Protein 1ZUP (pdb70)

Secondary structure (DSSP, 8-state):
-----EEEEEE---SSBPPP---B--SS----TT---------SEEEEEEEEEEEEEEEEETT--EEEEEEEEEEEEEEETTTEEEES-BTTBPPEEEEEEE--TT----SEEEETTEEEEEE--SS---HHHH--HHHHHHHHT------EEEEBS--TTS--BTTTB-EEEE---SB--S-HHHHHHGGGPPTT-B---B---EEEEEEEE-SSSSSSTTEEEEEEEESSGGGHHHHHHHHHHHHHHGGGG-------HHHHHHHHHHHHTSPPS---HHHHHH-/-EEEEEE---TTB--PPPPB--SS----TT---------SEEEEEEEEEEEEEEEEETTS-EEEEEEEEEEEEEEESSS-EEES-BTTBPPEEEEEEEE-TT----SEEEETTEEEEEE--SS---HHHH--HHHHHHHHT----SEEEEEBS--TTS---SS---EEEES--SB-SS-HHHHHHHTT--TT-B---B--EEEEEE-SSSSSSTTEEEEEE--TTSHHHHHHHHHHHHHHGGGG-------SS-HHHHHHHHHHHTTSPPS---HHHHTT--

Structure (mmCIF, N/CA/C/O backbone):
data_1ZUP
#
_entry.id   1ZUP
#
_cell.length_a   82.433
_cell.length_b   82.433
_cell.length_c   234.492
_cell.angle_alpha   90.000
_cell.angle_beta   90.000
_cell.angle_gamma   90.000
#
_symmetry.space_group_name_H-M   'P 43 21 2'
#
loop_
_entity.id
_entity.type
_entity.pdbx_description
1 polymer 'hypothetical protein TM1739'
2 water water
#
loop_
_atom_site.group_PDB
_atom_site.id
_atom_site.type_symbol
_atom_site.label_atom_id
_atom_site.label_alt_id
_atom_site.label_comp_id
_atom_site.label_asym_id
_atom_site.label_entity_id
_atom_site.label_seq_id
_atom_site.pdbx_PDB_ins_code
_atom_site.Cartn_x
_atom_site.Cartn_y
_atom_site.Cartn_z
_atom_site.occupancy
_atom_site.B_iso_or_equiv
_atom_site.auth_seq_id
_atom_site.auth_comp_id
_atom_site.auth_asym_id
_atom_site.auth_atom_id
_atom_site.pdbx_PDB_model_num
ATOM 1 N N . HIS A 1 11 ? 40.540 46.657 -41.133 1.00 99.02 -1 HIS A N 1
ATOM 2 C CA . HIS A 1 11 ? 39.132 46.876 -40.675 1.00 98.63 -1 HIS A CA 1
ATOM 3 C C . HIS A 1 11 ? 39.010 46.541 -39.184 1.00 98.86 -1 HIS A C 1
ATOM 4 O O . HIS A 1 11 ? 40.000 46.142 -38.545 1.00 98.28 -1 HIS A O 1
ATOM 6 N N . HIS A 1 12 ? 37.807 46.709 -38.628 1.00 97.65 0 HIS A N 1
ATOM 7 C CA . HIS A 1 12 ? 37.572 46.359 -37.223 1.00 97.28 0 HIS A CA 1
ATOM 8 C C . HIS A 1 12 ? 37.617 44.850 -37.013 1.00 94.05 0 HIS A C 1
ATOM 9 O O . HIS A 1 12 ? 37.168 44.078 -37.860 1.00 93.92 0 HIS A O 1
ATOM 24 N N . GLN A 1 14 ? 36.791 41.210 -35.965 1.00 82.98 2 GLN A N 1
ATOM 25 C CA . GLN A 1 14 ? 35.557 40.442 -35.815 1.00 82.23 2 GLN A CA 1
ATOM 26 C C . GLN A 1 14 ? 35.725 39.186 -34.946 1.00 80.85 2 GLN A C 1
ATOM 27 O O . GLN A 1 14 ? 36.085 38.125 -35.460 1.00 82.20 2 GLN A O 1
ATOM 29 N N . VAL A 1 15 ? 35.443 39.288 -33.648 1.00 76.69 3 VAL A N 1
ATOM 30 C CA . VAL A 1 15 ? 35.460 38.105 -32.773 1.00 73.95 3 VAL A CA 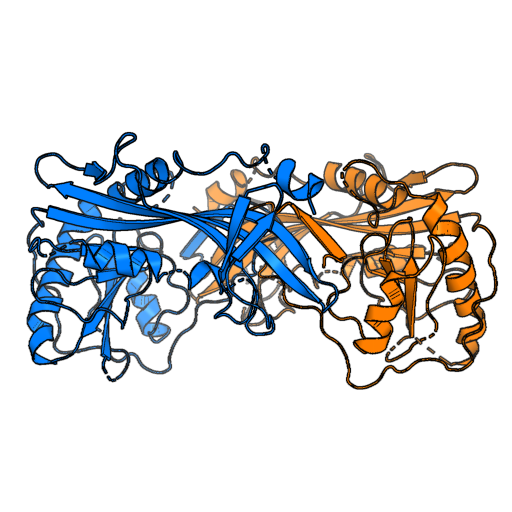1
ATOM 31 C C . VAL A 1 15 ? 34.059 37.582 -32.457 1.00 72.04 3 VAL A C 1
ATOM 32 O O . VAL A 1 15 ? 33.338 38.169 -31.656 1.00 72.54 3 VAL A O 1
ATOM 36 N N . ARG A 1 16 ? 33.698 36.454 -33.056 1.00 69.92 4 ARG A N 1
ATOM 37 C CA . ARG A 1 16 ? 32.410 35.816 -32.815 1.00 68.63 4 ARG A CA 1
ATOM 38 C C . ARG A 1 16 ? 32.458 34.893 -31.577 1.00 67.65 4 ARG A C 1
ATOM 39 O O . ARG A 1 16 ? 33.168 33.904 -31.562 1.00 67.74 4 ARG A O 1
ATOM 41 N N . ILE A 1 17 ? 31.676 35.216 -30.562 1.00 65.34 5 ILE A N 1
ATOM 42 C CA . ILE A 1 17 ? 31.729 34.553 -29.270 1.00 64.30 5 ILE A CA 1
ATOM 43 C C . ILE A 1 17 ? 30.536 33.636 -29.187 1.00 65.93 5 ILE A C 1
ATOM 44 O O . ILE A 1 17 ? 29.422 34.069 -29.450 1.00 65.70 5 ILE A O 1
ATOM 49 N N . GLU A 1 18 ? 30.794 32.356 -28.914 1.00 64.15 6 GLU A N 1
ATOM 50 C CA . GLU A 1 18 ? 29.762 31.355 -28.773 1.00 64.40 6 GLU A CA 1
ATOM 51 C C . GLU A 1 18 ? 29.496 31.000 -27.348 1.00 63.42 6 GLU A C 1
ATOM 52 O O . GLU A 1 18 ? 28.546 30.303 -27.074 1.00 68.00 6 GLU A O 1
ATOM 58 N N . ARG A 1 19 ? 30.367 31.409 -26.444 1.00 62.79 7 ARG A N 1
ATOM 59 C CA . ARG A 1 19 ? 30.171 31.163 -25.048 1.00 63.50 7 ARG A CA 1
ATOM 60 C C . ARG A 1 19 ? 31.105 32.065 -24.247 1.00 60.29 7 ARG A C 1
ATOM 61 O O . ARG A 1 19 ? 32.174 32.434 -24.739 1.00 61.24 7 ARG A O 1
ATOM 69 N N . ALA A 1 20 ? 30.643 32.466 -23.065 1.00 56.32 8 ALA A N 1
ATOM 70 C CA . ALA A 1 20 ? 31.370 33.320 -22.157 1.00 57.91 8 ALA A CA 1
ATOM 71 C C . ALA A 1 20 ? 31.052 32.940 -20.730 1.00 61.34 8 ALA A C 1
ATOM 72 O O . ALA A 1 20 ? 29.911 32.620 -20.442 1.00 64.10 8 ALA A O 1
ATOM 74 N N . GLU A 1 21 ? 32.048 32.994 -19.846 1.00 61.98 9 GLU A N 1
ATOM 75 C CA . GLU A 1 21 ? 31.976 32.452 -18.490 1.00 63.50 9 GLU A CA 1
ATOM 76 C C . GLU A 1 21 ? 32.885 33.224 -17.580 1.00 63.86 9 GLU A C 1
ATOM 77 O O . GLU A 1 21 ? 34.035 33.477 -17.922 1.00 65.97 9 GLU A O 1
ATOM 80 N N . ARG A 1 22 ? 32.395 33.574 -16.407 1.00 63.51 10 ARG A N 1
ATOM 81 C CA . ARG A 1 22 ? 33.194 34.224 -15.379 1.00 64.47 10 ARG A CA 1
ATOM 82 C C . ARG A 1 22 ? 34.342 33.303 -14.882 1.00 63.38 10 ARG A C 1
ATOM 83 O O . ARG A 1 22 ? 34.213 32.091 -14.813 1.00 61.44 10 ARG A O 1
ATOM 91 N N . ILE A 1 23 ? 35.487 33.895 -14.576 1.00 61.48 11 ILE A N 1
ATOM 92 C CA . ILE A 1 23 ? 36.646 33.128 -14.192 1.00 64.73 11 ILE A CA 1
ATOM 93 C C . ILE A 1 23 ? 36.768 33.291 -12.700 1.00 64.68 11 ILE A C 1
ATOM 94 O O . ILE A 1 23 ? 36.723 34.384 -12.189 1.00 62.91 11 ILE A O 1
ATOM 99 N N . GLU A 1 24 ? 36.886 32.177 -12.005 1.00 69.72 12 GLU A N 1
ATOM 100 C CA . GLU A 1 24 ? 36.776 32.191 -10.544 1.00 72.19 12 GLU A CA 1
ATOM 101 C C . GLU A 1 24 ? 38.103 32.344 -9.810 1.00 71.40 12 GLU A C 1
ATOM 102 O O . GLU A 1 24 ? 38.164 33.025 -8.809 1.00 75.09 12 GLU A O 1
ATOM 108 N N . SER A 1 25 ? 39.185 31.759 -10.305 1.00 70.52 13 SER A N 1
ATOM 109 C CA . SER A 1 25 ? 40.480 32.090 -9.722 1.00 71.42 13 SER A CA 1
ATOM 110 C C . SER A 1 25 ? 41.570 32.081 -10.756 1.00 67.35 13 SER A C 1
ATOM 111 O O . SER A 1 25 ? 41.380 31.634 -11.882 1.00 62.66 13 SER A O 1
ATOM 114 N N . GLU A 1 26 ? 42.727 32.521 -10.306 1.00 66.07 14 GLU A N 1
ATOM 115 C CA . GLU A 1 26 ? 43.924 32.625 -11.109 1.00 68.68 14 GLU A CA 1
ATOM 116 C C . GLU A 1 26 ? 44.752 31.341 -11.227 1.00 69.58 14 GLU A C 1
ATOM 117 O O . GLU A 1 26 ? 45.738 31.316 -11.954 1.00 69.05 14 GLU A O 1
ATOM 123 N N . LEU A 1 27 ? 44.374 30.284 -10.533 1.00 70.97 15 LEU A N 1
ATOM 124 C CA . LEU A 1 27 ? 45.245 29.108 -10.438 1.00 75.43 15 LEU A CA 1
ATOM 125 C C . LEU A 1 27 ? 44.631 27.929 -11.155 1.00 77.68 15 LEU A C 1
ATOM 126 O O . LEU A 1 27 ? 44.824 26.776 -10.756 1.00 79.47 15 LEU A O 1
ATOM 131 N N . GLU A 1 28 ? 43.906 28.223 -12.223 1.00 77.28 16 GLU A N 1
ATOM 132 C CA . GLU A 1 28 ? 43.085 27.231 -12.866 1.00 80.00 16 GLU A CA 1
ATOM 133 C C . GLU A 1 28 ? 43.872 26.460 -13.922 1.00 80.06 16 GLU A C 1
ATOM 134 O O . GLU A 1 28 ? 44.847 26.978 -14.487 1.00 79.17 16 GLU A O 1
ATOM 136 N N A GLU A 1 29 ? 43.480 25.212 -14.162 0.50 80.15 17 GLU A N 1
ATOM 137 N N B GLU A 1 29 ? 43.412 25.231 -14.176 0.50 80.40 17 GLU A N 1
ATOM 138 C CA A GLU A 1 29 ? 43.986 24.459 -15.311 0.50 79.21 17 GLU A CA 1
ATOM 139 C CA B GLU A 1 29 ? 43.720 24.488 -15.403 0.50 79.52 17 GLU A CA 1
ATOM 140 C C A GLU A 1 29 ? 43.644 25.240 -16.598 0.50 77.76 17 GLU A C 1
ATOM 141 C C B GLU A 1 29 ? 43.630 25.410 -16.613 0.50 77.90 17 GLU A C 1
ATOM 142 O O A GLU A 1 29 ? 42.528 25.737 -16.751 0.50 74.93 17 GLU A O 1
ATOM 143 O O B GLU A 1 29 ? 42.675 26.180 -16.742 0.50 75.12 17 GLU A O 1
ATOM 154 N N . HIS A 1 30 ? 44.635 25.363 -17.485 1.00 77.19 18 HIS A N 1
ATOM 155 C CA . HIS A 1 30 ? 44.524 26.086 -18.744 1.00 76.09 18 HIS A CA 1
ATOM 156 C C . HIS A 1 30 ? 43.468 25.371 -19.610 1.00 78.01 18 HIS A C 1
ATOM 157 O O . HIS A 1 30 ? 43.444 24.135 -19.689 1.00 83.14 18 HIS A O 1
ATOM 164 N N . VAL A 1 31 ? 42.541 26.138 -20.176 1.00 75.25 19 VAL A N 1
ATOM 165 C CA . VAL A 1 31 ? 41.524 25.576 -21.048 1.00 72.04 19 VAL A CA 1
ATOM 166 C C . VAL A 1 31 ? 42.025 25.768 -22.469 1.00 69.80 19 VAL A C 1
ATOM 167 O O . VAL A 1 31 ? 42.488 26.856 -22.853 1.00 70.52 19 VAL A O 1
ATOM 171 N N . GLY A 1 32 ? 41.991 24.696 -23.239 1.00 66.08 20 GLY A N 1
ATOM 172 C CA . GLY A 1 32 ? 42.498 24.770 -24.601 1.00 64.84 20 GLY A CA 1
ATOM 173 C C . GLY A 1 32 ? 41.379 24.976 -25.593 1.00 60.60 20 GLY A C 1
ATOM 174 O O . GLY A 1 32 ? 40.222 24.936 -25.261 1.00 66.00 20 GLY A O 1
ATOM 175 N N . ASP A 1 33 ? 41.748 25.174 -26.823 1.00 63.13 21 ASP A N 1
ATOM 176 C CA . ASP A 1 33 ? 40.816 25.270 -27.897 1.00 63.83 21 ASP A CA 1
ATOM 177 C C . ASP A 1 33 ? 40.000 24.000 -28.021 1.00 63.46 21 ASP A C 1
ATOM 178 O O . ASP A 1 33 ? 40.357 22.963 -27.501 1.00 64.16 21 ASP A O 1
ATOM 183 N N . GLN A 1 34 ? 38.857 24.112 -28.677 1.00 65.06 22 GLN A N 1
ATOM 184 C CA . GLN A 1 34 ? 38.078 22.938 -29.022 1.00 64.71 22 GLN A CA 1
ATOM 185 C C . GLN A 1 34 ? 38.836 22.150 -30.058 1.00 63.61 22 GLN A C 1
ATOM 186 O O . GLN A 1 34 ? 39.584 22.706 -30.844 1.00 63.77 22 GLN A O 1
ATOM 192 N N . THR A 1 35 ? 38.569 20.856 -30.089 1.00 65.38 23 THR A N 1
ATOM 193 C CA . THR A 1 35 ? 39.258 19.921 -30.971 1.00 65.94 23 THR A CA 1
ATOM 194 C C . THR A 1 35 ? 38.272 19.261 -31.914 1.00 64.95 23 THR A C 1
ATOM 195 O O . THR A 1 35 ? 37.165 18.879 -31.509 1.00 62.23 23 THR A O 1
ATOM 199 N N . PHE A 1 36 ? 38.711 19.082 -33.154 1.00 62.52 24 PHE A N 1
ATOM 200 C CA . PHE A 1 36 ? 37.912 18.552 -34.239 1.00 64.93 24 PHE A CA 1
ATOM 201 C C . PHE A 1 36 ? 38.601 17.319 -34.882 1.00 67.23 24 PHE A C 1
ATOM 202 O O . PHE A 1 36 ? 39.742 16.984 -34.542 1.00 69.13 24 PHE A O 1
ATOM 210 N N . VAL A 1 37 ? 37.891 16.606 -35.757 1.00 67.09 25 VAL A N 1
ATOM 211 C CA . VAL A 1 37 ? 38.461 15.417 -36.396 1.00 65.97 25 VAL A CA 1
ATOM 212 C C . VAL A 1 37 ? 38.351 15.732 -37.803 1.00 67.79 25 VAL A C 1
ATOM 213 O O . VAL A 1 37 ? 37.679 16.695 -38.125 1.00 70.60 25 VAL A O 1
ATOM 217 N N . GLU A 1 38 ? 38.988 14.940 -38.661 1.00 69.43 26 GLU A N 1
ATOM 218 C CA . GLU A 1 38 ? 39.044 15.289 -40.069 1.00 69.43 26 GLU A CA 1
ATOM 219 C C . GLU A 1 38 ? 37.705 15.036 -40.772 1.00 70.90 26 GLU A C 1
ATOM 220 O O . GLU A 1 38 ? 37.336 15.780 -41.678 1.00 73.39 26 GLU A O 1
ATOM 223 N N . GLU A 1 39 ? 36.982 13.993 -40.377 1.00 70.16 27 GLU A N 1
ATOM 224 C CA . GLU A 1 39 ? 35.668 13.728 -40.968 1.00 71.75 27 GLU A CA 1
ATOM 225 C C . GLU A 1 39 ? 34.714 13.166 -39.943 1.00 70.93 27 GLU A C 1
ATOM 226 O O . GLU A 1 39 ? 35.109 12.380 -39.070 1.00 74.88 27 GLU A O 1
ATOM 228 N N . SER A 1 40 ? 33.464 13.621 -39.999 1.00 70.16 28 SER A N 1
ATOM 229 C CA . SER A 1 40 ? 32.448 13.178 -39.035 1.00 69.05 28 SER A CA 1
ATOM 230 C C . SER A 1 40 ? 31.879 11.853 -39.542 1.00 69.92 28 SER A C 1
ATOM 231 O O . SER A 1 40 ? 31.561 11.692 -40.753 1.00 72.38 28 SER A O 1
ATOM 234 N N . ARG A 1 41 ? 31.752 10.906 -38.618 1.00 67.22 29 ARG A N 1
ATOM 235 C CA . ARG A 1 41 ? 31.269 9.574 -38.931 1.00 63.50 29 ARG A CA 1
ATOM 236 C C . ARG A 1 41 ? 29.808 9.516 -38.499 1.00 57.85 29 ARG A C 1
ATOM 237 O O . ARG A 1 41 ? 29.454 8.785 -37.579 1.00 57.87 29 ARG A O 1
ATOM 242 N N . PHE A 1 42 ? 28.981 10.348 -39.117 1.00 52.88 30 PHE A N 1
ATOM 243 C CA . PHE A 1 42 ? 27.551 10.324 -38.854 1.00 55.86 30 PHE A CA 1
ATOM 244 C C . PHE A 1 42 ? 26.960 9.013 -39.395 1.00 55.39 30 PHE A C 1
ATOM 245 O O . PHE A 1 42 ? 27.426 8.491 -40.405 1.00 52.94 30 PHE A O 1
ATOM 253 N N . LEU A 1 43 ? 25.925 8.523 -38.715 1.00 55.28 31 LEU A N 1
ATOM 254 C CA . LEU A 1 43 ? 25.032 7.499 -39.238 1.00 54.10 31 LEU A CA 1
ATOM 255 C C . LEU A 1 43 ? 24.033 8.212 -40.091 1.00 53.10 31 LEU A C 1
ATOM 256 O O . LEU A 1 43 ? 23.061 8.701 -39.569 1.00 56.72 31 LEU A O 1
ATOM 261 N N . GLU A 1 44 ? 24.284 8.319 -41.388 1.00 54.07 32 GLU A N 1
ATOM 262 C CA . GLU A 1 44 ? 23.544 9.264 -42.230 1.00 56.38 32 GLU A CA 1
ATOM 263 C C . GLU A 1 44 ? 22.104 8.841 -42.399 1.00 58.71 32 GLU A C 1
ATOM 264 O O . GLU A 1 44 ? 21.254 9.667 -42.737 1.00 60.26 32 GLU A O 1
ATOM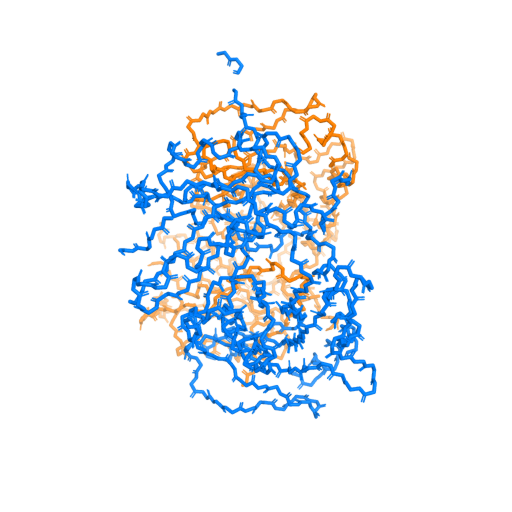 270 N N . GLU A 1 45 ? 21.843 7.557 -42.169 1.00 57.20 33 GLU A N 1
ATOM 271 C CA . GLU A 1 45 ? 20.504 7.011 -42.180 1.00 58.84 33 GLU A CA 1
ATOM 272 C C . GLU A 1 45 ? 19.653 7.483 -40.988 1.00 58.83 33 GLU A C 1
ATOM 273 O O . GLU A 1 45 ? 18.444 7.499 -41.042 1.00 61.45 33 GLU A O 1
ATOM 279 N N . ASP A 1 46 ? 20.276 7.879 -39.898 1.00 59.92 34 ASP A N 1
ATOM 280 C CA . ASP A 1 46 ? 19.540 8.437 -38.761 1.00 56.62 34 ASP A CA 1
ATOM 281 C C . ASP A 1 46 ? 18.669 9.689 -39.075 1.00 57.22 34 ASP A C 1
ATOM 282 O O . ASP A 1 46 ? 18.977 10.492 -39.937 1.00 56.61 34 ASP A O 1
ATOM 287 N N . GLU A 1 47 ? 17.590 9.877 -38.342 1.00 58.18 35 GLU A N 1
ATOM 288 C CA . GLU A 1 47 ? 16.821 11.114 -38.441 1.00 59.42 35 GLU A CA 1
ATOM 289 C C . GLU A 1 47 ? 16.078 11.297 -37.132 1.00 57.93 35 GLU A C 1
ATOM 290 O O . GLU A 1 47 ? 15.501 10.353 -36.637 1.00 57.88 35 GLU A O 1
ATOM 296 N N . GLN A 1 48 ? 16.138 12.477 -36.533 1.00 58.66 36 GLN A N 1
ATOM 297 C CA . GLN A 1 48 ? 15.388 12.723 -35.318 1.00 55.59 36 GLN A CA 1
ATOM 298 C C . GLN A 1 48 ? 13.910 12.512 -35.609 1.00 58.77 36 GLN A C 1
ATOM 299 O O . GLN A 1 48 ? 13.375 13.020 -36.571 1.00 59.35 36 GLN A O 1
ATOM 305 N N . ARG A 1 49 ? 13.247 11.707 -34.796 1.00 60.37 37 ARG A N 1
ATOM 306 C CA . ARG A 1 49 ? 11.801 11.596 -34.900 1.00 59.79 37 ARG A CA 1
ATOM 307 C C . ARG A 1 49 ? 11.242 12.080 -33.587 1.00 60.38 37 ARG A C 1
ATOM 308 O O . ARG A 1 49 ? 11.948 12.088 -32.555 1.00 60.26 37 ARG A O 1
ATOM 316 N N . GLU A 1 50 ? 9.975 12.465 -33.612 1.00 60.08 38 GLU A N 1
ATOM 317 C CA . GLU A 1 50 ? 9.279 12.868 -32.397 1.00 65.25 38 GLU A CA 1
ATOM 318 C C . GLU A 1 50 ? 9.384 11.750 -31.347 1.00 65.25 38 GLU A C 1
ATOM 319 O O . GLU A 1 50 ? 9.287 10.531 -31.632 1.00 66.20 38 GLU A O 1
ATOM 325 N N . GLY A 1 51 ? 9.615 12.194 -30.142 1.00 66.62 39 GLY A N 1
ATOM 326 C CA . GLY A 1 51 ? 9.892 11.324 -29.024 1.00 69.25 39 GLY A CA 1
ATOM 327 C C . GLY A 1 51 ? 8.761 11.458 -28.038 1.00 67.81 39 GLY A C 1
ATOM 328 O O . GLY A 1 51 ? 7.763 12.131 -28.314 1.00 67.00 39 GLY A O 1
ATOM 329 N N . GLU A 1 52 ? 8.899 10.747 -26.928 1.00 66.64 40 GLU A N 1
ATOM 330 C CA . GLU A 1 52 ? 7.937 10.795 -25.852 1.00 66.19 40 GLU A CA 1
ATOM 331 C C . GLU A 1 52 ? 8.664 11.221 -24.629 1.00 64.85 40 GLU A C 1
ATOM 332 O O . GLU A 1 52 ? 9.833 10.879 -24.454 1.00 66.78 40 GLU A O 1
ATOM 338 N N . ILE A 1 53 ? 7.959 11.960 -23.789 1.00 61.57 41 ILE A N 1
ATOM 339 C CA . ILE A 1 53 ? 8.477 12.419 -22.540 1.00 62.15 41 ILE A CA 1
ATOM 340 C C . ILE A 1 53 ? 8.645 11.198 -21.679 1.00 62.45 41 ILE A C 1
ATOM 341 O O . ILE A 1 53 ? 7.736 10.407 -21.579 1.00 65.92 41 ILE A O 1
ATOM 346 N N . LEU A 1 54 ? 9.805 11.053 -21.055 1.00 62.64 42 LEU A N 1
ATOM 347 C CA . LEU A 1 54 ? 10.092 9.891 -20.247 1.00 61.55 42 LEU A CA 1
ATOM 348 C C . LEU A 1 54 ? 9.316 10.025 -18.980 1.00 58.86 42 LEU A C 1
ATOM 349 O O . LEU A 1 54 ? 9.088 11.112 -18.519 1.00 56.95 42 LEU A O 1
ATOM 354 N N . ASP A 1 55 ? 8.865 8.909 -18.442 1.00 61.17 43 ASP A N 1
ATOM 355 C CA . ASP A 1 55 ? 8.129 8.917 -17.178 1.00 60.81 43 ASP A CA 1
ATOM 356 C C . ASP A 1 55 ? 9.078 9.006 -15.996 1.00 59.87 43 ASP A C 1
ATOM 357 O O . ASP A 1 55 ? 8.740 9.586 -14.986 1.00 58.16 43 ASP A O 1
ATOM 362 N N . GLN A 1 56 ? 10.269 8.431 -16.136 1.00 59.56 44 GLN A N 1
ATOM 363 C CA . GLN A 1 56 ? 11.251 8.407 -15.081 1.00 59.75 44 GLN A CA 1
ATOM 364 C C . GLN A 1 56 ? 12.656 8.472 -15.657 1.00 62.17 44 GLN A C 1
ATOM 365 O O . GLN A 1 56 ? 12.911 7.983 -16.768 1.00 60.82 44 GLN A O 1
ATOM 371 N N . ILE A 1 57 ? 13.570 9.088 -14.910 1.00 59.54 45 ILE A N 1
ATOM 372 C CA . ILE A 1 57 ? 15.003 9.033 -15.208 1.00 58.85 45 ILE A CA 1
ATOM 373 C C . ILE A 1 57 ? 15.756 9.047 -13.907 1.00 59.29 45 ILE A C 1
ATOM 374 O O . ILE A 1 57 ? 15.394 9.810 -13.007 1.00 59.23 45 ILE A O 1
ATOM 379 N N . ILE A 1 58 ? 16.761 8.188 -13.801 1.00 56.79 46 ILE A N 1
ATOM 380 C CA . ILE A 1 58 ? 17.744 8.251 -12.717 1.00 56.49 46 ILE A CA 1
ATOM 381 C C . ILE A 1 58 ? 18.983 8.967 -13.195 1.00 55.09 46 ILE A C 1
ATOM 382 O O . ILE A 1 58 ? 19.574 8.597 -14.214 1.00 54.91 46 ILE A O 1
ATOM 387 N N . PHE A 1 59 ? 19.380 10.016 -12.484 1.00 54.36 47 PHE A N 1
ATOM 388 C CA . PHE A 1 59 ? 20.639 10.700 -12.773 1.00 54.64 47 PHE A CA 1
ATOM 389 C C . PHE A 1 59 ? 21.675 10.339 -11.716 1.00 55.24 47 PHE A C 1
ATOM 390 O O . PHE A 1 59 ? 21.388 10.420 -10.517 1.00 56.27 47 PHE A O 1
ATOM 398 N N . VAL A 1 60 ? 22.886 10.069 -12.177 1.00 54.51 48 VAL A N 1
ATOM 399 C CA . VAL A 1 60 ? 24.035 9.738 -11.339 1.00 56.24 48 VAL A CA 1
ATOM 400 C C . VAL A 1 60 ? 25.135 10.743 -11.556 1.00 57.55 48 VAL A C 1
ATOM 401 O O . VAL A 1 60 ? 25.451 11.101 -12.708 1.00 56.24 48 VAL A O 1
ATOM 405 N N . ASP A 1 61 ? 25.722 11.209 -10.452 1.00 55.23 49 ASP A N 1
ATOM 406 C CA . ASP A 1 61 ? 26.765 12.254 -10.488 1.00 54.87 49 ASP A CA 1
ATOM 407 C C . ASP A 1 61 ? 27.650 12.156 -9.235 1.00 59.11 49 ASP A C 1
ATOM 408 O O . ASP A 1 61 ? 27.382 11.358 -8.359 1.00 54.58 49 ASP A O 1
ATOM 413 N N . GLY A 1 62 ? 28.721 12.947 -9.214 1.00 58.58 50 GLY A N 1
ATOM 414 C CA . GLY A 1 62 ? 29.702 12.974 -8.176 1.00 57.20 50 GLY A CA 1
ATOM 415 C C . GLY A 1 62 ? 30.168 14.416 -7.933 1.00 59.47 50 GLY A C 1
ATOM 416 O O . GLY A 1 62 ? 30.004 15.305 -8.753 1.00 58.92 50 GLY A O 1
ATOM 417 N N . LYS A 1 63 ? 30.707 14.654 -6.769 1.00 59.54 51 LYS A N 1
ATOM 418 C CA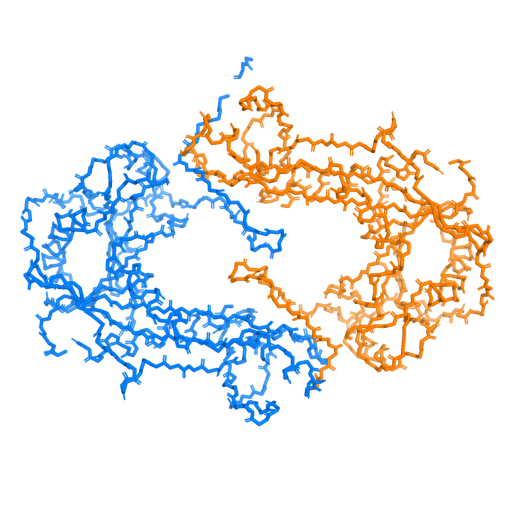 . LYS A 1 63 ? 31.127 15.963 -6.340 1.00 58.53 51 LYS A CA 1
ATOM 419 C C . LYS A 1 63 ? 32.438 15.775 -5.617 1.00 58.54 51 LYS A C 1
ATOM 420 O O . LYS A 1 63 ? 32.554 14.896 -4.765 1.00 57.45 51 LYS A O 1
ATOM 426 N N . ARG A 1 64 ? 33.424 16.602 -5.896 1.00 58.07 52 ARG A N 1
ATOM 427 C CA . ARG A 1 64 ? 34.646 16.480 -5.158 1.00 62.35 52 ARG A CA 1
ATOM 428 C C . ARG A 1 64 ? 35.054 17.744 -4.493 1.00 60.68 52 ARG A C 1
ATOM 429 O O . ARG A 1 64 ? 34.621 18.815 -4.873 1.00 59.73 52 ARG A O 1
ATOM 437 N N . ARG A 1 65 ? 35.788 17.569 -3.400 1.00 57.55 53 ARG A N 1
ATOM 438 C CA . ARG A 1 65 ? 36.325 18.671 -2.655 1.00 57.09 53 ARG A CA 1
ATOM 439 C C . ARG A 1 65 ? 37.776 18.369 -2.432 1.00 57.06 53 ARG A C 1
ATOM 440 O O . ARG A 1 65 ? 38.106 17.337 -1.880 1.00 62.50 53 ARG A O 1
ATOM 448 N N . SER A 1 66 ? 38.630 19.295 -2.814 1.00 57.11 54 SER A N 1
ATOM 449 C CA . SER A 1 66 ? 40.069 19.127 -2.748 1.00 57.30 54 SER A CA 1
ATOM 450 C C . SER A 1 66 ? 40.564 19.931 -1.558 1.00 56.47 54 SER A C 1
ATOM 451 O O . SER A 1 66 ? 40.140 21.050 -1.379 1.00 56.02 54 SER A O 1
ATOM 454 N N . PHE A 1 67 ? 41.460 19.378 -0.736 1.00 56.67 55 PHE A N 1
ATOM 455 C CA . PHE A 1 67 ? 41.959 20.101 0.442 1.00 54.34 55 PHE A CA 1
ATOM 456 C C . PHE A 1 67 ? 43.384 20.669 0.339 1.00 53.25 55 PHE A C 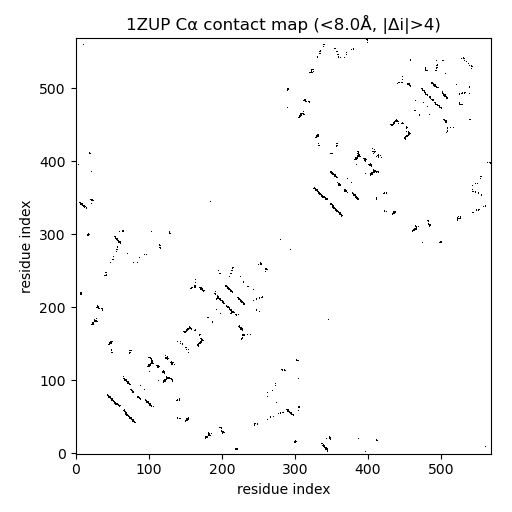1
ATOM 457 O O . PHE A 1 67 ? 43.619 21.910 0.378 1.00 48.94 55 PHE A O 1
ATOM 465 N N . VAL A 1 68 ? 44.338 19.750 0.322 1.00 53.46 56 VAL A N 1
ATOM 466 C CA . VAL A 1 68 ? 45.746 20.088 0.488 1.00 54.61 56 VAL A CA 1
ATOM 467 C C . VAL A 1 68 ? 46.491 19.382 -0.644 1.00 54.38 56 VAL A C 1
ATOM 468 O O . VAL A 1 68 ? 46.168 18.262 -0.956 1.00 57.41 56 VAL A O 1
ATOM 472 N N . ARG A 1 69 ? 47.436 20.077 -1.272 1.00 56.04 57 ARG A N 1
ATOM 473 C CA . ARG A 1 69 ? 48.392 19.492 -2.190 1.00 55.28 57 ARG A CA 1
ATOM 474 C C . ARG A 1 69 ? 49.783 19.342 -1.558 1.00 54.99 57 ARG A C 1
ATOM 475 O O . ARG A 1 69 ? 50.331 20.268 -0.992 1.00 54.35 57 ARG A O 1
ATOM 483 N N . ILE A 1 70 ? 50.392 18.193 -1.736 1.00 54.85 58 ILE A N 1
ATOM 484 C CA . ILE A 1 70 ? 51.697 17.952 -1.169 1.00 54.94 58 ILE A CA 1
ATOM 485 C C . ILE A 1 70 ? 52.724 17.615 -2.230 1.00 54.91 58 ILE A C 1
ATOM 486 O O . ILE A 1 70 ? 52.352 17.253 -3.340 1.00 57.31 58 ILE A O 1
ATOM 491 N N . THR A 1 71 ? 54.002 17.754 -1.881 1.00 55.24 59 THR A N 1
ATOM 492 C CA . THR A 1 71 ? 55.091 17.171 -2.655 1.00 56.59 59 THR A CA 1
ATOM 493 C C . THR A 1 71 ? 55.897 16.281 -1.742 1.00 58.57 59 THR A C 1
ATOM 494 O O . THR A 1 71 ? 56.368 16.724 -0.706 1.00 59.50 59 THR A O 1
ATOM 498 N N . THR A 1 72 ? 56.072 15.031 -2.139 1.00 61.12 60 THR A N 1
ATOM 499 C CA . THR A 1 72 ? 56.951 14.108 -1.412 1.00 63.25 60 THR A CA 1
ATOM 500 C C . THR A 1 72 ? 58.434 14.419 -1.647 1.00 64.05 60 THR A C 1
ATOM 501 O O . THR A 1 72 ? 58.786 15.267 -2.480 1.00 62.22 60 THR A O 1
ATOM 505 N N . ASP A 1 73 ? 59.302 13.689 -0.932 1.00 65.94 61 ASP A N 1
ATOM 506 C CA . ASP A 1 73 ? 60.746 13.807 -1.081 1.00 66.71 61 ASP A CA 1
ATOM 507 C C . ASP A 1 73 ? 61.255 13.292 -2.438 1.00 67.30 61 ASP A C 1
ATOM 508 O O . ASP A 1 73 ? 62.352 13.654 -2.880 1.00 65.17 61 ASP A O 1
ATOM 513 N N . GLU A 1 74 ? 60.457 12.427 -3.073 1.00 67.77 62 GLU A N 1
ATOM 514 C CA . GLU A 1 74 ? 60.753 11.903 -4.410 1.00 66.74 62 GLU A CA 1
ATOM 515 C C . GLU A 1 74 ? 60.181 12.813 -5.481 1.00 64.99 62 GLU A C 1
ATOM 516 O O . GLU A 1 74 ? 60.406 12.592 -6.655 1.00 64.41 62 GLU A O 1
ATOM 518 N N . GLY A 1 75 ? 59.425 13.827 -5.069 1.00 64.45 63 GLY A N 1
ATOM 519 C CA . GLY A 1 75 ? 58.951 14.864 -5.983 1.00 63.93 63 GLY A CA 1
ATOM 520 C C . GLY A 1 75 ? 57.561 14.647 -6.521 1.00 62.12 63 GLY A C 1
ATOM 521 O O . GLY A 1 75 ? 57.092 15.409 -7.365 1.00 61.61 63 GLY A O 1
ATOM 522 N N . ILE A 1 76 ? 56.885 13.622 -6.026 1.00 62.16 64 ILE A N 1
ATOM 523 C CA . ILE A 1 76 ? 55.554 13.308 -6.529 1.00 63.35 64 ILE A CA 1
ATOM 524 C C . ILE A 1 76 ? 54.547 14.246 -5.847 1.00 63.11 64 ILE A C 1
ATOM 525 O O . ILE A 1 76 ? 54.464 14.298 -4.625 1.00 63.48 64 ILE A O 1
ATOM 530 N N . THR A 1 77 ? 53.819 14.994 -6.666 1.00 62.79 65 THR A N 1
ATOM 531 C CA . THR A 1 77 ? 52.738 15.856 -6.215 1.00 63.88 65 THR A CA 1
ATOM 532 C C . THR A 1 77 ? 51.561 15.003 -5.836 1.00 62.22 65 THR A C 1
ATOM 533 O O . THR A 1 77 ? 51.154 14.110 -6.594 1.00 62.71 65 THR A O 1
ATOM 537 N N . GLY A 1 78 ? 51.006 15.282 -4.669 1.00 59.92 66 GLY A N 1
ATOM 538 C CA . GLY A 1 78 ? 49.839 14.550 -4.185 1.00 60.65 66 GLY A CA 1
ATOM 539 C C . GLY A 1 78 ? 48.707 15.473 -3.774 1.00 60.45 66 GLY A C 1
ATOM 540 O O . GLY A 1 78 ? 48.937 16.626 -3.396 1.00 58.29 66 GLY A O 1
ATOM 541 N N . ILE A 1 79 ? 47.479 14.956 -3.825 1.00 59.00 67 ILE A N 1
ATOM 542 C CA . ILE A 1 79 ? 46.314 15.756 -3.483 1.00 58.07 67 ILE A CA 1
ATOM 543 C C . ILE A 1 79 ? 45.413 15.002 -2.576 1.00 55.27 67 ILE A C 1
ATOM 544 O O . ILE A 1 79 ? 44.952 13.953 -2.947 1.00 56.56 67 ILE A O 1
ATOM 549 N N . PHE A 1 80 ? 45.168 15.553 -1.388 1.00 55.20 68 PHE A N 1
ATOM 550 C CA . PHE A 1 80 ? 44.115 15.055 -0.494 1.00 55.02 68 PHE A CA 1
ATOM 551 C C . PHE A 1 80 ? 42.768 15.615 -0.890 1.00 54.80 68 PHE A C 1
ATOM 552 O O . PHE A 1 80 ? 42.587 16.812 -1.003 1.00 54.51 68 PHE A O 1
ATOM 560 N N . ALA A 1 81 ? 41.808 14.728 -1.035 1.00 56.01 69 ALA A N 1
ATOM 561 C CA . ALA A 1 81 ? 40.498 15.071 -1.476 1.00 55.68 69 ALA A CA 1
ATOM 562 C C . ALA A 1 81 ? 39.488 14.097 -0.905 1.00 56.39 69 ALA A C 1
ATOM 563 O O . ALA A 1 81 ? 39.829 13.118 -0.213 1.00 58.90 69 ALA A O 1
ATOM 565 N N . GLU A 1 82 ? 38.242 14.429 -1.161 1.00 54.82 70 GLU A N 1
ATOM 566 C CA . GLU A 1 82 ? 37.069 13.688 -0.813 1.00 56.11 70 GLU A CA 1
ATOM 567 C C . GLU A 1 82 ? 36.154 13.637 -2.046 1.00 54.43 70 GLU A C 1
ATOM 568 O O . GLU A 1 82 ? 35.969 14.655 -2.752 1.00 57.68 70 GLU A O 1
ATOM 574 N N . LEU A 1 83 ? 35.524 12.510 -2.283 1.00 52.54 71 LEU A N 1
ATOM 575 C CA . LEU A 1 83 ? 34.564 12.377 -3.373 1.00 57.93 71 LEU A CA 1
ATOM 576 C C . LEU A 1 83 ? 33.231 11.902 -2.802 1.00 60.80 71 LEU A C 1
ATOM 577 O O . LEU A 1 83 ? 33.216 11.007 -1.974 1.00 60.60 71 LEU A O 1
ATOM 582 N N . CYS A 1 84 ? 32.122 12.446 -3.262 1.00 56.72 72 CYS A N 1
ATOM 583 C CA . CYS A 1 84 ? 30.832 11.951 -2.827 1.00 53.88 72 CYS A CA 1
ATOM 584 C C . CYS A 1 84 ? 29.949 11.672 -4.051 1.00 57.91 72 CYS A C 1
ATOM 585 O O . CYS A 1 84 ? 29.798 12.546 -4.935 1.00 55.23 72 CYS A O 1
ATOM 588 N N . VAL A 1 85 ? 29.378 10.471 -4.123 1.00 53.38 73 VAL A N 1
ATOM 589 C CA . VAL A 1 85 ? 28.657 10.062 -5.300 1.00 59.21 73 VAL A CA 1
ATOM 590 C C . VAL A 1 85 ? 27.271 9.585 -4.948 1.00 58.15 73 VAL A C 1
ATOM 591 O O . VAL A 1 85 ? 27.037 8.998 -3.893 1.00 57.72 73 VAL A O 1
ATOM 595 N N . GLY A 1 86 ? 26.343 9.812 -5.866 1.00 56.23 74 GLY A N 1
ATOM 596 C CA . GLY A 1 86 ? 24.979 9.435 -5.625 1.00 52.98 74 GLY A CA 1
ATOM 597 C C . GLY A 1 86 ? 24.092 9.675 -6.778 1.00 53.49 74 GLY A C 1
ATOM 598 O O . GLY A 1 86 ? 24.556 10.042 -7.837 1.00 58.06 74 GLY A O 1
ATOM 599 N N . ALA A 1 87 ? 22.807 9.504 -6.538 1.00 53.61 75 ALA A N 1
ATOM 600 C CA . ALA A 1 87 ? 21.786 9.564 -7.562 1.00 55.78 75 ALA A CA 1
ATOM 601 C C . ALA A 1 87 ? 20.510 10.198 -7.075 1.00 54.44 75 ALA A C 1
ATOM 602 O O . ALA A 1 87 ? 20.184 10.166 -5.890 1.00 54.92 75 ALA A O 1
ATOM 604 N N . VAL A 1 88 ? 19.812 10.819 -8.018 1.00 58.65 76 VAL A N 1
ATOM 605 C CA . VAL A 1 88 ? 18.416 11.245 -7.865 1.00 55.63 76 VAL A CA 1
ATOM 606 C C . VAL A 1 88 ? 17.535 10.514 -8.859 1.00 57.90 76 VAL A C 1
ATOM 607 O O . VAL A 1 88 ? 17.946 10.153 -9.984 1.00 56.48 76 VAL A O 1
ATOM 611 N N . ILE A 1 89 ? 16.285 10.359 -8.491 1.00 57.93 77 ILE A N 1
ATOM 612 C CA . ILE A 1 89 ? 15.320 9.886 -9.461 1.00 56.26 77 ILE A CA 1
ATOM 613 C C . ILE A 1 89 ? 14.440 11.077 -9.716 1.00 57.81 77 ILE A C 1
ATOM 614 O O . ILE A 1 89 ? 14.009 11.772 -8.770 1.00 58.18 77 ILE A O 1
ATOM 619 N N . TRP A 1 90 ? 14.191 11.302 -10.998 1.00 55.63 78 TRP A N 1
ATOM 620 C CA . TRP A 1 90 ? 13.259 12.269 -11.478 1.00 55.90 78 TRP A CA 1
ATOM 621 C C . TRP A 1 90 ? 12.056 11.462 -12.007 1.00 58.50 78 TRP A C 1
ATOM 622 O O . TRP A 1 90 ? 12.175 10.496 -12.772 1.00 57.95 78 TRP A O 1
ATOM 633 N N . ASP A 1 91 ? 10.885 11.882 -11.608 1.00 60.42 79 ASP A N 1
ATOM 634 C CA . ASP A 1 91 ? 9.678 11.194 -11.956 1.00 63.59 79 ASP A CA 1
ATOM 635 C C . ASP A 1 91 ? 8.780 12.263 -12.581 1.00 63.24 79 ASP A C 1
ATOM 636 O O . ASP A 1 91 ? 8.515 13.275 -11.965 1.00 67.37 79 ASP A O 1
ATOM 641 N N . ARG A 1 92 ? 8.332 12.052 -13.804 1.00 65.06 80 ARG A N 1
ATOM 642 C CA . ARG A 1 92 ? 7.440 12.998 -14.459 1.00 67.79 80 ARG A CA 1
ATOM 643 C C . ARG A 1 92 ? 6.235 13.400 -13.594 1.00 70.44 80 ARG A C 1
ATOM 644 O O . ARG A 1 92 ? 5.701 14.490 -13.762 1.00 70.05 80 ARG A O 1
ATOM 652 N N . GLU A 1 93 ? 5.813 12.523 -12.686 1.00 71.13 81 GLU A N 1
ATOM 653 C CA . GLU A 1 93 ? 4.847 12.879 -11.655 1.00 75.97 81 GLU A CA 1
ATOM 654 C C . GLU A 1 93 ? 5.474 12.771 -10.266 1.00 75.22 81 GLU A C 1
ATOM 655 O O . GLU A 1 93 ? 5.608 11.690 -9.726 1.00 77.85 81 GLU A O 1
ATOM 661 N N . GLY A 1 94 ? 5.851 13.903 -9.689 1.00 76.05 82 GLY A N 1
ATOM 662 C CA . GLY A 1 94 ? 6.619 13.920 -8.430 1.00 75.76 82 GLY A CA 1
ATOM 663 C C . GLY A 1 94 ? 8.011 14.516 -8.554 1.00 75.22 82 GLY A C 1
ATOM 664 O O . GLY A 1 94 ? 8.759 14.564 -7.599 1.00 76.28 82 GLY A O 1
ATOM 665 N N . GLY A 1 95 ? 8.385 14.955 -9.748 1.00 77.05 83 GLY A N 1
ATOM 666 C CA . GLY A 1 95 ? 9.736 15.482 -9.973 1.00 73.71 83 GLY A CA 1
ATOM 667 C C . GLY A 1 95 ? 10.807 14.713 -9.211 1.00 71.29 83 GLY A C 1
ATOM 668 O O . GLY A 1 95 ? 10.782 13.484 -9.136 1.00 67.54 83 GLY A O 1
ATOM 669 N N . THR A 1 96 ? 11.732 15.462 -8.607 1.00 69.72 84 THR A N 1
ATOM 670 C CA . THR A 1 96 ? 13.021 14.943 -8.204 1.00 64.33 84 THR A CA 1
ATOM 671 C C . THR A 1 96 ? 13.172 14.566 -6.722 1.00 61.58 84 THR A C 1
ATOM 672 O O . THR A 1 96 ? 12.814 15.327 -5.829 1.00 58.41 84 THR A O 1
ATOM 676 N N . LYS A 1 97 ? 13.757 13.399 -6.477 1.00 59.56 85 LYS A N 1
ATOM 677 C CA . LYS A 1 97 ? 14.133 12.974 -5.121 1.00 62.37 85 LYS A CA 1
ATOM 678 C C . LYS A 1 97 ? 15.528 12.351 -5.089 1.00 58.18 85 LYS A C 1
ATOM 679 O O . LYS A 1 97 ? 15.914 11.651 -6.009 1.00 58.76 85 LYS A O 1
ATOM 684 N N . THR A 1 98 ? 16.219 12.523 -3.978 1.00 54.68 86 THR A N 1
ATOM 685 C CA . THR A 1 98 ? 17.502 11.898 -3.749 1.00 55.49 86 THR A CA 1
ATOM 686 C C . THR A 1 98 ? 17.264 10.415 -3.417 1.00 57.86 86 THR A C 1
ATOM 687 O O . THR A 1 98 ? 16.374 10.110 -2.631 1.00 62.75 86 THR A O 1
ATOM 691 N N . LEU A 1 99 ? 18.043 9.511 -4.032 1.00 56.03 87 LEU A N 1
ATOM 692 C CA . LEU A 1 99 ? 18.075 8.119 -3.669 1.00 56.39 87 LEU A CA 1
ATOM 693 C C . LEU A 1 99 ? 19.134 7.938 -2.601 1.00 59.56 87 LEU A C 1
ATOM 694 O O . LEU A 1 99 ? 20.002 7.085 -2.711 1.00 64.77 87 LEU A O 1
ATOM 699 N N . PHE A 1 100 ? 19.077 8.795 -1.597 1.00 58.26 88 PHE A N 1
ATOM 700 C CA . PHE A 1 100 ? 19.904 8.728 -0.432 1.00 57.86 88 PHE A CA 1
ATOM 701 C C . PHE A 1 100 ? 19.281 9.743 0.506 1.00 57.78 88 PHE A C 1
ATOM 702 O O . PHE A 1 100 ? 18.390 10.452 0.100 1.00 59.50 88 PHE A O 1
ATOM 710 N N . SER A 1 101 ? 19.778 9.831 1.727 1.00 55.92 89 SER A N 1
ATOM 711 C CA . SER A 1 101 ? 19.166 10.647 2.762 1.00 55.98 89 SER A CA 1
ATOM 712 C C . SER A 1 101 ? 20.153 10.777 3.918 1.00 54.13 89 SER A C 1
ATOM 713 O O . SER A 1 101 ? 21.127 10.051 3.938 1.00 55.76 89 SER A O 1
ATOM 716 N N . PRO A 1 102 ? 19.938 11.713 4.868 1.00 53.83 90 PRO A N 1
ATOM 717 C CA . PRO A 1 102 ? 20.881 11.792 5.989 1.00 55.63 90 PRO A CA 1
ATOM 718 C C . PRO A 1 102 ? 21.076 10.517 6.803 1.00 57.74 90 PRO A C 1
ATOM 719 O O . PRO A 1 102 ? 22.141 10.324 7.381 1.00 57.44 90 PRO A O 1
ATOM 723 N N . ASP A 1 103 ? 20.042 9.696 6.854 1.00 61.60 91 ASP A N 1
ATOM 724 C CA . ASP A 1 103 ? 20.045 8.411 7.542 1.00 63.67 91 ASP A CA 1
ATOM 725 C C . ASP A 1 103 ? 20.691 7.308 6.694 1.00 64.67 91 ASP A C 1
ATOM 726 O O . ASP A 1 103 ? 21.192 6.346 7.257 1.00 63.12 91 ASP A O 1
ATOM 731 N N . LYS A 1 104 ? 20.700 7.469 5.354 1.00 61.75 92 LYS A N 1
ATOM 732 C CA . LYS A 1 104 ? 21.367 6.557 4.450 1.00 60.25 92 LYS A CA 1
ATOM 733 C C . LYS A 1 104 ? 22.198 7.363 3.484 1.00 59.54 92 LYS A C 1
ATOM 734 O O . LYS A 1 104 ? 21.788 7.579 2.351 1.00 58.09 92 LYS A O 1
ATOM 740 N N . PRO A 1 105 ? 23.363 7.832 3.948 1.00 57.47 93 PRO A N 1
ATOM 741 C CA . PRO A 1 105 ? 24.085 8.841 3.222 1.00 56.65 93 PRO A CA 1
ATOM 742 C C . PRO A 1 105 ? 24.740 8.293 1.976 1.00 59.21 93 PRO A C 1
ATOM 743 O O . PRO A 1 105 ? 24.993 7.120 1.881 1.00 56.90 93 PRO A O 1
ATOM 747 N N . PRO A 1 106 ? 25.022 9.163 1.027 1.00 59.60 94 PRO A N 1
ATOM 748 C CA . PRO A 1 106 ? 25.636 8.715 -0.186 1.00 57.94 94 PRO A CA 1
ATOM 749 C C . PRO A 1 106 ? 27.089 8.305 0.066 1.00 59.89 94 PRO A C 1
ATOM 750 O O . PRO A 1 106 ? 27.734 8.726 1.057 1.00 58.66 94 PRO A O 1
ATOM 754 N N . VAL A 1 107 ? 27.600 7.507 -0.849 1.00 62.69 95 VAL A N 1
ATOM 755 C CA . VAL A 1 107 ? 28.989 7.103 -0.822 1.00 63.58 95 VAL A CA 1
ATOM 756 C C . VAL A 1 107 ? 29.909 8.295 -0.725 1.00 59.10 95 VAL A C 1
ATOM 757 O O . VAL A 1 107 ? 29.791 9.240 -1.499 1.00 57.93 95 VAL A O 1
ATOM 761 N N . LYS A 1 108 ? 30.787 8.260 0.255 1.00 55.30 96 LYS A N 1
ATOM 762 C CA . LYS A 1 108 ? 31.783 9.304 0.497 1.00 59.34 96 LYS A CA 1
ATOM 763 C C . LYS A 1 108 ? 33.120 8.641 0.731 1.00 61.50 96 LYS A C 1
ATOM 764 O O . LYS A 1 108 ? 33.266 7.807 1.615 1.00 59.49 96 LYS A O 1
ATOM 770 N N . GLU A 1 109 ? 34.120 9.002 -0.043 1.00 62.59 97 GLU A N 1
ATOM 771 C CA . GLU A 1 109 ? 35.422 8.376 0.098 1.00 63.18 97 GLU A CA 1
ATOM 772 C C . GLU A 1 109 ? 36.470 9.479 0.091 1.00 60.47 97 GLU A C 1
ATOM 773 O O . GLU A 1 109 ? 36.420 10.402 -0.718 1.00 57.18 97 GLU A O 1
ATOM 779 N N . ARG A 1 110 ? 37.404 9.370 1.013 1.00 56.77 98 ARG A N 1
ATOM 780 C CA . ARG A 1 110 ? 38.603 10.191 1.109 1.00 55.95 98 ARG A CA 1
ATOM 781 C C . ARG A 1 110 ? 39.737 9.537 0.375 1.00 52.78 98 ARG A C 1
ATOM 782 O O . ARG A 1 110 ? 39.988 8.384 0.540 1.00 54.08 98 ARG A O 1
ATOM 790 N N . VAL A 1 111 ? 40.426 10.306 -0.449 1.00 56.88 99 VAL A N 1
ATOM 791 C CA . VAL A 1 111 ? 41.417 9.774 -1.346 1.00 55.16 99 VAL A CA 1
ATOM 792 C C . VAL A 1 111 ? 42.636 10.624 -1.303 1.00 53.11 99 VAL A C 1
ATOM 793 O O . VAL A 1 111 ? 42.558 11.804 -1.012 1.00 56.51 99 VAL A O 1
ATOM 797 N N . LEU A 1 112 ? 43.768 9.989 -1.572 1.00 57.76 100 LEU A N 1
ATOM 798 C CA . LEU A 1 112 ? 45.041 10.648 -1.728 1.00 57.57 100 LEU A CA 1
ATOM 799 C C . LEU A 1 112 ? 45.501 10.346 -3.136 1.00 56.00 100 LEU A C 1
ATOM 800 O O . LEU A 1 112 ? 45.869 9.232 -3.448 1.00 59.98 100 LEU A O 1
ATOM 805 N N . GLY A 1 113 ? 45.439 11.342 -4.006 1.00 54.69 101 GLY A N 1
ATOM 806 C CA . GLY A 1 113 ? 45.733 11.156 -5.414 1.00 55.71 101 GLY A CA 1
ATOM 807 C C . GLY A 1 113 ? 47.187 11.413 -5.728 1.00 58.69 101 GLY A C 1
ATOM 808 O O . GLY A 1 113 ? 47.776 12.372 -5.219 1.00 56.25 101 GLY A O 1
ATOM 809 N N . PHE A 1 114 ? 47.746 10.556 -6.594 1.00 59.46 102 PHE A N 1
ATOM 810 C CA . PHE A 1 114 ? 49.136 10.632 -7.043 1.00 60.45 102 PHE A CA 1
ATOM 811 C C . PHE A 1 114 ? 49.219 10.292 -8.506 1.00 60.75 102 PHE A C 1
ATOM 812 O O . PHE A 1 114 ? 48.263 9.811 -9.078 1.00 66.16 102 PHE A O 1
ATOM 820 N N . SER A 1 115 ? 50.352 10.547 -9.143 1.00 65.36 103 SER A N 1
ATOM 821 C CA . SER A 1 115 ? 50.603 9.990 -10.502 1.00 66.46 103 SER A CA 1
ATOM 822 C C . SER A 1 115 ? 50.894 8.486 -10.406 1.00 68.09 103 SER A C 1
ATOM 823 O O . SER A 1 115 ? 51.032 7.953 -9.313 1.00 69.41 103 SER A O 1
ATOM 826 N N A GLN A 1 116 ? 50.975 7.840 -11.570 0.50 70.79 104 GLN A N 1
ATOM 827 N N B GLN A 1 116 ? 51.005 7.789 -11.535 0.50 71.66 104 GLN A N 1
ATOM 828 C CA A GLN A 1 116 ? 51.529 6.483 -11.713 0.50 69.94 104 GLN A CA 1
ATOM 829 C CA B GLN A 1 116 ? 51.480 6.396 -11.481 0.50 71.72 104 GLN A CA 1
ATOM 830 C C A GLN A 1 116 ? 52.884 6.340 -10.987 0.50 71.18 104 GLN A C 1
ATOM 831 C C B GLN A 1 116 ? 52.920 6.312 -10.934 0.50 72.00 104 GLN A C 1
ATOM 832 O O A GLN A 1 116 ? 53.139 5.337 -10.304 0.50 71.24 104 GLN A O 1
ATOM 833 O O B GLN A 1 116 ? 53.285 5.300 -10.319 0.50 71.61 104 GLN A O 1
ATOM 844 N N . SER A 1 117 ? 53.719 7.374 -11.103 1.00 70.86 105 SER A N 1
ATOM 845 C CA . SER A 1 117 ? 55.078 7.394 -10.521 1.00 69.31 105 SER A CA 1
ATOM 846 C C . SER A 1 117 ? 55.102 7.136 -9.029 1.00 68.16 105 SER A C 1
ATOM 847 O O . SER A 1 117 ? 56.165 6.892 -8.477 1.00 69.69 105 SER A O 1
ATOM 850 N N . PHE A 1 118 ? 53.957 7.222 -8.361 1.00 67.85 106 PHE A N 1
ATOM 851 C CA . PHE A 1 118 ? 53.893 6.800 -6.960 1.00 68.34 106 PHE A CA 1
ATOM 852 C C . PHE A 1 118 ? 53.965 5.294 -6.920 1.00 69.99 106 PHE A C 1
ATOM 853 O O . PHE A 1 118 ? 53.288 4.604 -7.695 1.00 71.49 106 PHE A O 1
ATOM 861 N N . GLN A 1 119 ? 54.807 4.786 -6.034 1.00 72.76 107 GLN A N 1
ATOM 862 C CA . GLN A 1 119 ? 55.138 3.376 -6.064 1.00 76.21 107 GLN A CA 1
ATOM 863 C C . GLN A 1 119 ? 54.580 2.609 -4.866 1.00 75.72 107 GLN A C 1
ATOM 864 O O . GLN A 1 119 ? 54.627 1.375 -4.867 1.00 79.72 107 GLN A O 1
ATOM 870 N N . GLU A 1 120 ? 54.079 3.307 -3.852 1.00 72.67 108 GLU A N 1
ATOM 871 C CA . GLU A 1 120 ? 53.319 2.647 -2.785 1.00 72.44 108 GLU A CA 1
ATOM 872 C C . GLU A 1 120 ? 51.816 2.581 -3.158 1.00 72.09 108 GLU A C 1
ATOM 873 O O . GLU A 1 120 ? 51.411 3.046 -4.242 1.00 71.63 108 GLU A O 1
ATOM 875 N N . GLU A 1 121 ? 51.017 1.973 -2.272 1.00 70.54 109 GLU A N 1
ATOM 876 C CA . GLU A 1 121 ? 49.579 1.734 -2.506 1.00 69.26 109 GLU A CA 1
ATOM 877 C C . GLU A 1 121 ? 48.880 1.390 -1.195 1.00 67.68 109 GLU A C 1
ATOM 878 O O . GLU A 1 121 ? 49.531 1.328 -0.171 1.00 69.25 109 GLU A O 1
ATOM 880 N N . GLY A 1 122 ? 47.559 1.203 -1.234 1.00 65.46 110 GLY A N 1
ATOM 881 C CA . GLY A 1 122 ? 46.739 0.972 -0.038 1.00 64.46 110 GLY A CA 1
ATOM 882 C C . GLY A 1 122 ? 46.061 2.232 0.494 1.00 65.74 110 GLY A C 1
ATOM 883 O O . GLY A 1 122 ? 45.253 2.827 -0.181 1.00 65.55 110 GLY A O 1
ATOM 884 N N . TYR A 1 123 ? 46.403 2.630 1.713 1.00 65.14 111 TYR A N 1
ATOM 885 C CA . TYR A 1 123 ? 45.799 3.781 2.408 1.00 68.40 111 TYR A CA 1
ATOM 886 C C . TYR A 1 123 ? 46.881 4.550 3.169 1.00 66.81 111 TYR A C 1
ATOM 887 O O . TYR A 1 123 ? 47.809 3.942 3.666 1.00 64.23 111 TYR A O 1
ATOM 896 N N . GLU A 1 124 ? 46.746 5.870 3.267 1.00 65.89 112 GLU A N 1
ATOM 897 C CA . GLU A 1 124 ? 47.569 6.667 4.173 1.00 65.08 112 GLU A CA 1
ATOM 898 C C . GLU A 1 124 ? 46.714 7.250 5.292 1.00 64.21 112 GLU A C 1
ATOM 899 O O . GLU A 1 124 ? 45.605 7.750 5.034 1.00 60.37 112 GLU A O 1
ATOM 901 N N . GLU A 1 125 ? 47.214 7.177 6.530 1.00 62.09 113 GLU A N 1
ATOM 902 C CA . GLU A 1 125 ? 46.557 7.786 7.688 1.00 63.97 113 GLU A CA 1
ATOM 903 C C . GLU A 1 125 ? 47.265 9.081 8.016 1.00 62.41 113 GLU A C 1
ATOM 904 O O . GLU A 1 125 ? 48.487 9.127 8.071 1.00 62.92 113 GLU A O 1
ATOM 910 N N . VAL A 1 126 ? 46.479 10.135 8.192 1.00 60.71 114 VAL A N 1
ATOM 911 C CA . VAL A 1 126 ? 46.984 11.436 8.565 1.00 61.35 114 VAL A CA 1
ATOM 912 C C . VAL A 1 126 ? 45.981 11.952 9.573 1.00 60.72 114 VAL A C 1
ATOM 913 O O . VAL A 1 126 ? 44.799 12.040 9.265 1.00 58.30 114 VAL A O 1
ATOM 917 N N . GLY A 1 127 ? 46.454 12.265 10.769 1.00 59.45 115 GLY A N 1
ATOM 918 C CA . GLY A 1 127 ? 45.608 12.738 11.846 1.00 58.25 115 GLY A CA 1
ATOM 919 C C . GLY A 1 127 ? 44.465 11.807 12.160 1.00 55.96 115 GLY A C 1
ATOM 920 O O . GLY A 1 127 ? 43.379 12.241 12.508 1.00 57.50 115 GLY A O 1
ATOM 921 N N . GLY A 1 128 ? 44.715 10.517 12.051 1.00 57.20 116 GLY A N 1
ATOM 922 C CA . GLY A 1 128 ? 43.693 9.528 12.329 1.00 59.49 116 GLY A CA 1
ATOM 923 C C . GLY A 1 128 ? 42.610 9.514 11.258 1.00 59.43 116 GLY A C 1
ATOM 924 O O . GLY A 1 128 ? 41.482 9.146 11.523 1.00 62.47 116 GLY A O 1
ATOM 925 N N . ILE A 1 129 ? 42.933 9.929 10.049 1.00 61.33 117 ILE A N 1
ATOM 926 C CA . ILE A 1 129 ? 41.938 9.934 8.948 1.00 58.19 117 ILE A CA 1
ATOM 927 C C . ILE A 1 129 ? 42.507 9.099 7.838 1.00 58.03 117 ILE A C 1
ATOM 928 O O . ILE A 1 129 ? 43.618 9.346 7.399 1.00 61.05 117 ILE A O 1
ATOM 933 N N . LEU A 1 130 ? 41.765 8.109 7.363 1.00 59.92 118 LEU A N 1
ATOM 934 C CA . LEU A 1 130 ? 42.263 7.245 6.266 1.00 60.12 118 LEU A CA 1
ATOM 935 C C . LEU A 1 130 ? 41.941 7.796 4.853 1.00 60.39 118 LEU A C 1
ATOM 936 O O . LEU A 1 130 ? 40.798 8.154 4.568 1.00 63.73 118 LEU A O 1
ATOM 938 N N . PHE A 1 131 ? 42.956 7.874 3.999 1.00 57.35 119 PHE A N 1
ATOM 939 C CA . PHE A 1 131 ? 42.828 8.341 2.646 1.00 56.42 119 PHE A CA 1
ATOM 940 C C . PHE A 1 131 ? 43.261 7.209 1.742 1.00 57.19 119 PHE A C 1
ATOM 941 O O . PHE A 1 131 ? 44.304 6.635 1.936 1.00 59.08 119 PHE A O 1
ATOM 949 N N . LYS A 1 132 ? 42.444 6.869 0.758 1.00 58.05 120 LYS A N 1
ATOM 950 C CA . LYS A 1 132 ? 42.770 5.774 -0.121 1.00 54.98 120 LYS A CA 1
ATOM 951 C C . LYS A 1 132 ? 43.687 6.273 -1.163 1.00 55.91 120 LYS A C 1
ATOM 952 O O . LYS A 1 132 ? 43.386 7.272 -1.829 1.00 55.36 120 LYS A O 1
ATOM 958 N N . VAL A 1 133 ? 44.789 5.572 -1.364 1.00 54.75 121 VAL A N 1
ATOM 959 C CA . VAL A 1 1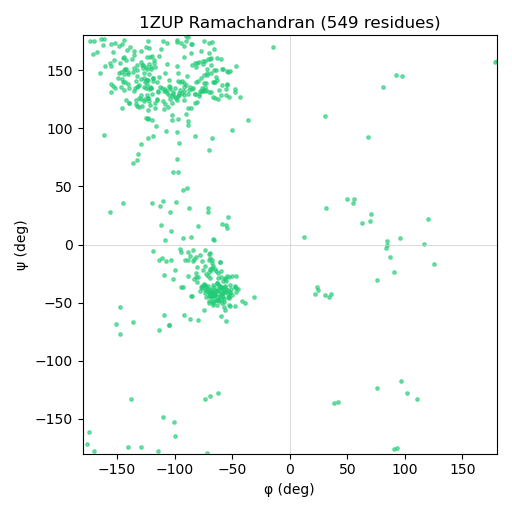33 ? 45.725 5.984 -2.381 1.00 55.93 121 VAL A CA 1
ATOM 960 C C . VAL A 1 133 ? 45.132 5.618 -3.731 1.00 58.58 121 VAL A C 1
ATOM 961 O O . VAL A 1 133 ? 44.682 4.489 -3.962 1.00 59.40 121 VAL A O 1
ATOM 965 N N . VAL A 1 134 ? 45.182 6.575 -4.632 1.00 58.28 122 VAL A N 1
ATOM 966 C CA . VAL A 1 134 ? 44.483 6.483 -5.862 1.00 61.25 122 VAL A CA 1
ATOM 967 C C . VAL A 1 134 ? 45.494 7.059 -6.861 1.00 63.60 122 VAL A C 1
ATOM 968 O O . VAL A 1 134 ? 46.002 8.156 -6.668 1.00 65.18 122 VAL A O 1
ATOM 972 N N . LYS A 1 135 ? 45.877 6.272 -7.874 1.00 65.68 123 LYS A N 1
ATOM 973 C CA . LYS A 1 135 ? 47.093 6.569 -8.628 1.00 64.95 123 LYS A CA 1
ATOM 974 C C . LYS A 1 135 ? 47.165 6.010 -10.054 1.00 66.74 123 LYS A C 1
ATOM 975 O O . LYS A 1 135 ? 48.245 5.774 -10.562 1.00 69.67 123 LYS A O 1
ATOM 979 N N . GLU A 1 136 ? 46.032 5.814 -10.702 1.00 65.96 124 GLU A N 1
ATOM 980 C CA . GLU A 1 136 ? 46.004 5.319 -12.053 1.00 69.06 124 GLU A CA 1
ATOM 981 C C . GLU A 1 136 ? 46.526 6.323 -13.068 1.00 69.94 124 GLU A C 1
ATOM 982 O O . GLU A 1 136 ? 47.053 5.915 -14.101 1.00 71.87 124 GLU A O 1
ATOM 988 N N . GLY A 1 137 ? 46.391 7.617 -12.788 1.00 69.99 125 GLY A N 1
ATOM 989 C CA . GLY A 1 137 ? 46.619 8.656 -13.791 1.00 68.28 125 GLY A CA 1
ATOM 990 C C . GLY A 1 137 ? 48.030 9.207 -13.917 1.00 66.89 125 GLY A C 1
ATOM 991 O O . GLY A 1 137 ? 48.939 8.795 -13.188 1.00 65.57 125 GLY A O 1
ATOM 992 N N . LYS A 1 138 ? 48.175 10.149 -14.862 1.00 69.46 126 LYS A N 1
ATOM 993 C CA . LYS A 1 138 ? 49.442 10.841 -15.191 1.00 71.48 126 LYS A CA 1
ATOM 994 C C . LYS A 1 138 ? 49.801 11.893 -14.158 1.00 72.20 126 LYS A C 1
ATOM 995 O O . LYS A 1 138 ? 50.986 12.107 -13.857 1.00 71.40 126 LYS A O 1
ATOM 998 N N . ASP A 1 139 ? 48.773 12.555 -13.624 1.00 71.13 127 ASP A N 1
ATOM 999 C CA . ASP A 1 139 ? 48.944 13.470 -12.491 1.00 69.70 127 ASP A CA 1
ATOM 1000 C C . ASP A 1 139 ? 47.949 13.152 -11.351 1.00 66.97 127 ASP A C 1
ATOM 1001 O O . ASP A 1 139 ? 47.002 12.390 -11.532 1.00 65.76 127 ASP A O 1
ATOM 1006 N N . ALA A 1 140 ? 48.181 13.720 -10.174 1.00 64.48 128 ALA A N 1
ATOM 1007 C CA . ALA A 1 140 ? 47.319 13.462 -9.030 1.00 63.01 128 ALA A CA 1
ATOM 1008 C C . ALA A 1 140 ? 45.849 13.728 -9.306 1.00 60.21 128 ALA A C 1
ATOM 1009 O O . ALA A 1 140 ? 45.013 12.916 -8.943 1.00 62.62 128 ALA A O 1
ATOM 1019 N N . GLN A 1 142 ? 44.207 13.777 -12.116 1.00 64.51 130 GLN A N 1
ATOM 1020 C CA . GLN A 1 142 ? 43.736 12.786 -13.069 1.00 65.13 130 GLN A CA 1
ATOM 1021 C C . GLN A 1 142 ? 43.413 11.486 -12.373 1.00 62.65 130 GLN A C 1
ATOM 1022 O O . GLN A 1 142 ? 42.425 10.858 -12.672 1.00 63.90 130 GLN A O 1
ATOM 1028 N N . SER A 1 143 ? 44.283 11.074 -11.460 1.00 62.16 131 SER A N 1
ATOM 1029 C CA . SER A 1 143 ? 44.053 9.895 -10.666 1.00 60.11 131 SER A CA 1
ATOM 1030 C C . SER A 1 143 ? 42.767 10.009 -9.844 1.00 60.84 131 SER A C 1
ATOM 1031 O O . SER A 1 143 ? 42.027 9.036 -9.698 1.00 60.18 131 SER A O 1
ATOM 1034 N N . ILE A 1 144 ? 42.467 11.211 -9.344 1.00 61.63 132 ILE A N 1
ATOM 1035 C CA . ILE A 1 144 ? 41.239 11.422 -8.568 1.00 60.04 132 ILE A CA 1
ATOM 1036 C C . ILE A 1 144 ? 39.995 11.287 -9.461 1.00 61.76 132 ILE A C 1
ATOM 1037 O O . ILE A 1 144 ? 39.029 10.592 -9.095 1.00 58.33 132 ILE A O 1
ATOM 1042 N N . ASP A 1 145 ? 40.038 11.912 -10.639 1.00 64.32 133 ASP A N 1
ATOM 1043 C CA . ASP A 1 145 ? 38.929 11.884 -11.585 1.00 64.21 133 ASP A CA 1
ATOM 1044 C C . ASP A 1 145 ? 38.596 10.460 -12.065 1.00 64.58 133 ASP A C 1
ATOM 1045 O O . ASP A 1 145 ? 37.439 10.081 -12.188 1.00 65.56 133 ASP A O 1
ATOM 1050 N N . LEU A 1 146 ? 39.620 9.693 -12.397 1.00 63.71 134 LEU A N 1
ATOM 1051 C CA . LEU A 1 146 ? 39.459 8.275 -12.712 1.00 64.16 134 LEU A CA 1
ATOM 1052 C C . LEU A 1 146 ? 38.867 7.490 -11.548 1.00 62.82 134 LEU A C 1
ATOM 1053 O O . LEU A 1 146 ? 38.102 6.560 -11.745 1.00 63.11 134 LEU A O 1
ATOM 1058 N N . TYR A 1 147 ? 39.216 7.822 -10.323 1.00 61.01 135 TYR A N 1
ATOM 1059 C CA . TYR A 1 147 ? 38.607 7.084 -9.248 1.00 57.78 135 TYR A CA 1
ATOM 1060 C C . TYR A 1 147 ? 37.134 7.429 -9.082 1.00 56.89 135 TYR A C 1
ATOM 1061 O O . TYR A 1 147 ? 36.342 6.495 -8.890 1.00 54.74 135 TYR A O 1
ATOM 1078 N N . ARG A 1 149 ? 35.115 8.424 -11.332 1.00 61.72 137 ARG A N 1
ATOM 1079 C CA . ARG A 1 149 ? 34.454 7.804 -12.474 1.00 63.99 137 ARG A CA 1
ATOM 1080 C C . ARG A 1 149 ? 34.137 6.356 -12.116 1.00 60.04 137 ARG A C 1
ATOM 1081 O O . ARG A 1 149 ? 33.030 5.905 -12.316 1.00 59.62 137 ARG A O 1
ATOM 1089 N N . SER A 1 150 ? 35.093 5.655 -11.516 1.00 61.15 138 SER A N 1
ATOM 1090 C CA . SER A 1 150 ? 34.839 4.292 -11.050 1.00 60.05 138 SER A CA 1
ATOM 1091 C C . SER A 1 150 ? 33.750 4.276 -9.940 1.00 57.44 138 SER A C 1
ATOM 1092 O O . SER A 1 150 ? 32.908 3.365 -9.910 1.00 56.21 138 SER A O 1
ATOM 1095 N N . LEU A 1 151 ? 33.675 5.310 -9.097 1.00 59.05 139 LEU A N 1
ATOM 1096 C CA . LEU A 1 151 ? 32.602 5.343 -8.094 1.00 56.71 139 LEU A CA 1
ATOM 1097 C C . LEU A 1 151 ? 31.249 5.605 -8.738 1.00 57.16 139 LEU A C 1
ATOM 1098 O O . LEU A 1 151 ? 30.215 5.069 -8.322 1.00 59.85 139 LEU A O 1
ATOM 1103 N N . GLU A 1 152 ? 31.249 6.431 -9.764 1.00 56.63 140 GLU A N 1
ATOM 1104 C CA . GLU A 1 152 ? 30.047 6.682 -10.499 1.00 59.38 140 GLU A CA 1
ATOM 1105 C C . GLU A 1 152 ? 29.595 5.437 -11.233 1.00 58.95 140 GLU A C 1
ATOM 1106 O O . GLU A 1 152 ? 28.431 5.109 -11.160 1.00 60.68 140 GLU A O 1
ATOM 1112 N N . ILE A 1 153 ? 30.516 4.700 -11.843 1.00 59.62 141 ILE A N 1
ATOM 1113 C CA . ILE A 1 153 ? 30.151 3.421 -12.483 1.00 60.73 141 ILE A CA 1
ATOM 1114 C C . ILE A 1 153 ? 29.498 2.464 -11.458 1.00 59.79 141 ILE A C 1
ATOM 1115 O O . ILE A 1 153 ? 28.396 1.962 -11.715 1.00 63.54 141 ILE A O 1
ATOM 1120 N N . GLU A 1 154 ? 30.103 2.265 -10.286 1.00 61.03 142 GLU A N 1
ATOM 1121 C CA . GLU A 1 154 ? 29.444 1.478 -9.207 1.00 60.90 142 GLU A CA 1
ATOM 1122 C C . GLU A 1 154 ? 28.024 1.961 -8.879 1.00 60.39 142 GLU A C 1
ATOM 1123 O O . GLU A 1 154 ? 27.143 1.161 -8.637 1.00 61.24 142 GLU A O 1
ATOM 1126 N N . GLU A 1 155 ? 27.807 3.273 -8.826 1.00 58.62 143 GLU A N 1
ATOM 1127 C CA . GLU A 1 155 ? 26.496 3.807 -8.471 1.00 57.16 143 GLU A CA 1
ATOM 1128 C C . GLU A 1 155 ? 25.537 3.483 -9.600 1.00 61.23 143 GLU A C 1
ATOM 1129 O O . GLU A 1 155 ? 24.406 3.086 -9.340 1.00 64.53 143 GLU A O 1
ATOM 1135 N N . VAL A 1 156 ? 25.978 3.561 -10.853 1.00 59.68 144 VAL A N 1
ATOM 1136 C CA . VAL A 1 156 ? 25.125 3.081 -11.961 1.00 60.30 144 VAL A CA 1
ATOM 1137 C C . VAL A 1 156 ? 24.716 1.609 -11.790 1.00 62.69 144 VAL A C 1
ATOM 1138 O O . VAL A 1 156 ? 23.535 1.287 -11.894 1.00 64.27 144 VAL A O 1
ATOM 1142 N N . ARG A 1 157 ? 25.685 0.713 -11.608 1.00 62.71 145 ARG A N 1
ATOM 1143 C CA . ARG A 1 157 ? 25.370 -0.721 -11.456 1.00 63.19 145 ARG A CA 1
ATOM 1144 C C . ARG A 1 157 ? 24.240 -0.959 -10.454 1.00 65.29 145 ARG A C 1
ATOM 1145 O O . ARG A 1 157 ? 23.386 -1.795 -10.697 1.00 66.97 145 ARG A O 1
ATOM 1153 N N . LYS A 1 158 ? 24.195 -0.168 -9.381 1.00 66.00 146 LYS A N 1
ATOM 1154 C CA . LYS A 1 158 ? 23.152 -0.275 -8.357 1.00 67.63 146 LYS A CA 1
ATOM 1155 C C . LYS A 1 158 ? 21.731 -0.069 -8.838 1.00 69.46 146 LYS A C 1
ATOM 1156 O O . LYS A 1 158 ? 20.792 -0.532 -8.191 1.00 72.95 146 LYS A O 1
ATOM 1162 N N . HIS A 1 159 ? 21.555 0.612 -9.949 1.00 67.48 147 HIS A N 1
ATOM 1163 C CA . HIS A 1 159 ? 20.225 0.904 -10.434 1.00 69.55 147 HIS A CA 1
ATOM 1164 C C . HIS A 1 159 ? 19.918 0.189 -11.759 1.00 70.45 147 HIS A C 1
ATOM 1165 O O . HIS A 1 159 ? 18.868 0.413 -12.336 1.00 72.59 147 HIS A O 1
ATOM 1180 N N A ASP A 1 161 ? 18.966 -2.715 -12.321 0.50 77.32 149 ASP A N 1
ATOM 1181 N N B ASP A 1 161 ? 18.961 -2.702 -12.318 0.50 77.32 149 ASP A N 1
ATOM 1182 C CA A ASP A 1 161 ? 17.912 -3.733 -12.195 0.50 77.59 149 ASP A CA 1
ATOM 1183 C CA B ASP A 1 161 ? 17.935 -3.736 -12.201 0.50 77.63 149 ASP A CA 1
ATOM 1184 C C A ASP A 1 161 ? 16.508 -3.149 -12.320 0.50 76.79 149 ASP A C 1
ATOM 1185 C C B ASP A 1 161 ? 16.524 -3.149 -12.136 0.50 76.87 149 ASP A C 1
ATOM 1186 O O A ASP A 1 161 ? 15.534 -3.887 -12.501 0.50 76.22 149 ASP A O 1
ATOM 1187 O O B ASP A 1 161 ? 15.549 -3.892 -11.981 0.50 76.00 149 ASP A O 1
ATOM 1196 N N . LYS A 1 162 ? 16.410 -1.825 -12.255 1.00 74.32 150 LYS A N 1
ATOM 1197 C CA . LYS A 1 162 ? 15.131 -1.172 -12.049 1.00 71.35 150 LYS A CA 1
ATOM 1198 C C . LYS A 1 162 ? 14.356 -0.895 -13.341 1.00 70.05 150 LYS A C 1
ATOM 1199 O O . LYS A 1 162 ? 13.266 -0.341 -13.297 1.00 72.40 150 LYS A O 1
ATOM 1205 N N . ASN A 1 163 ? 14.889 -1.315 -14.478 1.00 66.43 151 ASN A N 1
ATOM 1206 C CA . ASN A 1 163 ? 14.281 -1.025 -15.737 1.00 68.10 151 ASN A CA 1
ATOM 1207 C C . ASN A 1 163 ? 13.924 0.456 -15.938 1.00 66.31 151 ASN A C 1
ATOM 1208 O O . ASN A 1 163 ? 12.916 0.795 -16.547 1.00 70.23 151 ASN A O 1
ATOM 1213 N N . ILE A 1 164 ? 14.787 1.343 -15.483 1.00 63.43 152 ILE A N 1
ATOM 1214 C CA . ILE A 1 164 ? 14.570 2.782 -15.642 1.00 60.33 152 ILE A CA 1
ATOM 1215 C C . ILE A 1 164 ? 15.787 3.350 -16.334 1.00 60.30 152 ILE A C 1
ATOM 1216 O O . ILE A 1 164 ? 16.935 2.927 -16.045 1.00 57.81 152 ILE A O 1
ATOM 1221 N N . LEU A 1 165 ? 15.568 4.309 -17.229 1.00 57.66 153 LEU A N 1
ATOM 1222 C CA . LEU A 1 165 ? 16.695 4.909 -17.917 1.00 56.97 153 LEU A CA 1
ATOM 1223 C C . LEU A 1 165 ? 17.649 5.595 -16.933 1.00 59.35 153 LEU A C 1
ATOM 1224 O O . LEU A 1 165 ? 17.231 6.396 -16.076 1.00 57.59 153 LEU A O 1
ATOM 1229 N N . ILE A 1 166 ? 18.939 5.329 -17.093 1.00 57.96 154 ILE A N 1
ATOM 1230 C CA . ILE A 1 166 ? 19.940 5.980 -16.271 1.00 55.62 154 ILE A CA 1
ATOM 1231 C C . ILE A 1 166 ? 20.826 6.877 -17.123 1.00 56.78 154 ILE A C 1
ATOM 1232 O O . ILE A 1 166 ? 21.396 6.455 -18.170 1.00 53.38 154 ILE A O 1
ATOM 1237 N N . VAL A 1 167 ? 20.974 8.094 -16.628 1.00 54.05 155 VAL A N 1
ATOM 1238 C CA . VAL A 1 167 ? 21.788 9.125 -17.237 1.00 56.61 155 VAL A CA 1
ATOM 1239 C C . VAL A 1 167 ? 22.938 9.488 -16.267 1.00 56.72 155 VAL A C 1
ATOM 1240 O O . VAL A 1 167 ? 22.721 9.918 -15.140 1.00 58.19 155 VAL A O 1
ATOM 1244 N N . LYS A 1 168 ? 24.158 9.252 -16.699 1.00 58.72 156 LYS A N 1
ATOM 1245 C CA . LYS A 1 168 ? 25.343 9.488 -15.888 1.00 61.24 156 LYS A CA 1
ATOM 1246 C C . LYS A 1 168 ? 25.955 10.792 -16.338 1.00 63.74 156 LYS A C 1
ATOM 1247 O O . LYS A 1 168 ? 26.145 11.022 -17.525 1.00 65.95 156 LYS A O 1
ATOM 1253 N N . ASP A 1 169 ? 26.230 11.680 -15.413 1.00 63.04 157 ASP A N 1
ATOM 1254 C CA . ASP A 1 169 ? 26.880 12.941 -15.760 1.00 64.45 157 ASP A CA 1
ATOM 1255 C C . ASP A 1 169 ? 28.295 12.600 -16.263 1.00 65.71 157 ASP A C 1
ATOM 1256 O O . ASP A 1 169 ? 28.925 11.673 -15.761 1.00 67.30 157 ASP A O 1
ATOM 1261 N N . GLY A 1 170 ? 28.774 13.268 -17.312 1.00 66.02 158 GLY A N 1
ATOM 1262 C CA . GLY A 1 170 ? 30.084 12.954 -17.861 1.00 66.03 158 GLY A CA 1
ATOM 1263 C C . GLY A 1 170 ? 30.077 11.910 -18.966 1.00 66.45 158 GLY A C 1
ATOM 1264 O O . GLY A 1 170 ? 29.027 11.462 -19.408 1.00 67.34 158 GLY A O 1
ATOM 1265 N N . PRO A 1 171 ? 31.263 11.536 -19.441 1.00 68.25 159 PRO A N 1
ATOM 1266 C CA . PRO A 1 171 ? 31.495 10.594 -20.545 1.00 68.01 159 PRO A CA 1
ATOM 1267 C C . PRO A 1 171 ? 30.836 9.228 -20.409 1.00 68.09 159 PRO A C 1
ATOM 1268 O O . PRO A 1 171 ? 30.631 8.739 -19.316 1.00 67.58 159 PRO A O 1
ATOM 1272 N N . ALA A 1 172 ? 30.484 8.620 -21.528 1.00 64.88 160 ALA A N 1
ATOM 1273 C CA . ALA A 1 172 ? 29.994 7.273 -21.472 1.00 67.09 160 ALA A CA 1
ATOM 1274 C C . ALA A 1 172 ? 31.082 6.409 -20.850 1.00 67.81 160 ALA A C 1
ATOM 1275 O O . ALA A 1 172 ? 32.269 6.693 -21.011 1.00 66.56 160 ALA A O 1
ATOM 1277 N N . ALA A 1 173 ? 30.647 5.343 -20.182 1.00 67.59 161 ALA A N 1
ATOM 1278 C CA . ALA A 1 173 ? 31.510 4.351 -19.567 1.00 67.21 161 ALA A CA 1
ATOM 1279 C C . ALA A 1 173 ? 31.592 3.093 -20.415 1.00 65.39 161 ALA A C 1
ATOM 1280 O O . ALA A 1 173 ? 30.622 2.364 -20.520 1.00 65.01 161 ALA A O 1
ATOM 1282 N N . ARG A 1 174 ? 32.740 2.809 -21.001 1.00 65.49 162 ARG A N 1
ATOM 1283 C CA . ARG A 1 174 ? 32.856 1.556 -21.735 1.00 69.90 162 ARG A CA 1
ATOM 1284 C C . ARG A 1 174 ? 32.672 0.339 -20.842 1.00 68.17 162 ARG A C 1
ATOM 1285 O O . ARG A 1 174 ? 32.263 -0.693 -21.331 1.00 68.62 162 ARG A O 1
ATOM 1293 N N . GLU A 1 175 ? 32.919 0.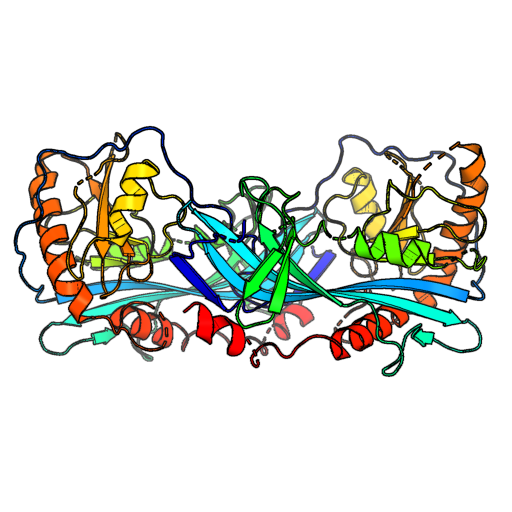457 -19.538 1.00 68.59 163 GLU A N 1
ATOM 1294 C CA . GLU A 1 175 ? 32.629 -0.642 -18.617 1.00 68.41 163 GLU A CA 1
ATOM 1295 C C . GLU A 1 175 ? 31.138 -0.984 -18.627 1.00 66.48 163 GLU A C 1
ATOM 1296 O O . GLU A 1 175 ? 30.773 -2.006 -18.086 1.00 65.66 163 GLU A O 1
ATOM 1302 N N . LEU A 1 176 ? 30.264 -0.126 -19.166 1.00 63.84 164 LEU A N 1
ATOM 1303 C CA . LEU A 1 176 ? 28.813 -0.395 -19.120 1.00 64.77 164 LEU A CA 1
ATOM 1304 C C . LEU A 1 176 ? 28.097 -0.192 -20.471 1.00 65.03 164 LEU A C 1
ATOM 1305 O O . LEU A 1 176 ? 27.340 0.748 -20.634 1.00 61.98 164 LEU A O 1
ATOM 1310 N N . PRO A 1 177 ? 28.305 -1.104 -21.430 1.00 61.91 165 PRO A N 1
ATOM 1311 C CA . PRO A 1 177 ? 27.619 -0.983 -22.709 1.00 64.92 165 PRO A CA 1
ATOM 1312 C C . PRO A 1 177 ? 26.078 -0.860 -22.642 1.00 65.26 165 PRO A C 1
ATOM 1313 O O . PRO A 1 177 ? 25.430 -1.425 -21.769 1.00 64.63 165 PRO A O 1
ATOM 1317 N N . PHE A 1 178 ? 25.507 -0.142 -23.600 1.00 63.64 166 PHE A N 1
ATOM 1318 C CA . PHE A 1 178 ? 24.092 0.118 -23.597 1.00 63.43 166 PHE A CA 1
ATOM 1319 C C . PHE A 1 178 ? 23.258 -1.153 -23.349 1.00 66.48 166 PHE A C 1
ATOM 1320 O O . PHE A 1 178 ? 23.495 -2.198 -23.940 1.00 66.45 166 PHE A O 1
ATOM 1328 N N . GLU A 1 179 ? 22.306 -1.051 -22.427 1.00 69.29 167 GLU A N 1
ATOM 1329 C CA . GLU A 1 179 ? 21.319 -2.070 -22.221 1.00 68.06 167 GLU A CA 1
ATOM 1330 C C . GLU A 1 179 ? 19.957 -1.427 -22.387 1.00 69.48 167 GLU A C 1
ATOM 1331 O O . GLU A 1 179 ? 19.694 -0.327 -21.924 1.00 68.02 167 GLU A O 1
ATOM 1337 N N . GLU A 1 180 ? 19.075 -2.185 -22.994 1.00 69.75 168 GLU A N 1
ATOM 1338 C CA . GLU A 1 180 ? 17.915 -1.713 -23.754 1.00 72.73 168 GLU A CA 1
ATOM 1339 C C . GLU A 1 180 ? 16.981 -0.681 -23.105 1.00 74.74 168 GLU A C 1
ATOM 1340 O O . GLU A 1 180 ? 16.540 0.260 -23.796 1.00 80.54 168 GLU A O 1
ATOM 1343 N N . ASN A 1 181 ? 16.639 -0.862 -21.841 1.00 66.43 169 ASN A N 1
ATOM 1344 C CA . ASN A 1 181 ? 15.782 0.117 -21.177 1.00 74.36 169 ASN A CA 1
ATOM 1345 C C . ASN A 1 181 ? 16.560 1.120 -20.275 1.00 73.45 169 ASN A C 1
ATOM 1346 O O . ASN A 1 181 ? 16.115 2.226 -20.038 1.00 76.93 169 ASN A O 1
ATOM 1348 N N . VAL A 1 182 ? 17.754 0.711 -19.870 1.00 69.64 170 VAL A N 1
ATOM 1349 C CA . VAL A 1 182 ? 18.529 1.273 -18.802 1.00 67.12 170 VAL A CA 1
ATOM 1350 C C . VAL A 1 182 ? 19.656 2.200 -19.267 1.00 63.91 170 VAL A C 1
ATOM 1351 O O . VAL A 1 182 ? 20.069 3.099 -18.551 1.00 65.17 170 VAL A O 1
ATOM 1355 N N . GLY A 1 183 ? 20.187 1.941 -20.437 1.00 58.99 171 GLY A N 1
ATOM 1356 C CA . GLY A 1 183 ? 21.409 2.562 -20.909 1.00 59.16 171 GLY A CA 1
ATOM 1357 C C . GLY A 1 183 ? 22.551 1.890 -20.186 1.00 60.30 171 GLY A C 1
ATOM 1358 O O . GLY A 1 183 ? 22.643 0.659 -20.189 1.00 61.07 171 GLY A O 1
ATOM 1359 N N . PRO A 1 184 ? 23.382 2.656 -19.477 1.00 59.60 172 PRO A N 1
ATOM 1360 C CA . PRO A 1 184 ? 23.337 4.072 -19.185 1.00 59.78 172 PRO A CA 1
ATOM 1361 C C . PRO A 1 184 ? 23.727 4.998 -20.337 1.00 59.11 172 PRO A C 1
ATOM 1362 O O . PRO A 1 184 ? 24.471 4.614 -21.214 1.00 59.75 172 PRO A O 1
ATOM 1366 N N . ILE A 1 185 ? 23.270 6.244 -20.249 1.00 59.35 173 ILE A N 1
ATOM 1367 C CA . ILE A 1 185 ? 23.639 7.296 -21.144 1.00 60.05 173 ILE A CA 1
ATOM 1368 C C . ILE A 1 185 ? 24.517 8.326 -20.420 1.00 59.64 173 ILE A C 1
ATOM 1369 O O . ILE A 1 185 ? 24.123 8.899 -19.426 1.00 58.57 173 ILE A O 1
ATOM 1374 N N . GLY A 1 186 ? 25.709 8.559 -20.963 1.00 59.29 174 GLY A N 1
ATOM 1375 C CA . GLY A 1 186 ? 26.539 9.676 -20.591 1.00 59.34 174 GLY A CA 1
ATOM 1376 C C . GLY A 1 186 ? 25.994 10.995 -21.115 1.00 60.29 174 GLY A C 1
ATOM 1377 O O . GLY A 1 186 ? 25.489 11.102 -22.260 1.00 57.89 174 GLY A O 1
ATOM 1378 N N . LEU A 1 187 ? 26.072 12.019 -20.278 1.00 56.91 175 LEU A N 1
ATOM 1379 C CA . LEU A 1 187 ? 25.623 13.334 -20.667 1.00 60.21 175 LEU A CA 1
ATOM 1380 C C . LEU A 1 187 ? 26.800 14.290 -20.451 1.00 63.50 175 LEU A C 1
ATOM 1381 O O . LEU A 1 187 ? 27.126 14.631 -19.322 1.00 61.65 175 LEU A O 1
ATOM 1386 N N . VAL A 1 188 ? 27.371 14.754 -21.557 1.00 63.99 176 VAL A N 1
ATOM 1387 C CA . VAL A 1 188 ? 28.557 15.569 -21.567 1.00 63.62 176 VAL A CA 1
ATOM 1388 C C . VAL A 1 188 ? 28.179 17.002 -21.796 1.00 62.88 176 VAL A C 1
ATOM 1389 O O . VAL A 1 188 ? 27.585 17.361 -22.810 1.00 61.12 176 VAL A O 1
ATOM 1393 N N . LYS A 1 189 ? 28.568 17.841 -20.850 1.00 62.70 177 LYS A N 1
ATOM 1394 C CA . LYS A 1 189 ? 28.267 19.250 -20.921 1.00 65.49 177 LYS A CA 1
ATOM 1395 C C . LYS A 1 189 ? 29.501 20.060 -21.231 1.00 67.21 177 LYS A C 1
ATOM 1396 O O . LYS A 1 189 ? 29.382 21.155 -21.691 1.00 69.91 177 LYS A O 1
ATOM 1402 N N . ASN A 1 190 ? 30.681 19.462 -21.101 1.00 69.91 178 ASN A N 1
ATOM 1403 C CA . ASN A 1 190 ? 31.918 20.133 -21.415 1.00 74.02 178 ASN A CA 1
ATOM 1404 C C . ASN A 1 190 ? 32.438 19.527 -22.721 1.00 73.60 178 ASN A C 1
ATOM 1405 O O . ASN A 1 190 ? 33.054 18.462 -22.759 1.00 71.80 178 ASN A O 1
ATOM 1410 N N . ILE A 1 191 ? 32.150 20.222 -23.810 1.00 73.86 179 ILE A N 1
ATOM 1411 C CA . ILE A 1 191 ? 32.186 19.614 -25.126 1.00 72.81 179 ILE A CA 1
ATOM 1412 C C . ILE A 1 191 ? 33.384 19.994 -25.926 1.00 72.70 179 ILE A C 1
ATOM 1413 O O . ILE A 1 191 ? 33.330 19.942 -27.165 1.00 77.77 179 ILE A O 1
ATOM 1418 N N . GLY A 1 192 ? 34.470 20.302 -25.236 1.00 65.34 180 GLY A N 1
ATOM 1419 C CA . GLY A 1 192 ? 35.753 20.614 -25.862 1.00 65.27 180 GLY A CA 1
ATOM 1420 C C . GLY A 1 192 ? 36.327 19.732 -26.944 1.00 62.80 180 GLY A C 1
ATOM 1421 O O . GLY A 1 192 ? 36.727 20.221 -27.981 1.00 63.17 180 GLY A O 1
ATOM 1422 N N . VAL A 1 193 ? 36.430 18.440 -26.689 1.00 63.89 181 VAL A N 1
ATOM 1423 C CA . VAL A 1 193 ? 36.790 17.478 -27.720 1.00 64.72 181 VAL A CA 1
ATOM 1424 C C . VAL A 1 193 ? 35.460 17.063 -28.352 1.00 62.89 181 VAL A C 1
ATOM 1425 O O . VAL A 1 193 ? 34.645 16.363 -27.749 1.00 62.05 181 VAL A O 1
ATOM 1429 N N . THR A 1 194 ? 35.230 17.560 -29.557 1.00 62.81 182 THR A N 1
ATOM 1430 C CA . THR A 1 194 ? 33.901 17.614 -30.121 1.00 62.07 182 THR A CA 1
ATOM 1431 C C . THR A 1 194 ? 33.553 16.358 -30.874 1.00 63.32 182 THR A C 1
ATOM 1432 O O . THR A 1 194 ? 32.382 16.052 -31.009 1.00 63.50 182 THR A O 1
ATOM 1436 N N . GLU A 1 195 ? 34.563 15.673 -31.406 1.00 64.38 183 GLU A N 1
ATOM 1437 C CA . GLU A 1 195 ? 34.370 14.419 -32.114 1.00 63.77 183 GLU A CA 1
ATOM 1438 C C . GLU A 1 195 ? 33.678 14.626 -33.433 1.00 64.34 183 GLU A C 1
ATOM 1439 O O . GLU A 1 195 ? 33.123 13.690 -33.983 1.00 68.21 183 GLU A O 1
ATOM 1445 N N . LEU A 1 196 ? 33.720 15.841 -33.960 1.00 61.52 184 LEU A N 1
ATOM 1446 C CA . LEU A 1 196 ? 33.145 16.142 -35.260 1.00 58.79 184 LEU A CA 1
ATOM 1447 C C . LEU A 1 196 ? 34.122 16.990 -36.021 1.00 58.33 184 LEU A C 1
ATOM 1448 O O . LEU A 1 196 ? 35.074 17.473 -35.468 1.00 57.84 184 LEU A O 1
ATOM 1453 N N . SER A 1 197 ? 33.902 17.135 -37.313 1.00 62.54 185 SER A N 1
ATOM 1454 C CA . SER A 1 197 ? 34.661 18.114 -38.076 1.00 64.05 185 SER A CA 1
ATOM 1455 C C . SER A 1 197 ? 34.210 19.516 -37.667 1.00 64.33 185 SER A C 1
ATOM 1456 O O . SER A 1 197 ? 33.155 19.676 -37.058 1.00 61.98 185 SER A O 1
ATOM 1459 N N . LYS A 1 198 ? 35.003 20.521 -38.028 1.00 65.33 186 LYS A N 1
ATOM 1460 C CA . LYS A 1 198 ? 34.735 21.891 -37.638 1.00 66.89 186 LYS A CA 1
ATOM 1461 C C . LYS A 1 198 ? 33.466 22.341 -38.335 1.00 64.89 186 LYS A C 1
ATOM 1462 O O . LYS A 1 198 ? 32.566 22.838 -37.701 1.00 67.60 186 LYS A O 1
ATOM 1468 N N . GLU A 1 199 ? 33.374 22.148 -39.633 1.00 62.67 187 GLU A N 1
ATOM 1469 C CA . GLU A 1 199 ? 32.192 22.599 -40.330 1.00 63.11 187 GLU A CA 1
ATOM 1470 C C . GLU A 1 199 ? 30.924 21.922 -39.804 1.00 62.80 187 GLU A C 1
ATOM 1471 O O . GLU A 1 199 ? 29.886 22.538 -39.738 1.00 65.35 187 GLU A O 1
ATOM 1474 N N . ASP A 1 200 ? 30.987 20.662 -39.416 1.00 61.03 188 ASP A N 1
ATOM 1475 C CA . ASP A 1 200 ? 29.802 20.051 -38.863 1.00 60.86 188 ASP A CA 1
ATOM 1476 C C . ASP A 1 200 ? 29.540 20.568 -37.462 1.00 60.27 188 ASP A C 1
ATOM 1477 O O . ASP A 1 200 ? 28.400 20.779 -37.073 1.00 61.62 188 ASP A O 1
ATOM 1482 N N . PHE A 1 201 ? 30.590 20.752 -36.685 1.00 60.20 189 PHE A N 1
ATOM 1483 C CA . PHE A 1 201 ? 30.381 21.254 -35.341 1.00 62.95 189 PHE A CA 1
ATOM 1484 C C . PHE A 1 201 ? 29.717 22.636 -35.373 1.00 62.72 189 PHE A C 1
ATOM 1485 O O . PHE A 1 201 ? 28.798 22.901 -34.604 1.00 62.78 189 PHE A O 1
ATOM 1493 N N . LYS A 1 202 ? 30.198 23.502 -36.250 1.00 60.86 190 LYS A N 1
ATOM 1494 C CA . LYS A 1 202 ? 29.609 24.823 -36.454 1.00 64.48 190 LYS A CA 1
ATOM 1495 C C . LYS A 1 202 ? 28.117 24.829 -36.816 1.00 64.62 190 LYS A C 1
ATOM 1496 O O . LYS A 1 202 ? 27.416 25.769 -36.521 1.00 64.35 190 LYS A O 1
ATOM 1502 N N . LYS A 1 203 ? 27.620 23.795 -37.475 1.00 68.13 191 LYS A N 1
ATOM 1503 C CA . LYS A 1 203 ? 26.176 23.717 -37.739 1.00 68.37 191 LYS A CA 1
ATOM 1504 C C . LYS A 1 203 ? 25.312 23.595 -36.456 1.00 69.78 191 LYS A C 1
ATOM 1505 O O . LYS A 1 203 ? 24.127 23.904 -36.476 1.00 72.44 191 LYS A O 1
ATOM 1511 N N . LEU A 1 204 ? 25.897 23.127 -35.364 1.00 66.88 192 LEU A N 1
ATOM 1512 C CA . LEU A 1 204 ? 25.129 22.752 -34.203 1.00 68.56 192 LEU A CA 1
ATOM 1513 C C . LEU A 1 204 ? 24.542 23.937 -33.474 1.00 73.31 192 LEU A C 1
ATOM 1514 O O . LEU A 1 204 ? 23.529 23.784 -32.797 1.00 74.28 192 LEU A O 1
ATOM 1519 N N . ARG A 1 205 ? 25.185 25.101 -33.583 1.00 78.39 193 ARG A N 1
ATOM 1520 C CA . ARG A 1 205 ? 24.748 26.308 -32.856 1.00 82.90 193 ARG A CA 1
ATOM 1521 C C . ARG A 1 205 ? 23.406 26.784 -33.385 1.00 79.19 193 ARG A C 1
ATOM 1522 O O . ARG A 1 205 ? 22.731 27.587 -32.758 1.00 79.88 193 ARG A O 1
ATOM 1530 N N . PHE A 1 206 ? 23.019 26.247 -34.524 1.00 75.60 194 PHE A N 1
ATOM 1531 C CA . PHE A 1 206 ? 21.719 26.503 -35.072 1.00 76.01 194 PHE A CA 1
ATOM 1532 C C . PHE A 1 206 ? 20.639 25.478 -34.736 1.00 73.53 194 PHE A C 1
ATOM 1533 O O . PHE A 1 206 ? 19.493 25.688 -35.112 1.00 76.82 194 PHE A O 1
ATOM 1541 N N . LEU A 1 207 ? 20.972 24.358 -34.089 1.00 69.97 195 LEU A N 1
ATOM 1542 C CA . LEU A 1 207 ? 19.942 23.424 -33.608 1.00 67.17 195 LEU A CA 1
ATOM 1543 C C . LEU A 1 207 ? 19.036 24.182 -32.660 1.00 65.56 195 LEU A C 1
ATOM 1544 O O . LEU A 1 207 ? 19.510 24.936 -31.816 1.00 66.80 195 LEU A O 1
ATOM 1549 N N . LYS A 1 208 ? 17.739 23.967 -32.778 1.00 63.37 196 LYS A N 1
ATOM 1550 C CA . LYS A 1 208 ? 16.807 24.617 -31.897 1.00 62.20 196 LYS A CA 1
ATOM 1551 C C . LYS A 1 208 ? 16.540 23.712 -30.689 1.00 63.73 196 LYS A C 1
ATOM 1552 O O . LYS A 1 208 ? 16.985 22.556 -30.655 1.00 60.49 196 LYS A O 1
ATOM 1556 N N . LYS A 1 209 ? 15.843 24.272 -29.704 1.00 59.91 197 LYS A N 1
ATOM 1557 C CA . LYS A 1 209 ? 15.582 23.633 -28.476 1.00 60.40 197 LYS A CA 1
ATOM 1558 C C . LYS A 1 209 ? 14.922 22.310 -28.717 1.00 57.85 197 LYS A C 1
ATOM 1559 O O . LYS A 1 209 ? 13.935 22.222 -29.427 1.00 57.07 197 LYS A O 1
ATOM 1565 N N . GLY A 1 210 ? 15.453 21.248 -28.119 1.00 58.40 198 GLY A N 1
ATOM 1566 C CA . GLY A 1 210 ? 14.802 19.935 -28.234 1.00 58.42 198 GLY A CA 1
ATOM 1567 C C . GLY A 1 210 ? 15.187 19.194 -29.509 1.00 60.02 198 GLY A C 1
ATOM 1568 O O . GLY A 1 210 ? 14.681 18.086 -29.760 1.00 60.53 198 GLY A O 1
ATOM 1569 N N . LYS A 1 211 ? 16.083 19.788 -30.300 1.00 56.58 199 LYS A N 1
ATOM 1570 C CA . LYS A 1 211 ? 16.607 19.154 -31.499 1.00 57.75 199 LYS A CA 1
ATOM 1571 C C . LYS A 1 211 ? 17.973 18.471 -31.277 1.00 56.12 199 LYS A C 1
ATOM 1572 O O . LYS A 1 211 ? 18.740 18.934 -30.474 1.00 57.11 199 LYS A O 1
ATOM 1578 N N . ARG A 1 212 ? 18.230 17.366 -31.993 1.00 53.63 200 ARG A N 1
ATOM 1579 C CA . ARG A 1 212 ? 19.470 16.648 -31.880 1.00 51.58 200 ARG A CA 1
ATOM 1580 C C . ARG A 1 212 ? 20.150 16.517 -33.190 1.00 52.91 200 ARG A C 1
ATOM 1581 O O . ARG A 1 212 ? 19.492 16.485 -34.207 1.00 55.49 200 ARG A O 1
ATOM 1589 N N . SER A 1 213 ? 21.480 16.433 -33.195 1.00 54.22 201 SER A N 1
ATOM 1590 C CA . SER A 1 213 ? 22.169 16.058 -34.453 1.00 54.47 201 SER A CA 1
ATOM 1591 C C . SER A 1 213 ? 21.831 14.591 -34.806 1.00 55.72 201 SER A C 1
ATOM 1592 O O . SER A 1 213 ? 21.226 13.842 -34.012 1.00 57.09 201 SER A O 1
ATOM 1595 N N . LYS A 1 214 ? 22.291 14.169 -35.970 1.00 55.67 202 LYS A N 1
ATOM 1596 C CA . LYS A 1 214 ? 22.383 12.770 -36.237 1.00 57.22 202 LYS A CA 1
ATOM 1597 C C . LYS A 1 214 ? 23.347 12.083 -35.281 1.00 56.99 202 LYS A C 1
ATOM 1598 O O . LYS A 1 214 ? 24.247 12.705 -34.722 1.00 54.06 202 LYS A O 1
ATOM 1612 N N . PHE A 1 216 ? 26.438 9.773 -34.399 1.00 54.45 204 PHE A N 1
ATOM 1613 C CA . PHE A 1 216 ? 27.749 9.583 -34.994 1.00 54.52 204 PHE A CA 1
ATOM 1614 C C . PHE A 1 216 ? 28.500 8.553 -34.140 1.00 56.21 204 PHE A C 1
ATOM 1615 O O . PHE A 1 216 ? 28.170 8.363 -32.964 1.00 57.67 204 PHE A O 1
ATOM 1623 N N . VAL A 1 217 ? 29.483 7.890 -34.738 1.00 62.42 205 VAL A N 1
ATOM 1624 C CA . VAL A 1 217 ? 30.178 6.778 -34.086 1.00 65.35 205 VAL A CA 1
ATOM 1625 C C . VAL A 1 217 ? 31.655 7.068 -33.959 1.00 70.70 205 VAL A C 1
ATOM 1626 O O . VAL A 1 217 ? 32.211 7.873 -34.730 1.00 75.41 205 VAL A O 1
ATOM 1630 N N . SER A 1 218 ? 32.264 6.456 -32.938 1.00 72.30 206 SER A N 1
ATOM 1631 C CA . SER A 1 218 ? 33.703 6.565 -32.677 1.00 75.62 206 SER A CA 1
ATOM 1632 C C . SER A 1 218 ? 34.488 5.980 -33.845 1.00 79.84 206 SER A C 1
ATOM 1633 O O . SER A 1 218 ? 35.425 6.622 -34.325 1.00 83.29 206 SER A O 1
ATOM 1636 N N . SER A 1 219 ? 34.071 4.789 -34.296 1.00 81.47 207 SER A N 1
ATOM 1637 C CA . SER A 1 219 ? 34.661 4.092 -35.443 1.00 85.42 207 SER A CA 1
ATOM 1638 C C . SER A 1 219 ? 33.607 3.208 -36.132 1.00 85.65 207 SER A C 1
ATOM 1639 O O . SER A 1 219 ? 32.711 2.655 -35.475 1.00 85.39 207 SER A O 1
ATOM 1642 N N . LEU A 1 224 ? 32.441 -2.675 -30.281 1.00 73.74 212 LEU A N 1
ATOM 1643 C CA . LEU A 1 224 ? 33.247 -1.993 -29.237 1.00 74.81 212 LEU A CA 1
ATOM 1644 C C . LEU A 1 224 ? 33.180 -0.451 -29.359 1.00 74.09 212 LEU A C 1
ATOM 1645 O O . LEU A 1 224 ? 34.114 0.272 -28.974 1.00 77.60 212 LEU A O 1
ATOM 1646 N N . LYS A 1 225 ? 32.036 0.038 -29.828 1.00 70.79 213 LYS A N 1
ATOM 1647 C CA . LYS A 1 225 ? 31.914 1.369 -30.389 1.00 68.42 213 LYS A CA 1
ATOM 1648 C C . LYS A 1 225 ? 31.138 2.347 -29.490 1.00 66.03 213 LYS A C 1
ATOM 1649 O O . LYS A 1 225 ? 30.211 1.935 -28.799 1.00 63.67 213 LYS A O 1
ATOM 1652 N N . LYS A 1 226 ? 31.513 3.633 -29.526 1.00 62.57 214 LYS A N 1
ATOM 1653 C CA . LYS A 1 226 ? 30.724 4.705 -28.903 1.00 63.03 214 LYS A CA 1
ATOM 1654 C C . LYS A 1 226 ? 29.740 5.310 -29.914 1.00 59.96 214 LYS A C 1
ATOM 1655 O O . LYS A 1 226 ? 30.129 5.535 -31.040 1.00 63.08 214 LYS A O 1
ATOM 1661 N N . VAL A 1 227 ? 28.485 5.541 -29.525 1.00 56.66 215 VAL A N 1
ATOM 1662 C CA . VAL A 1 227 ? 27.538 6.320 -30.340 1.00 56.96 215 VAL A CA 1
ATOM 1663 C C . VAL A 1 227 ? 27.112 7.518 -29.561 1.00 56.98 215 VAL A C 1
ATOM 1664 O O . VAL A 1 227 ? 26.944 7.445 -28.345 1.00 56.79 215 VAL A O 1
ATOM 1668 N N . GLY A 1 228 ? 26.940 8.619 -30.281 1.00 54.94 216 GLY A N 1
ATOM 1669 C CA . GLY A 1 228 ? 26.709 9.908 -29.700 1.00 56.28 216 GLY A CA 1
ATOM 1670 C C . GLY A 1 228 ? 25.814 10.753 -30.576 1.00 55.84 216 GLY A C 1
ATOM 1671 O O . GLY A 1 228 ? 25.697 10.499 -31.778 1.00 53.77 216 GLY A O 1
ATOM 1672 N N . ALA A 1 229 ? 25.152 11.719 -29.942 1.00 55.62 217 ALA A N 1
ATOM 1673 C CA . ALA A 1 229 ? 24.433 12.792 -30.640 1.00 56.63 217 ALA A CA 1
ATOM 1674 C C . ALA A 1 229 ? 24.485 14.066 -29.780 1.00 58.95 217 ALA A C 1
ATOM 1675 O O . ALA A 1 229 ? 24.470 14.005 -28.527 1.00 57.80 217 ALA A O 1
ATOM 1677 N N . TYR A 1 230 ? 24.518 15.213 -30.442 1.00 58.24 218 TYR A N 1
ATOM 1678 C CA . TYR A 1 230 ? 24.400 16.513 -29.726 1.00 57.04 218 TYR A CA 1
ATOM 1679 C C . TYR A 1 230 ? 22.936 16.875 -29.619 1.00 55.83 218 TYR A C 1
ATOM 1680 O O . TYR A 1 230 ? 22.145 16.600 -30.527 1.00 59.00 218 TYR A O 1
ATOM 1689 N N . VAL A 1 231 ? 22.583 17.505 -28.518 1.00 59.27 219 VAL A N 1
ATOM 1690 C CA . VAL A 1 231 ? 21.233 17.974 -28.267 1.00 60.27 219 VAL A CA 1
ATOM 1691 C C . VAL A 1 231 ? 21.294 19.437 -27.756 1.00 59.65 219 VAL A C 1
ATOM 1692 O O . VAL A 1 231 ? 22.176 19.828 -26.944 1.00 59.94 219 VAL A O 1
ATOM 1696 N N . LYS A 1 232 ? 20.308 20.222 -28.144 1.00 58.54 220 LYS A N 1
ATOM 1697 C CA . LYS A 1 232 ? 20.220 21.602 -27.713 1.00 57.41 220 LYS A CA 1
ATOM 1698 C C . LYS A 1 232 ? 19.111 21.693 -26.674 1.00 62.35 220 LYS A C 1
ATOM 1699 O O . LYS A 1 232 ? 17.948 21.387 -26.947 1.00 60.15 220 LYS A O 1
ATOM 1705 N N . LEU A 1 233 ? 19.485 22.083 -25.459 1.00 62.04 221 LEU A N 1
ATOM 1706 C CA . LEU A 1 233 ? 18.535 22.182 -24.370 1.00 65.50 221 LEU A CA 1
ATOM 1707 C C . LEU A 1 233 ? 17.841 23.514 -24.160 1.00 64.79 221 LEU A C 1
ATOM 1708 O O . LEU A 1 233 ? 16.891 23.541 -23.428 1.00 61.30 221 LEU A O 1
ATOM 1713 N N . ILE A 1 234 ? 18.298 24.599 -24.767 1.00 68.00 222 ILE A N 1
ATOM 1714 C CA . ILE A 1 234 ? 17.669 25.894 -24.540 1.00 72.01 222 ILE A CA 1
ATOM 1715 C C . ILE A 1 234 ? 17.569 26.654 -25.825 1.00 73.20 222 ILE A C 1
ATOM 1716 O O . ILE A 1 234 ? 18.149 26.261 -26.824 1.00 71.67 222 ILE A O 1
ATOM 1721 N N . ASP A 1 235 ? 16.838 27.760 -25.799 1.00 76.41 223 ASP A N 1
ATOM 1722 C CA . ASP A 1 235 ? 16.652 28.575 -26.994 1.00 79.54 223 ASP A CA 1
ATOM 1723 C C . ASP A 1 235 ? 17.849 29.490 -27.234 1.00 79.34 223 ASP A C 1
ATOM 1724 O O . ASP A 1 235 ? 18.561 29.814 -26.321 1.00 80.31 223 ASP A O 1
ATOM 1729 N N . GLY A 1 236 ? 18.065 29.923 -28.467 1.00 83.45 224 GLY A N 1
ATOM 1730 C CA . GLY A 1 236 ? 19.174 30.843 -28.767 1.00 84.51 224 GLY A CA 1
ATOM 1731 C C . GLY A 1 236 ? 20.422 30.162 -29.296 1.00 85.59 224 GLY A C 1
ATOM 1732 O O . GLY A 1 236 ? 20.795 29.066 -28.832 1.00 88.43 224 GLY A O 1
ATOM 1733 N N . GLU A 1 237 ? 21.104 30.860 -30.206 1.00 84.73 225 GLU A N 1
ATOM 1734 C CA . GLU A 1 237 ? 22.056 30.269 -31.135 1.00 83.67 225 GLU A CA 1
ATOM 1735 C C . GLU A 1 237 ? 23.580 30.340 -30.831 1.00 81.53 225 GLU A C 1
ATOM 1736 O O . GLU A 1 237 ? 24.358 30.485 -31.754 1.00 84.37 225 GLU A O 1
ATOM 1738 N N . GLY A 1 238 ? 24.012 30.229 -29.585 1.00 77.91 226 GLY A N 1
ATOM 1739 C CA . GLY A 1 238 ? 25.395 29.810 -29.286 1.00 76.95 226 GLY A CA 1
ATOM 1740 C C . GLY A 1 238 ? 25.499 28.318 -28.885 1.00 75.62 226 GLY A C 1
ATOM 1741 O O . GLY A 1 238 ? 24.675 27.500 -29.266 1.00 77.09 226 GLY A O 1
ATOM 1742 N N . ILE A 1 239 ? 26.502 27.966 -28.093 1.00 72.06 227 ILE A N 1
ATOM 1743 C CA . ILE A 1 239 ? 26.703 26.592 -27.710 1.00 71.50 227 ILE A CA 1
ATOM 1744 C C . ILE A 1 239 ? 26.363 26.324 -26.262 1.00 71.06 227 ILE A C 1
ATOM 1745 O O . ILE A 1 239 ? 26.547 25.197 -25.759 1.00 69.55 227 ILE A O 1
ATOM 1750 N N . ARG A 1 240 ? 25.863 27.345 -25.567 1.00 71.89 228 ARG A N 1
ATOM 1751 C CA . ARG A 1 240 ? 25.319 27.103 -24.224 1.00 74.20 228 ARG A CA 1
ATOM 1752 C C . ARG A 1 240 ? 24.074 26.243 -24.396 1.00 65.42 228 ARG A C 1
ATOM 1753 O O . ARG A 1 240 ? 23.329 26.415 -25.301 1.00 67.98 228 ARG A O 1
ATOM 1761 N N . GLY A 1 241 ? 23.852 25.288 -23.550 1.00 66.90 229 GLY A N 1
ATOM 1762 C CA . GLY A 1 241 ? 22.681 24.427 -23.795 1.00 70.87 229 GLY A CA 1
ATOM 1763 C C . GLY A 1 241 ? 22.925 23.227 -24.715 1.00 67.80 229 GLY A C 1
ATOM 1764 O O . GLY A 1 241 ? 22.097 22.350 -24.779 1.00 67.93 229 GLY A O 1
ATOM 1765 N N . LEU A 1 242 ? 24.075 23.183 -25.377 1.00 63.20 230 LEU A N 1
ATOM 1766 C CA . LEU A 1 242 ? 24.466 22.093 -26.244 1.00 62.91 230 LEU A CA 1
ATOM 1767 C C . LEU A 1 242 ? 25.184 21.036 -25.392 1.00 64.51 230 LEU A C 1
ATOM 1768 O O . LEU A 1 242 ? 26.179 21.348 -24.744 1.00 67.74 230 LEU A O 1
ATOM 1773 N N . VAL A 1 243 ? 24.618 19.828 -25.326 1.00 58.83 231 VAL A N 1
ATOM 1774 C CA . VAL A 1 243 ? 25.212 18.716 -24.615 1.00 57.35 231 VAL A CA 1
ATOM 1775 C C . VAL A 1 243 ? 25.366 17.535 -25.589 1.00 59.87 231 VAL A C 1
ATOM 1776 O O . VAL A 1 243 ? 24.746 17.530 -26.659 1.00 60.40 231 VAL A O 1
ATOM 1780 N N . ARG A 1 244 ? 26.220 16.574 -25.239 1.00 58.09 232 ARG A N 1
ATOM 1781 C CA . ARG A 1 244 ? 26.427 15.408 -26.033 1.00 59.74 232 ARG A CA 1
ATOM 1782 C C . ARG A 1 244 ? 25.936 14.233 -25.213 1.00 60.62 232 ARG A C 1
ATOM 1783 O O . ARG A 1 244 ? 26.366 14.029 -24.084 1.00 58.69 232 ARG A O 1
ATOM 1791 N N . LEU A 1 245 ? 25.032 13.460 -25.799 1.00 58.44 233 LEU A N 1
ATOM 1792 C CA . LEU A 1 245 ? 24.595 12.236 -25.214 1.00 58.04 233 LEU A CA 1
ATOM 1793 C C . LEU A 1 245 ? 25.409 11.149 -25.827 1.00 54.77 233 LEU A C 1
ATOM 1794 O O . LEU A 1 245 ? 25.636 11.162 -27.028 1.00 55.65 233 LEU A O 1
ATOM 1799 N N . GLU A 1 246 ? 25.821 10.164 -25.042 1.00 52.70 234 GLU A N 1
ATOM 1800 C CA . GLU A 1 246 ? 26.588 9.078 -25.659 1.00 58.16 234 GLU A CA 1
ATOM 1801 C C . GLU A 1 246 ? 26.535 7.789 -24.897 1.00 57.12 234 GLU A C 1
ATOM 1802 O O . GLU A 1 246 ? 26.332 7.786 -23.6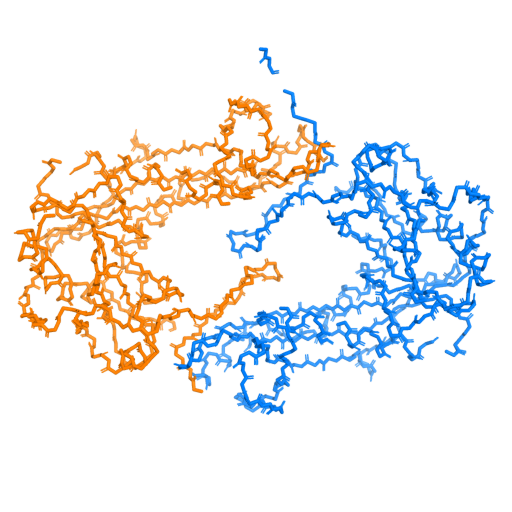89 1.00 57.61 234 GLU A O 1
ATOM 1808 N N . THR A 1 247 ? 26.771 6.692 -25.603 1.00 57.53 235 THR A N 1
ATOM 1809 C CA . THR A 1 247 ? 26.812 5.382 -24.977 1.00 58.84 235 THR A CA 1
ATOM 1810 C C . THR A 1 247 ? 27.697 4.417 -25.744 1.00 60.33 235 THR A C 1
ATOM 1811 O O . THR A 1 247 ? 27.993 4.622 -26.905 1.00 56.66 235 THR A O 1
ATOM 1815 N N . TYR A 1 248 ? 28.162 3.376 -25.073 1.00 61.63 236 TYR A N 1
ATOM 1816 C CA . TYR A 1 248 ? 28.885 2.321 -25.742 1.00 62.55 236 TYR A CA 1
ATOM 1817 C C . TYR A 1 248 ? 27.906 1.243 -26.117 1.00 65.69 236 TYR A C 1
ATOM 1818 O O . TYR A 1 248 ? 26.963 0.923 -25.385 1.00 66.10 236 TYR A O 1
ATOM 1827 N N . VAL A 1 249 ? 28.111 0.698 -27.290 1.00 66.04 237 VAL A N 1
ATOM 1828 C CA . VAL A 1 249 ? 27.153 -0.237 -27.820 1.00 70.78 237 VAL A CA 1
ATOM 1829 C C . VAL A 1 249 ? 27.899 -1.516 -28.138 1.00 71.35 237 VAL A C 1
ATOM 1830 O O . VAL A 1 249 ? 28.994 -1.435 -28.667 1.00 73.71 237 VAL A O 1
ATOM 1834 N N . LYS A 1 250 ? 27.351 -2.671 -27.754 1.00 75.26 238 LYS A N 1
ATOM 1835 C CA . LYS A 1 250 ? 27.934 -3.987 -28.142 1.00 79.37 238 LYS A CA 1
ATOM 1836 C C . LYS A 1 250 ? 27.450 -4.508 -29.512 1.00 79.75 238 LYS A C 1
ATOM 1837 O O . LYS A 1 250 ? 28.251 -4.649 -30.425 1.00 82.90 238 LYS A O 1
ATOM 1843 N N . ASP A 1 251 ? 26.153 -4.793 -29.649 1.00 80.43 239 ASP A N 1
ATOM 1844 C CA . ASP A 1 251 ? 25.559 -5.271 -30.926 1.00 80.68 239 ASP A CA 1
ATOM 1845 C C . ASP A 1 251 ? 25.000 -4.068 -31.728 1.00 78.94 239 ASP A C 1
ATOM 1846 O O . ASP A 1 251 ? 24.303 -3.214 -31.164 1.00 78.41 239 ASP A O 1
ATOM 1851 N N . ASP A 1 252 ? 25.346 -3.968 -33.012 1.00 74.89 240 ASP A N 1
ATOM 1852 C CA . ASP A 1 252 ? 24.813 -2.889 -33.882 1.00 75.22 240 ASP A CA 1
ATOM 1853 C C . ASP A 1 252 ? 23.270 -2.931 -34.009 1.00 72.53 240 ASP A C 1
ATOM 1854 O O . ASP A 1 252 ? 22.633 -1.983 -34.469 1.00 69.54 240 ASP A O 1
ATOM 1859 N N . ASN A 1 253 ? 22.682 -4.051 -33.618 1.00 72.15 241 ASN A N 1
ATOM 1860 C CA . ASN A 1 253 ? 21.234 -4.210 -33.591 1.00 71.51 241 ASN A CA 1
ATOM 1861 C C . ASN A 1 253 ? 20.619 -3.531 -32.375 1.00 68.27 241 ASN A C 1
ATOM 1862 O O . ASN A 1 253 ? 19.405 -3.433 -32.258 1.00 70.65 241 ASN A O 1
ATOM 1863 N N . GLN A 1 254 ? 21.450 -3.075 -31.460 1.00 66.81 242 GLN A N 1
ATOM 1864 C CA . GLN A 1 254 ? 20.966 -2.163 -30.425 1.00 66.09 242 GLN A CA 1
ATOM 1865 C C . GLN A 1 254 ? 20.748 -0.711 -30.895 1.00 62.55 242 GLN A C 1
ATOM 1866 O O . GLN A 1 254 ? 20.118 0.075 -30.181 1.00 63.59 242 GLN A O 1
ATOM 1872 N N . ILE A 1 255 ? 21.266 -0.338 -32.055 1.00 58.27 243 ILE A N 1
ATOM 1873 C CA . ILE A 1 255 ? 21.157 1.059 -32.507 1.00 58.75 243 ILE A CA 1
ATOM 1874 C C . ILE A 1 255 ? 19.724 1.617 -32.521 1.00 56.42 243 ILE A C 1
ATOM 1875 O O . ILE A 1 255 ? 19.517 2.752 -32.120 1.00 54.99 243 ILE A O 1
ATOM 1880 N N . PRO A 1 256 ? 18.746 0.859 -33.038 1.00 56.23 244 PRO A N 1
ATOM 1881 C CA . PRO A 1 256 ? 17.364 1.317 -32.926 1.00 55.38 244 PRO A CA 1
ATOM 1882 C C . PRO A 1 256 ? 16.910 1.715 -31.550 1.00 55.15 244 PRO A C 1
ATOM 1883 O O . PRO A 1 256 ? 16.162 2.653 -31.430 1.00 56.72 244 PRO A O 1
ATOM 1887 N N . TYR A 1 257 ? 17.341 0.981 -30.520 1.00 57.15 245 TYR A N 1
ATOM 1888 C CA . TYR A 1 257 ? 16.927 1.224 -29.136 1.00 58.29 245 TYR A CA 1
ATOM 1889 C C . TYR A 1 257 ? 17.572 2.501 -28.623 1.00 54.97 245 TYR A C 1
ATOM 1890 O O . TYR A 1 257 ? 16.941 3.313 -27.939 1.00 55.92 245 TYR A O 1
ATOM 1899 N N . ILE A 1 258 ? 18.825 2.705 -28.985 1.00 56.47 246 ILE A N 1
ATOM 1900 C CA . ILE A 1 258 ? 19.562 3.936 -28.629 1.00 58.15 246 ILE A CA 1
ATOM 1901 C C . ILE A 1 258 ? 18.950 5.163 -29.327 1.00 57.95 246 ILE A C 1
ATOM 1902 O O . ILE A 1 258 ? 18.773 6.221 -28.739 1.00 56.26 246 ILE A O 1
ATOM 1907 N N . ARG A 1 259 ? 18.624 4.994 -30.602 1.00 55.84 247 ARG A N 1
ATOM 1908 C CA . ARG A 1 259 ? 17.954 6.029 -31.358 1.00 57.50 247 ARG A CA 1
ATOM 1909 C C . ARG A 1 259 ? 16.690 6.499 -30.640 1.00 57.78 247 ARG A C 1
ATOM 1910 O O . ARG A 1 259 ? 16.423 7.677 -30.559 1.00 57.50 247 ARG A O 1
ATOM 1918 N N . LYS A 1 260 ? 15.916 5.577 -30.104 1.00 58.18 248 LYS A N 1
ATOM 1919 C CA . LYS A 1 260 ? 14.689 5.965 -29.445 1.00 58.19 248 LYS A CA 1
ATOM 1920 C C . LYS A 1 260 ? 14.945 6.731 -28.144 1.00 59.54 248 LYS A C 1
ATOM 1921 O O . LYS A 1 260 ? 14.253 7.720 -27.845 1.00 60.79 248 LYS A O 1
ATOM 1927 N N . VAL A 1 261 ? 15.920 6.262 -27.367 1.00 56.17 249 VAL A N 1
ATOM 1928 C CA . VAL A 1 261 ? 16.343 6.962 -26.166 1.00 54.44 249 VAL A CA 1
ATOM 1929 C C . VAL A 1 261 ? 16.832 8.346 -26.473 1.00 54.84 249 VAL A C 1
ATOM 1930 O O . VAL A 1 261 ? 16.553 9.285 -25.739 1.00 53.72 249 VAL A O 1
ATOM 1934 N N . PHE A 1 262 ? 17.586 8.507 -27.543 1.00 56.53 250 PHE A N 1
ATOM 1935 C CA . PHE A 1 262 ? 18.062 9.831 -27.893 1.00 56.86 250 PHE A CA 1
ATOM 1936 C C . PHE A 1 262 ? 16.917 10.740 -28.304 1.00 56.53 250 PHE A C 1
ATOM 1937 O O . PHE A 1 262 ? 16.869 11.884 -27.927 1.00 58.84 250 PHE A O 1
ATOM 1945 N N . ASP A 1 263 ? 15.993 10.232 -29.080 1.00 56.75 251 ASP A N 1
ATOM 1946 C CA . ASP A 1 263 ? 14.783 10.971 -29.392 1.00 58.14 251 ASP A CA 1
ATOM 1947 C C . ASP A 1 263 ? 14.030 11.368 -28.105 1.00 55.72 251 ASP A C 1
ATOM 1948 O O . ASP A 1 263 ? 13.501 12.454 -27.991 1.00 57.14 251 ASP A O 1
ATOM 1953 N N . ASP A 1 264 ? 13.969 10.477 -27.132 1.00 55.21 252 ASP A N 1
ATOM 1954 C CA . ASP A 1 264 ? 13.117 10.717 -25.935 1.00 53.93 252 ASP A CA 1
ATOM 1955 C C . ASP A 1 264 ? 13.785 11.696 -24.984 1.00 54.07 252 ASP A C 1
ATOM 1956 O O . ASP A 1 264 ? 13.122 12.511 -24.335 1.00 56.12 252 ASP A O 1
ATOM 1961 N N . LEU A 1 265 ? 15.104 11.603 -24.878 1.00 55.18 253 LEU A N 1
ATOM 1962 C CA . LEU A 1 265 ? 15.910 12.543 -24.061 1.00 56.48 253 LEU A CA 1
ATOM 1963 C C . LEU A 1 265 ? 15.932 13.933 -24.684 1.00 55.62 253 LEU A C 1
ATOM 1964 O O . LEU A 1 265 ? 15.843 14.942 -23.988 1.00 56.41 253 LEU A O 1
ATOM 1969 N N . ALA A 1 266 ? 16.114 13.985 -25.997 1.00 54.51 254 ALA A N 1
ATOM 1970 C CA . ALA A 1 266 ? 16.023 15.247 -26.730 1.00 56.73 254 ALA A CA 1
ATOM 1971 C C . ALA A 1 266 ? 14.678 15.917 -26.455 1.00 58.70 254 ALA A C 1
ATOM 1972 O O . ALA A 1 266 ? 14.606 17.128 -26.344 1.00 60.58 254 ALA A O 1
ATOM 1974 N N . LYS A 1 267 ? 13.614 15.135 -26.369 1.00 60.23 255 LYS A N 1
ATOM 1975 C CA . LYS A 1 267 ? 12.286 15.710 -26.061 1.00 62.17 255 LYS A CA 1
ATOM 1976 C C . LYS A 1 267 ? 12.146 16.121 -24.611 1.00 59.46 255 LYS A C 1
ATOM 1977 O O . LYS A 1 267 ? 11.575 17.150 -24.304 1.00 61.68 255 LYS A O 1
ATOM 1983 N N . THR A 1 268 ? 12.649 15.291 -23.723 1.00 59.23 256 THR A N 1
ATOM 1984 C CA . THR A 1 268 ? 12.377 15.432 -22.323 1.00 58.03 256 THR A CA 1
ATOM 1985 C C . THR A 1 268 ? 13.313 16.412 -21.614 1.00 60.48 256 THR A C 1
ATOM 1986 O O . THR A 1 268 ? 12.864 17.224 -20.815 1.00 55.38 256 THR A O 1
ATOM 1990 N N . LEU A 1 269 ? 14.614 16.339 -21.890 1.00 59.91 257 LEU A N 1
ATOM 1991 C CA . LEU A 1 269 ? 15.588 17.133 -21.097 1.00 60.18 257 LEU A CA 1
ATOM 1992 C C . LEU A 1 269 ? 15.383 18.646 -21.089 1.00 60.18 257 LEU A C 1
ATOM 1993 O O . LEU A 1 269 ? 15.727 19.288 -20.109 1.00 56.00 257 LEU A O 1
ATOM 1998 N N . PRO A 1 270 ? 14.961 19.243 -22.231 1.00 59.17 258 PRO A N 1
ATOM 1999 C CA . PRO A 1 270 ? 14.725 20.668 -22.205 1.00 59.03 258 PRO A CA 1
ATOM 2000 C C . PRO A 1 270 ? 13.689 21.058 -21.164 1.00 60.24 258 PRO A C 1
ATOM 2001 O O . PRO A 1 270 ? 13.763 22.126 -20.623 1.00 60.14 258 PRO A O 1
ATOM 2005 N N . HIS A 1 271 ? 12.723 20.192 -20.892 1.00 61.09 259 HIS A N 1
ATOM 2006 C CA . HIS A 1 271 ? 11.742 20.484 -19.868 1.00 60.13 259 HIS A CA 1
ATOM 2007 C C . HIS A 1 271 ? 12.312 20.458 -18.447 1.00 62.60 259 HIS A C 1
ATOM 2008 O O . HIS A 1 271 ? 11.646 20.846 -17.536 1.00 64.71 259 HIS A O 1
ATOM 2015 N N . LEU A 1 272 ? 13.546 20.016 -18.281 1.00 64.69 260 LEU A N 1
ATOM 2016 C CA . LEU A 1 272 ? 14.161 19.901 -16.978 1.00 64.72 260 LEU A CA 1
ATOM 2017 C C . LEU A 1 272 ? 15.300 20.906 -16.810 1.00 67.28 260 LEU A C 1
ATOM 2018 O O . LEU A 1 272 ? 16.183 20.730 -15.941 1.00 64.58 260 LEU A O 1
ATOM 2023 N N . THR A 1 273 ? 15.327 21.902 -17.678 1.00 70.84 261 THR A N 1
ATOM 2024 C CA . THR A 1 273 ? 16.293 22.967 -17.575 1.00 78.97 261 THR A CA 1
ATOM 2025 C C . THR A 1 273 ? 15.567 24.250 -17.211 1.00 87.01 261 THR A C 1
ATOM 2026 O O . THR A 1 273 ? 14.339 24.326 -17.273 1.00 90.33 261 THR A O 1
ATOM 2030 N N . ALA A 1 274 ? 16.365 25.255 -16.853 1.00 93.12 262 ALA A N 1
ATOM 2031 C CA . ALA A 1 274 ? 15.970 26.658 -16.899 1.00 98.67 262 ALA A CA 1
ATOM 2032 C C . ALA A 1 274 ? 16.945 27.409 -17.839 1.00 101.11 262 ALA A C 1
ATOM 2033 O O . ALA A 1 274 ? 18.092 27.001 -17.998 1.00 99.23 262 ALA A O 1
ATOM 2035 N N . ASP A 1 275 ? 16.471 28.475 -18.482 1.00 106.02 263 ASP A N 1
ATOM 2036 C CA . ASP A 1 275 ? 17.334 29.421 -19.230 1.00 108.63 263 ASP A CA 1
ATOM 2037 C C . ASP A 1 275 ? 17.216 30.832 -18.594 1.00 110.67 263 ASP A C 1
ATOM 2038 O O . ASP A 1 275 ? 16.323 31.609 -18.957 1.00 108.59 263 ASP A O 1
ATOM 2043 N N . LEU A 1 276 ? 18.118 31.159 -17.657 1.00 114.40 264 LEU A N 1
ATOM 2044 C CA . LEU A 1 276 ? 17.874 32.293 -16.729 1.00 117.50 264 LEU A CA 1
ATOM 2045 C C . LEU A 1 276 ? 19.029 33.297 -16.432 1.00 119.56 264 LEU A C 1
ATOM 2046 O O . LEU A 1 276 ? 18.925 34.475 -16.818 1.00 120.03 264 LEU A O 1
ATOM 2051 N N . PRO A 1 277 ? 20.115 32.856 -15.748 1.00 120.87 265 PRO A N 1
ATOM 2052 C CA . PRO A 1 277 ? 21.088 33.842 -15.256 1.00 120.56 265 PRO A CA 1
ATOM 2053 C C . PRO A 1 277 ? 22.214 34.091 -16.255 1.00 119.87 265 PRO A C 1
ATOM 2054 O O . PRO A 1 277 ? 23.004 33.181 -16.524 1.00 118.72 265 PRO A O 1
ATOM 2058 N N . ASN A 1 284 ? 24.098 23.712 -14.912 1.00 83.64 272 ASN A N 1
ATOM 2059 C CA . ASN A 1 284 ? 23.488 22.381 -15.111 1.00 83.87 272 ASN A CA 1
ATOM 2060 C C . ASN A 1 284 ? 21.942 22.315 -15.390 1.00 83.78 272 ASN A C 1
ATOM 2061 O O . ASN A 1 284 ? 21.284 23.345 -15.246 1.00 85.08 272 ASN A O 1
ATOM 2066 N N . ILE A 1 285 ? 21.397 21.130 -15.784 1.00 74.26 273 ILE A N 1
ATOM 2067 C CA . ILE A 1 285 ? 19.940 20.860 -15.745 1.00 69.09 273 ILE A CA 1
ATOM 2068 C C . ILE A 1 285 ? 19.408 20.597 -14.301 1.00 63.32 273 ILE A C 1
ATOM 2069 O O . ILE A 1 285 ? 20.153 20.138 -13.426 1.00 59.03 273 ILE A O 1
ATOM 2074 N N . LEU A 1 286 ? 18.132 20.829 -14.037 1.00 59.73 274 LEU A N 1
ATOM 2075 C CA . LEU A 1 286 ? 17.710 21.004 -12.653 1.00 61.51 274 LEU A CA 1
ATOM 2076 C C . LEU A 1 286 ? 17.872 19.788 -11.740 1.00 60.11 274 LEU A C 1
ATOM 2077 O O . LEU A 1 286 ? 18.369 19.924 -10.647 1.00 57.29 274 LEU A O 1
ATOM 2082 N N . PRO A 1 287 ? 17.431 18.606 -12.182 1.00 61.81 275 PRO A N 1
ATOM 2083 C CA . PRO A 1 287 ? 17.693 17.431 -11.372 1.00 59.12 275 PRO A CA 1
ATOM 2084 C C . PRO A 1 287 ? 19.159 17.211 -10.941 1.00 57.89 275 PRO A C 1
ATOM 2085 O O . PRO A 1 287 ? 19.386 16.789 -9.804 1.00 61.22 275 PRO A O 1
ATOM 2089 N N . ILE A 1 288 ? 20.104 17.452 -11.843 1.00 55.81 276 ILE A N 1
ATOM 2090 C CA . ILE A 1 288 ? 21.527 17.358 -11.581 1.00 56.76 276 ILE A CA 1
ATOM 2091 C C . ILE A 1 288 ? 22.030 18.436 -10.650 1.00 55.04 276 ILE A C 1
ATOM 2092 O O . ILE A 1 288 ? 22.859 18.183 -9.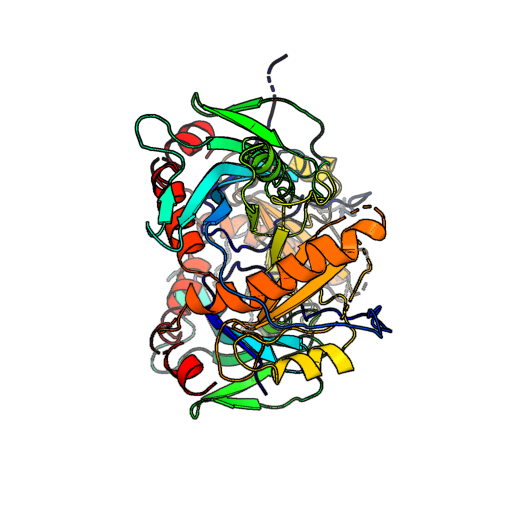777 1.00 57.87 276 ILE A O 1
ATOM 2097 N N . GLN A 1 289 ? 21.506 19.624 -10.817 1.00 54.24 277 GLN A N 1
ATOM 2098 C CA . GLN A 1 289 ? 21.785 20.692 -9.892 1.00 61.12 277 GLN A CA 1
ATOM 2099 C C . GLN A 1 289 ? 21.361 20.336 -8.465 1.00 56.83 277 GLN A C 1
ATOM 2100 O O . GLN A 1 289 ? 22.046 20.646 -7.473 1.00 54.93 277 GLN A O 1
ATOM 2106 N N . PHE A 1 290 ? 20.179 19.766 -8.351 1.00 56.01 278 PHE A N 1
ATOM 2107 C CA . PHE A 1 290 ? 19.671 19.330 -7.027 1.00 55.07 278 PHE A CA 1
ATOM 2108 C C . PHE A 1 290 ? 20.543 18.194 -6.484 1.00 55.49 278 PHE A C 1
ATOM 2109 O O . PHE A 1 290 ? 20.858 18.149 -5.294 1.00 54.76 278 PHE A O 1
ATOM 2117 N N . LEU A 1 291 ? 20.940 17.281 -7.360 1.00 54.99 279 LEU A N 1
ATOM 2118 C CA . LEU A 1 291 ? 21.812 16.201 -6.940 1.00 53.63 279 LEU A CA 1
ATOM 2119 C C . LEU A 1 291 ? 23.109 16.703 -6.390 1.00 54.36 279 LEU A C 1
ATOM 2120 O O . LEU A 1 291 ? 23.520 16.251 -5.301 1.00 55.20 279 LEU A O 1
ATOM 2125 N N . GLU A 1 292 ? 23.755 17.637 -7.110 1.00 54.49 280 GLU A N 1
ATOM 2126 C CA . GLU A 1 292 ? 25.104 18.170 -6.730 1.00 59.30 280 GLU A CA 1
ATOM 2127 C C . GLU A 1 292 ? 25.066 18.944 -5.443 1.00 56.80 280 GLU A C 1
ATOM 2128 O O . GLU A 1 292 ? 25.913 18.774 -4.571 1.00 55.37 280 GLU A O 1
ATOM 2134 N N . GLU A 1 293 ? 24.052 19.779 -5.328 1.00 54.75 281 GLU A N 1
ATOM 2135 C CA . GLU A 1 293 ? 23.791 20.545 -4.120 1.00 57.73 281 GLU A CA 1
ATOM 2136 C C . GLU A 1 293 ? 23.627 19.580 -2.910 1.00 54.74 281 GLU A C 1
ATOM 2137 O O . GLU A 1 293 ? 24.237 19.749 -1.891 1.00 53.96 281 GLU A O 1
ATOM 2143 N N . ASN A 1 294 ? 22.843 18.527 -3.074 1.00 53.31 282 ASN A N 1
ATOM 2144 C CA . ASN A 1 294 ? 22.693 17.546 -1.997 1.00 55.54 282 ASN A CA 1
ATOM 2145 C C . ASN A 1 294 ? 23.989 16.804 -1.700 1.00 58.66 282 ASN A C 1
ATOM 2146 O O . ASN A 1 294 ? 24.270 16.496 -0.555 1.00 57.47 282 ASN A O 1
ATOM 2151 N N . LEU A 1 295 ? 24.712 16.392 -2.747 1.00 58.04 283 LEU A N 1
ATOM 2152 C CA . LEU A 1 295 ? 25.955 15.728 -2.517 1.00 56.71 283 LEU A CA 1
ATOM 2153 C C . LEU A 1 295 ? 26.878 16.583 -1.673 1.00 58.41 283 LEU A C 1
ATOM 2154 O O . LEU A 1 295 ? 27.525 16.087 -0.739 1.00 60.55 283 LEU A O 1
ATOM 2159 N N A SER A 1 296 ? 26.895 17.871 -1.995 0.50 57.88 284 SER A N 1
ATOM 2160 N N B SER A 1 296 ? 26.937 17.872 -1.969 0.50 57.76 284 SER A N 1
ATOM 2161 C CA A SER A 1 296 ? 27.694 18.855 -1.304 0.50 57.00 284 SER A CA 1
ATOM 2162 C CA B SER A 1 296 ? 27.849 18.767 -1.288 0.50 56.93 284 SER A CA 1
ATOM 2163 C C A SER A 1 296 ? 27.481 18.820 0.193 0.50 56.40 284 SER A C 1
ATOM 2164 C C B SER A 1 296 ? 27.510 18.973 0.210 0.50 57.18 284 SER A C 1
ATOM 2165 O O A SER A 1 296 ? 28.443 18.970 0.905 0.50 52.37 284 SER A O 1
ATOM 2166 O O B SER A 1 296 ? 28.337 19.482 0.936 0.50 54.75 284 SER A O 1
ATOM 2171 N N A TYR A 1 297 ? 26.231 18.628 0.655 0.50 58.84 285 TYR A N 1
ATOM 2172 N N B TYR A 1 297 ? 26.314 18.561 0.664 0.50 60.02 285 TYR A N 1
ATOM 2173 C CA A TYR A 1 297 ? 25.933 18.687 2.073 0.50 58.50 285 TYR A CA 1
ATOM 2174 C CA B TYR A 1 297 ? 25.918 18.653 2.074 0.50 59.73 285 TYR A CA 1
ATOM 2175 C C A TYR A 1 297 ? 26.882 17.773 2.793 0.50 58.32 285 TYR A C 1
ATOM 2176 C C B TYR A 1 297 ? 26.575 17.572 2.904 0.50 58.81 285 TYR A C 1
ATOM 2177 O O A TYR A 1 297 ? 27.414 18.192 3.794 0.50 58.20 285 TYR A O 1
ATOM 2178 O O B TYR A 1 297 ? 26.453 17.571 4.127 0.50 53.22 285 TYR A O 1
ATOM 2195 N N . TYR A 1 298 ? 27.147 16.572 2.244 1.00 57.75 286 TYR A N 1
ATOM 2196 C CA . TYR A 1 298 ? 27.890 15.537 2.955 1.00 59.98 286 TYR A CA 1
ATOM 2197 C C . TYR A 1 298 ? 29.410 15.737 2.979 1.00 62.76 286 TYR A C 1
ATOM 2198 O O . TYR A 1 298 ? 30.098 14.954 3.573 1.00 61.35 286 TYR A O 1
ATOM 2207 N N . LEU A 1 299 ? 29.941 16.787 2.358 1.00 64.16 287 LEU A N 1
ATOM 2208 C CA . LEU A 1 299 ? 31.393 16.916 2.267 1.00 63.02 287 LEU A CA 1
ATOM 2209 C C . LEU A 1 299 ? 31.907 17.580 3.528 1.00 61.91 287 LEU A C 1
ATOM 2210 O O . LEU A 1 299 ? 31.224 18.362 4.163 1.00 64.07 287 LEU A O 1
ATOM 2215 N N . THR A 1 300 ? 33.158 17.308 3.838 1.00 62.78 288 THR A N 1
ATOM 2216 C CA . THR A 1 300 ? 33.775 17.708 5.116 1.00 58.14 288 THR A CA 1
ATOM 2217 C C . THR A 1 300 ? 34.141 19.176 4.986 1.00 58.11 288 THR A C 1
ATOM 2218 O O . THR A 1 300 ? 34.623 19.623 3.966 1.00 58.12 288 THR A O 1
ATOM 2222 N N . ASP A 1 301 ? 33.937 19.919 6.040 1.00 59.38 289 ASP A N 1
ATOM 2223 C CA . ASP A 1 301 ? 34.318 21.309 6.106 1.00 62.33 289 ASP A CA 1
ATOM 2224 C C . ASP A 1 301 ? 35.803 21.479 5.798 1.00 61.61 289 ASP A C 1
ATOM 2225 O O . ASP A 1 301 ? 36.689 20.788 6.357 1.00 58.23 289 ASP A O 1
ATOM 2230 N N . LYS A 1 302 ? 36.066 22.450 4.949 1.00 60.70 290 LYS A N 1
ATOM 2231 C CA . LYS A 1 302 ? 37.383 22.655 4.457 1.00 65.05 290 LYS A CA 1
ATOM 2232 C C . LYS A 1 302 ? 38.326 23.177 5.527 1.00 66.82 290 LYS A C 1
ATOM 2233 O O . LYS A 1 302 ? 39.430 22.671 5.631 1.00 69.69 290 LYS A O 1
ATOM 2239 N N . ASN A 1 303 ? 37.908 24.151 6.345 1.00 68.73 291 ASN A N 1
ATOM 2240 C CA . ASN A 1 303 ? 38.792 24.755 7.341 1.00 67.15 291 ASN A CA 1
ATOM 2241 C C . ASN A 1 303 ? 39.212 23.654 8.337 1.00 65.67 291 ASN A C 1
ATOM 2242 O O . ASN A 1 303 ? 40.403 23.498 8.657 1.00 68.03 291 ASN A O 1
ATOM 2247 N N . TYR A 1 304 ? 38.230 22.894 8.815 1.00 61.63 292 TYR A N 1
ATOM 2248 C CA . TYR A 1 304 ? 38.493 21.792 9.690 1.00 61.04 292 TYR A CA 1
ATOM 2249 C C . TYR A 1 304 ? 39.510 20.845 9.046 1.00 58.87 292 TYR A C 1
ATOM 2250 O O . TYR A 1 304 ? 40.512 20.538 9.656 1.00 53.22 292 TYR A O 1
ATOM 2267 N N . ASN A 1 306 ? 41.620 21.059 6.443 1.00 51.92 294 ASN A N 1
ATOM 2268 C CA . ASN A 1 306 ? 42.908 21.608 6.061 1.00 55.33 294 ASN A CA 1
ATOM 2269 C C . ASN A 1 306 ? 43.784 21.862 7.274 1.00 55.02 294 ASN A C 1
ATOM 2270 O O . ASN A 1 306 ? 44.974 21.574 7.248 1.00 57.30 294 ASN A O 1
ATOM 2275 N N . THR A 1 307 ? 43.200 22.398 8.335 1.00 56.66 295 THR A N 1
ATOM 2276 C CA . THR A 1 307 ? 43.953 22.664 9.586 1.00 56.58 295 THR A CA 1
ATOM 2277 C C . THR A 1 307 ? 44.487 21.354 10.163 1.00 57.80 295 THR A C 1
ATOM 2278 O O . THR A 1 307 ? 45.650 21.256 10.539 1.00 58.97 295 THR A O 1
ATOM 2282 N N . ARG A 1 308 ? 43.620 20.351 10.257 1.00 58.97 296 ARG A N 1
ATOM 2283 C CA . ARG A 1 308 ? 44.054 19.063 10.724 1.00 55.86 296 ARG A CA 1
ATOM 2284 C C . ARG A 1 308 ? 45.095 18.442 9.800 1.00 54.60 296 ARG A C 1
ATOM 2285 O O . ARG A 1 308 ? 46.038 17.792 10.261 1.00 52.36 296 ARG A O 1
ATOM 2293 N N . LEU A 1 309 ? 44.938 18.596 8.499 1.00 52.81 297 LEU A N 1
ATOM 2294 C CA . LEU A 1 309 ? 45.952 18.042 7.597 1.00 51.53 297 LEU A CA 1
ATOM 2295 C C . LEU A 1 309 ? 47.304 18.768 7.768 1.00 50.01 297 LEU A C 1
ATOM 2296 O O . LEU A 1 309 ? 48.316 18.112 7.958 1.00 48.89 297 LEU A O 1
ATOM 2301 N N . PHE A 1 310 ? 47.313 20.095 7.761 1.00 50.73 298 PHE A N 1
ATOM 2302 C CA . PHE A 1 310 ? 48.556 20.849 7.876 1.00 52.86 298 PHE A CA 1
ATOM 2303 C C . PHE A 1 310 ? 49.231 20.590 9.182 1.00 54.48 298 PHE A C 1
ATOM 2304 O O . PHE A 1 310 ? 50.458 20.601 9.235 1.00 56.02 298 PHE A O 1
ATOM 2312 N N . ALA A 1 311 ? 48.453 20.376 10.245 1.00 55.06 299 ALA A N 1
ATOM 2313 C CA . ALA A 1 311 ? 49.034 20.047 11.574 1.00 57.20 299 ALA A CA 1
ATOM 2314 C C . ALA A 1 311 ? 49.778 18.730 11.539 1.00 54.16 299 ALA A C 1
ATOM 2315 O O . ALA A 1 311 ? 50.896 18.639 11.997 1.00 53.79 299 ALA A O 1
ATOM 2317 N N . TYR A 1 312 ? 49.157 17.704 10.975 1.00 52.36 300 TYR A N 1
ATOM 2318 C CA . TYR A 1 312 ? 49.706 16.353 11.077 1.00 54.01 300 TYR A CA 1
ATOM 2319 C C . TYR A 1 312 ? 50.687 16.020 9.961 1.00 59.07 300 TYR A C 1
ATOM 2320 O O . TYR A 1 312 ? 51.401 15.035 10.068 1.00 58.33 300 TYR A O 1
ATOM 2329 N N . ILE A 1 313 ? 50.741 16.832 8.898 1.00 64.31 301 ILE A N 1
ATOM 2330 C CA . ILE A 1 313 ? 51.767 16.661 7.838 1.00 67.62 301 ILE A CA 1
ATOM 2331 C C . ILE A 1 313 ? 53.123 17.206 8.306 1.00 67.57 301 ILE A C 1
ATOM 2332 O O . ILE A 1 313 ? 53.180 18.276 8.906 1.00 68.74 301 ILE A O 1
ATOM 2337 N N . ARG B 1 16 ? 56.873 10.606 2.912 1.00 68.15 4 ARG B N 1
ATOM 2338 C CA . ARG B 1 16 ? 57.607 11.727 3.583 1.00 67.44 4 ARG B CA 1
ATOM 2339 C C . ARG B 1 16 ? 57.348 12.987 2.777 1.00 66.06 4 ARG B C 1
ATOM 2340 O O . ARG B 1 16 ? 57.296 12.938 1.552 1.00 63.98 4 ARG B O 1
ATOM 2342 N N . ILE B 1 17 ? 57.202 14.113 3.464 1.00 63.53 5 ILE B N 1
ATOM 2343 C CA . ILE B 1 17 ? 56.656 15.292 2.827 1.00 63.72 5 ILE B CA 1
ATOM 2344 C C . ILE B 1 17 ? 57.617 16.453 2.854 1.00 63.10 5 ILE B C 1
ATOM 2345 O O . ILE B 1 17 ? 58.245 16.729 3.864 1.00 63.40 5 ILE B O 1
ATOM 2350 N N . GLU B 1 18 ? 57.719 17.103 1.701 1.00 61.63 6 GLU B N 1
ATOM 2351 C CA . GLU B 1 18 ? 58.611 18.212 1.480 1.00 61.41 6 GLU B CA 1
ATOM 2352 C C . GLU B 1 18 ? 57.849 19.520 1.349 1.00 61.44 6 GLU B C 1
ATOM 2353 O O . GLU B 1 18 ? 58.407 20.556 1.651 1.00 64.45 6 GLU B O 1
ATOM 2356 N N . ARG B 1 19 ? 56.586 19.494 0.922 1.00 59.69 7 ARG B N 1
ATOM 2357 C CA . ARG B 1 19 ? 55.779 20.712 0.903 1.00 60.64 7 ARG B CA 1
ATOM 2358 C C . ARG B 1 19 ? 54.275 20.411 0.982 1.00 56.80 7 ARG B C 1
ATOM 2359 O O . ARG B 1 19 ? 53.835 19.333 0.616 1.00 56.24 7 ARG B O 1
ATOM 2367 N N . ALA B 1 20 ? 53.516 21.361 1.504 1.00 54.10 8 ALA B N 1
ATOM 2368 C CA . ALA B 1 20 ? 52.067 21.257 1.647 1.00 56.16 8 ALA B CA 1
ATOM 2369 C C . ALA B 1 20 ? 51.468 22.630 1.390 1.00 56.96 8 ALA B C 1
ATOM 2370 O O . ALA B 1 20 ? 51.982 23.616 1.893 1.00 55.64 8 ALA B O 1
ATOM 2372 N N . GLU B 1 21 ? 50.415 22.688 0.570 1.00 58.91 9 GLU B N 1
ATOM 2373 C CA . GLU B 1 21 ? 49.733 23.933 0.209 1.00 60.58 9 GLU B CA 1
ATOM 2374 C C . GLU B 1 21 ? 48.227 23.698 0.155 1.00 57.97 9 GLU B C 1
ATOM 2375 O O . GLU B 1 21 ? 47.767 22.626 -0.191 1.00 56.65 9 GLU B O 1
ATOM 2381 N N . ARG B 1 22 ? 47.463 24.719 0.484 1.00 57.46 10 ARG B N 1
ATOM 2382 C CA . ARG B 1 22 ? 46.028 24.652 0.477 1.00 60.32 10 ARG B CA 1
ATOM 2383 C C . ARG B 1 22 ? 45.537 24.745 -0.995 1.00 62.06 10 ARG B C 1
ATOM 2384 O O . ARG B 1 22 ? 46.109 25.444 -1.805 1.00 64.12 10 ARG B O 1
ATOM 2392 N N . ILE B 1 23 ? 44.488 24.030 -1.354 1.00 60.48 11 ILE B N 1
ATOM 2393 C CA . ILE B 1 23 ? 44.024 24.093 -2.728 1.00 61.86 11 ILE B CA 1
ATOM 2394 C C . ILE B 1 23 ? 42.899 25.109 -2.761 1.00 61.09 11 ILE B C 1
ATOM 2395 O O . ILE B 1 23 ? 41.986 25.029 -1.949 1.00 64.30 11 ILE B O 1
ATOM 2400 N N . GLU B 1 24 ? 42.961 26.075 -3.664 1.00 63.98 12 GLU B N 1
ATOM 2401 C CA . GLU B 1 24 ? 41.943 27.159 -3.697 1.00 67.14 12 GLU B CA 1
ATOM 2402 C C . GLU B 1 24 ? 40.605 26.820 -4.452 1.00 69.79 12 GLU B C 1
ATOM 2403 O O . GLU B 1 24 ? 39.532 27.297 -4.082 1.00 72.13 12 GLU B O 1
ATOM 2405 N N . SER B 1 25 ? 40.641 25.958 -5.455 1.00 67.08 13 SER B N 1
ATOM 2406 C CA . SER B 1 25 ? 39.394 25.601 -6.130 1.00 66.96 13 SER B CA 1
ATOM 2407 C C . SER B 1 25 ? 39.456 24.241 -6.763 1.00 64.10 13 SER B C 1
ATOM 2408 O O . SER B 1 25 ? 40.510 23.672 -6.962 1.00 62.17 13 SER B O 1
ATOM 2411 N N . GLU B 1 26 ? 38.301 23.740 -7.126 1.00 65.76 14 GLU B N 1
ATOM 2412 C CA . GLU B 1 26 ? 38.208 22.489 -7.834 1.00 66.78 14 GLU B CA 1
ATOM 2413 C C . GLU B 1 26 ? 38.637 22.581 -9.289 1.00 67.33 14 GLU B C 1
ATOM 2414 O O . GLU B 1 26 ? 38.693 21.580 -9.933 1.00 68.87 14 GLU B O 1
ATOM 2420 N N . LEU B 1 27 ? 38.960 23.748 -9.815 1.00 69.33 15 LEU B N 1
ATOM 2421 C CA . LEU B 1 27 ? 39.462 23.834 -11.211 1.00 73.35 15 LEU B CA 1
ATOM 2422 C C . LEU B 1 27 ? 40.974 24.030 -11.298 1.00 75.03 15 LEU B C 1
ATOM 2423 O O . LEU B 1 27 ? 41.497 24.283 -12.369 1.00 75.03 15 LEU B O 1
ATOM 2428 N N . GLU B 1 28 ? 41.671 23.868 -10.174 1.00 78.95 16 GLU B N 1
ATOM 2429 C CA . GLU B 1 28 ? 43.096 24.213 -10.082 1.00 80.13 16 GLU B CA 1
ATOM 2430 C C . GLU B 1 28 ? 44.042 23.396 -10.959 1.00 80.26 16 GLU B C 1
ATOM 2431 O O . GLU B 1 28 ? 43.793 22.221 -11.243 1.00 79.07 16 GLU B O 1
ATOM 2437 N N . GLU B 1 29 ? 45.134 24.055 -11.356 1.00 81.39 17 GLU B N 1
ATOM 2438 C CA . GLU B 1 29 ? 46.153 23.493 -12.239 1.00 81.07 17 GLU B CA 1
ATOM 2439 C C . GLU B 1 29 ? 46.469 22.074 -11.832 1.00 81.21 17 GLU B C 1
ATOM 2440 O O . GLU B 1 29 ? 46.729 21.807 -10.658 1.00 84.79 17 GLU B O 1
ATOM 2442 N N . HIS B 1 30 ? 46.382 21.149 -12.782 1.00 79.79 18 HIS B N 1
ATOM 2443 C CA . HIS B 1 30 ? 46.896 19.813 -12.577 1.00 77.34 18 HIS B CA 1
ATOM 2444 C C . HIS B 1 30 ? 48.418 19.964 -12.491 1.00 78.68 18 HIS B C 1
ATOM 2445 O O . HIS B 1 30 ? 49.111 19.951 -13.514 1.00 81.45 18 HIS B O 1
ATOM 2452 N N . VAL B 1 31 ? 48.921 20.139 -11.265 1.00 76.08 19 VAL B N 1
ATOM 2453 C CA . VAL B 1 31 ? 50.349 20.311 -11.026 1.00 73.18 19 VAL B CA 1
ATOM 2454 C C . VAL B 1 31 ? 51.060 18.954 -11.140 1.00 71.06 19 VAL B C 1
ATOM 2455 O O . VAL B 1 31 ? 50.633 17.939 -10.559 1.00 71.88 19 VAL B O 1
ATOM 2459 N N . GLY B 1 32 ? 52.154 18.941 -11.888 1.00 68.13 20 GLY B N 1
ATOM 2460 C CA . GLY B 1 32 ? 52.877 17.717 -12.130 1.00 65.89 20 GLY B CA 1
ATOM 2461 C C . GLY B 1 32 ? 53.992 17.456 -11.137 1.00 65.16 20 GLY B C 1
ATOM 2462 O O . GLY B 1 32 ? 54.482 18.361 -10.454 1.00 64.81 20 GLY B O 1
ATOM 2463 N N . ASP B 1 33 ? 54.399 16.194 -11.092 1.00 63.37 21 ASP B N 1
ATOM 2464 C CA . ASP B 1 33 ? 55.577 15.774 -10.380 1.00 64.84 21 ASP B CA 1
ATOM 2465 C C . ASP B 1 33 ? 56.796 16.609 -10.766 1.00 63.33 21 ASP B C 1
ATOM 2466 O O . ASP B 1 33 ? 56.878 17.093 -11.886 1.00 63.65 21 ASP B O 1
ATOM 2471 N N . GLN B 1 34 ? 57.730 16.796 -9.835 1.00 62.43 22 GLN B N 1
ATOM 2472 C CA . GLN B 1 34 ? 58.975 17.533 -10.121 1.00 63.36 22 GLN B CA 1
ATOM 2473 C C . GLN B 1 34 ? 59.819 16.787 -11.144 1.00 63.00 22 GLN B C 1
ATOM 2474 O O . GLN B 1 34 ? 59.912 15.557 -11.086 1.00 62.60 22 GLN B O 1
ATOM 2480 N N . THR B 1 35 ? 60.424 17.531 -12.073 1.00 64.13 23 THR B N 1
ATOM 2481 C CA . THR B 1 35 ? 61.247 16.933 -13.135 1.00 65.56 23 THR B CA 1
ATOM 2482 C C . THR B 1 35 ? 62.726 17.154 -12.854 1.00 65.00 23 THR B C 1
ATOM 2483 O O . THR B 1 35 ? 63.142 18.227 -12.393 1.00 63.18 23 THR B O 1
ATOM 2487 N N . PHE B 1 36 ? 63.493 16.114 -13.168 1.00 65.64 24 PHE B N 1
ATOM 2488 C CA . PHE B 1 36 ? 64.920 16.050 -12.957 1.00 65.33 24 PHE B CA 1
ATOM 2489 C C . PHE B 1 36 ? 65.662 15.773 -14.262 1.00 66.40 24 PHE B C 1
ATOM 2490 O O . PHE B 1 36 ? 65.052 15.558 -15.318 1.00 68.24 24 PHE B O 1
ATOM 2498 N N . VAL B 1 37 ? 66.985 15.797 -14.186 1.00 65.89 25 VAL B N 1
ATOM 2499 C CA . VAL B 1 37 ? 67.816 15.469 -15.327 1.00 66.17 25 VAL B CA 1
ATOM 2500 C C . VAL B 1 37 ? 68.722 14.311 -14.936 1.00 66.73 25 VAL B C 1
ATOM 2501 O O . VAL B 1 37 ? 68.984 14.100 -13.747 1.00 65.91 25 VAL B O 1
ATOM 2505 N N . GLU B 1 38 ? 69.169 13.563 -15.952 1.00 69.35 26 GLU B N 1
ATOM 2506 C CA . GLU B 1 38 ? 70.033 12.393 -15.792 1.00 69.40 26 GLU B CA 1
ATOM 2507 C C . GLU B 1 38 ? 71.342 12.678 -15.046 1.00 71.09 26 GLU B C 1
ATOM 2508 O O . GLU B 1 38 ? 71.832 11.833 -14.273 1.00 71.75 26 GLU B O 1
ATOM 2509 N N . GLU B 1 39 ? 71.917 13.856 -15.282 1.00 70.68 27 GLU B N 1
ATOM 2510 C CA . GLU B 1 39 ? 73.114 14.266 -14.544 1.00 70.36 27 GLU B CA 1
ATOM 2511 C C . GLU B 1 39 ? 73.150 15.780 -14.382 1.00 69.32 27 GLU B C 1
ATOM 2512 O O . GLU B 1 39 ? 72.755 16.530 -15.297 1.00 68.25 27 GLU B O 1
ATOM 2514 N N . SER B 1 40 ? 73.634 16.201 -13.209 1.00 68.20 28 SER B N 1
ATOM 2515 C CA . SER B 1 40 ? 73.628 17.597 -12.786 1.00 67.36 28 SER B CA 1
ATOM 2516 C C . SER B 1 40 ? 74.874 18.296 -13.290 1.00 66.85 28 SER B C 1
ATOM 2517 O O . SER B 1 40 ? 75.988 17.766 -13.155 1.00 68.66 28 SER B O 1
ATOM 2520 N N . ARG B 1 41 ? 74.688 19.479 -13.877 1.00 64.57 29 ARG B N 1
ATOM 2521 C CA . ARG B 1 41 ? 75.795 20.228 -14.488 1.00 63.07 29 ARG B CA 1
ATOM 2522 C C . ARG B 1 41 ? 76.312 21.270 -13.486 1.00 60.72 29 ARG B C 1
ATOM 2523 O O . ARG B 1 41 ? 76.255 22.494 -13.727 1.00 59.74 29 ARG B O 1
ATOM 2527 N N . PHE B 1 42 ? 76.826 20.741 -12.361 1.00 58.36 30 PHE B N 1
ATOM 2528 C CA . PHE B 1 42 ? 77.408 21.539 -11.288 1.00 57.00 30 PHE B CA 1
ATOM 2529 C C . PHE B 1 42 ? 78.717 22.187 -11.741 1.00 56.39 30 PHE B C 1
ATOM 2530 O O . PHE B 1 42 ? 79.330 21.763 -12.720 1.00 53.30 30 PHE B O 1
ATOM 2538 N N . LEU B 1 43 ? 79.109 23.236 -11.020 1.00 56.93 31 LEU B N 1
ATOM 2539 C CA . LEU B 1 43 ? 80.441 23.790 -11.098 1.00 55.83 31 LEU B CA 1
ATOM 2540 C C . LEU B 1 43 ? 81.229 23.167 -9.953 1.00 56.23 31 LEU B C 1
ATOM 2541 O O . LEU B 1 43 ? 81.282 23.698 -8.845 1.00 57.57 31 LEU B O 1
ATOM 2546 N N . GLU B 1 44 ? 81.809 22.007 -10.238 1.00 56.73 32 GLU B N 1
ATOM 2547 C CA . GLU B 1 44 ? 82.596 21.244 -9.274 1.00 58.64 32 GLU B CA 1
ATOM 2548 C C . GLU B 1 44 ? 83.336 22.110 -8.230 1.00 60.02 32 GLU B C 1
ATOM 2549 O O . GLU B 1 44 ? 83.319 21.800 -7.037 1.00 61.23 32 GLU B O 1
ATOM 2552 N N . GLU B 1 45 ? 83.977 23.188 -8.685 1.00 60.23 33 GLU B N 1
ATOM 2553 C CA . GLU B 1 45 ? 84.770 24.075 -7.817 1.00 60.44 33 GLU B CA 1
ATOM 2554 C C . GLU B 1 45 ? 83.933 25.074 -7.003 1.00 60.69 33 GLU B C 1
ATOM 2555 O O . GLU B 1 45 ? 84.486 26.038 -6.450 1.00 61.43 33 GLU B O 1
ATOM 2561 N N . ASP B 1 46 ? 82.625 24.824 -6.913 1.00 58.43 34 ASP B N 1
ATOM 2562 C CA . ASP B 1 46 ? 81.701 25.691 -6.175 1.00 59.45 34 ASP B CA 1
ATOM 2563 C C . ASP B 1 46 ? 82.312 26.297 -4.905 1.00 58.65 34 ASP B C 1
ATOM 2564 O O . ASP B 1 46 ? 82.264 25.566 -3.857 1.00 58.63 34 ASP B O 1
ATOM 2565 N N . GLU B 1 47 ? 82.562 27.697 -5.143 1.00 58.07 35 GLU B N 1
ATOM 2566 C CA . GLU B 1 47 ? 83.114 28.492 -4.063 1.00 59.02 35 GLU B CA 1
ATOM 2567 C C . GLU B 1 47 ? 82.002 29.242 -3.339 1.00 59.31 35 GLU B C 1
ATOM 2568 O O . GLU B 1 47 ? 81.852 30.450 -3.514 1.00 60.66 35 GLU B O 1
ATOM 2570 N N . GLN B 1 48 ? 81.207 28.525 -2.540 1.00 60.20 36 GLN B N 1
ATOM 2571 C CA . GLN B 1 48 ? 80.212 29.167 -1.666 1.00 59.08 36 GLN B CA 1
ATOM 2572 C C . GLN B 1 48 ? 80.940 29.911 -0.535 1.00 61.14 36 GLN B C 1
ATOM 2573 O O . GLN B 1 48 ? 81.095 29.384 0.581 1.00 61.08 36 GLN B O 1
ATOM 2574 N N . ARG B 1 49 ? 81.424 31.120 -0.837 1.00 61.33 37 ARG B N 1
ATOM 2575 C CA . ARG B 1 49 ? 82.010 31.985 0.188 1.00 61.76 37 ARG B CA 1
ATOM 2576 C C . ARG B 1 49 ? 80.880 32.625 0.997 1.00 62.47 37 ARG B C 1
ATOM 2577 O O . ARG B 1 49 ? 79.702 32.562 0.589 1.00 62.77 37 ARG B O 1
ATOM 2578 N N . GLU B 1 50 ? 81.221 33.226 2.139 1.00 63.39 38 GLU B N 1
ATOM 2579 C CA . GLU B 1 50 ? 80.224 33.965 2.938 1.00 65.72 38 GLU B CA 1
ATOM 2580 C C . GLU B 1 50 ? 79.984 35.330 2.316 1.00 65.57 38 GLU B C 1
ATOM 2581 O O . GLU B 1 50 ? 80.845 35.860 1.598 1.00 65.99 38 GLU B O 1
ATOM 2587 N N . GLY B 1 51 ? 78.826 35.907 2.612 1.00 65.66 39 GLY B N 1
ATOM 2588 C CA . GLY B 1 51 ? 78.459 37.186 2.024 1.00 66.65 39 GLY B CA 1
ATOM 2589 C C . GLY B 1 51 ? 78.478 38.292 3.053 1.00 66.26 39 GLY B C 1
ATOM 2590 O O . GLY B 1 51 ? 79.284 38.284 3.986 1.00 67.01 39 GLY B O 1
ATOM 2591 N N . GLU B 1 52 ? 77.600 39.264 2.846 1.00 66.13 40 GLU B N 1
ATOM 2592 C CA . GLU B 1 52 ? 77.272 40.256 3.856 1.00 66.16 40 GLU B CA 1
ATOM 2593 C C . GLU B 1 52 ? 75.753 40.488 3.848 1.00 66.37 40 GLU B C 1
ATOM 2594 O O . GLU B 1 52 ? 74.945 39.543 3.857 1.00 65.99 40 GLU B O 1
ATOM 2595 N N . ILE B 1 53 ? 75.382 41.761 3.846 1.00 65.41 41 ILE B N 1
ATOM 2596 C CA . ILE B 1 53 ? 74.006 42.170 3.651 1.00 64.50 41 ILE B CA 1
ATOM 2597 C C . ILE B 1 53 ? 74.011 43.346 2.669 1.00 64.68 41 ILE B C 1
ATOM 2598 O O . ILE B 1 53 ? 74.817 44.279 2.811 1.00 64.54 41 ILE B O 1
ATOM 2603 N N . LEU B 1 54 ? 73.141 43.276 1.653 1.00 63.95 42 LEU B N 1
ATOM 2604 C CA . LEU B 1 54 ? 73.083 44.313 0.618 1.00 62.56 42 LEU B CA 1
ATOM 2605 C C . LEU B 1 54 ? 72.470 45.580 1.231 1.00 61.55 42 LEU B C 1
ATOM 2606 O O . LEU B 1 54 ? 71.666 45.506 2.167 1.00 58.84 42 LEU B O 1
ATOM 2608 N N . ASP B 1 55 ? 72.908 46.742 0.749 1.00 61.94 43 ASP B N 1
ATOM 2609 C CA . ASP B 1 55 ? 72.361 48.012 1.220 1.00 61.64 43 ASP B CA 1
ATOM 2610 C C . ASP B 1 55 ? 70.952 48.215 0.671 1.00 61.36 43 ASP B C 1
ATOM 2611 O O . ASP B 1 55 ? 70.082 48.748 1.352 1.00 62.60 43 ASP B O 1
ATOM 2612 N N . GLN B 1 56 ? 70.742 47.772 -0.565 1.00 60.53 44 GLN B N 1
ATOM 2613 C CA . GLN B 1 56 ? 69.522 48.036 -1.303 1.00 60.21 44 GLN B CA 1
ATOM 2614 C C . GLN B 1 56 ? 69.304 46.962 -2.360 1.00 60.78 44 GLN B C 1
ATOM 2615 O O . GLN B 1 56 ? 70.253 46.565 -3.045 1.00 61.21 44 GLN B O 1
ATOM 2621 N N . ILE B 1 57 ? 68.053 46.510 -2.495 1.00 60.19 45 ILE B N 1
ATOM 2622 C CA . ILE B 1 57 ? 67.634 45.610 -3.578 1.00 58.14 45 ILE B CA 1
ATOM 2623 C C . ILE B 1 57 ? 66.351 46.151 -4.165 1.00 57.36 45 ILE B C 1
ATOM 2624 O O . ILE B 1 57 ? 65.462 46.538 -3.417 1.00 56.73 45 ILE B O 1
ATOM 2629 N N . ILE B 1 58 ? 66.253 46.166 -5.490 1.00 56.61 46 ILE B N 1
ATOM 2630 C CA . ILE B 1 58 ? 65.011 46.530 -6.171 1.00 57.29 46 ILE B CA 1
ATOM 2631 C C . ILE B 1 58 ? 64.277 45.274 -6.586 1.00 56.31 46 ILE B C 1
ATOM 2632 O O . ILE B 1 58 ? 64.843 44.429 -7.284 1.00 55.51 46 ILE B O 1
ATOM 2637 N N . PHE B 1 59 ? 63.014 45.163 -6.179 1.00 56.49 47 PHE B N 1
ATOM 2638 C CA . PHE B 1 59 ? 62.199 44.017 -6.544 1.00 53.99 47 PHE B CA 1
ATOM 2639 C C . PHE B 1 59 ? 61.145 44.410 -7.553 1.00 54.28 47 PHE B C 1
ATOM 2640 O O . PHE B 1 59 ? 60.447 45.407 -7.389 1.00 53.68 47 PHE B O 1
ATOM 2648 N N . VAL B 1 60 ? 61.017 43.584 -8.584 1.00 55.54 48 VAL B N 1
ATOM 2649 C CA . VAL B 1 60 ? 60.092 43.813 -9.682 1.00 55.03 48 VAL B CA 1
ATOM 2650 C C . VAL B 1 60 ? 59.231 42.567 -9.791 1.00 55.59 48 VAL B C 1
ATOM 2651 O O . VAL B 1 60 ? 59.724 41.453 -9.620 1.00 53.77 48 VAL B O 1
ATOM 2655 N N . ASP B 1 61 ? 57.936 42.757 -10.041 1.00 57.76 49 ASP B N 1
ATOM 2656 C CA . ASP B 1 61 ? 56.979 41.658 -10.083 1.00 56.55 49 ASP B CA 1
ATOM 2657 C C . ASP B 1 61 ? 55.737 42.124 -10.839 1.00 57.43 49 ASP B C 1
ATOM 2658 O O . ASP B 1 61 ? 55.657 43.275 -11.264 1.00 54.98 49 ASP B O 1
ATOM 2663 N N . GLY B 1 62 ? 54.781 41.213 -11.030 1.00 59.37 50 GLY B N 1
ATOM 2664 C CA . GLY B 1 62 ? 53.511 41.508 -11.720 1.00 59.59 50 GLY B CA 1
ATOM 2665 C C . GLY B 1 62 ? 52.358 40.749 -11.103 1.00 61.34 50 GLY B C 1
ATOM 2666 O O . GLY B 1 62 ? 52.549 39.649 -10.609 1.00 64.16 50 GLY B O 1
ATOM 2667 N N . LYS B 1 63 ? 51.178 41.366 -11.110 1.00 61.02 51 LYS B N 1
ATOM 2668 C CA . LYS B 1 63 ? 49.910 40.747 -10.739 1.00 59.03 51 LYS B CA 1
ATOM 2669 C C . LYS B 1 63 ? 48.922 40.666 -11.927 1.00 59.01 51 LYS B C 1
ATOM 2670 O O . LYS B 1 63 ? 48.788 41.590 -12.722 1.00 57.76 51 LYS B O 1
ATOM 2674 N N . ARG B 1 64 ? 48.217 39.555 -12.026 1.00 57.16 52 ARG B N 1
ATOM 2675 C CA . ARG B 1 64 ? 47.258 39.364 -13.100 1.00 60.67 52 ARG B CA 1
ATOM 2676 C C . ARG B 1 64 ? 45.894 39.176 -12.486 1.00 58.92 52 ARG B C 1
ATOM 2677 O O . ARG B 1 64 ? 45.776 38.579 -11.425 1.00 59.55 52 ARG B O 1
ATOM 2685 N N . ARG B 1 65 ? 44.871 39.721 -13.148 1.00 58.51 53 ARG B N 1
ATOM 2686 C CA . ARG B 1 65 ? 43.493 39.419 -12.818 1.00 56.22 53 ARG B CA 1
ATOM 2687 C C . ARG B 1 65 ? 42.767 38.970 -14.058 1.00 56.73 53 ARG B C 1
ATOM 2688 O O . ARG B 1 65 ? 42.879 39.589 -15.094 1.00 56.90 53 ARG B O 1
ATOM 2696 N N . SER B 1 66 ? 41.991 37.895 -13.904 1.00 56.34 54 SER B N 1
ATOM 2697 C CA . SER B 1 66 ? 41.335 37.206 -15.015 1.00 60.50 54 SER B CA 1
ATOM 2698 C C . SER B 1 66 ? 39.867 37.398 -14.816 1.00 58.90 54 SER B C 1
ATOM 2699 O O . SER B 1 66 ? 39.399 37.239 -13.694 1.00 60.46 54 SER B O 1
ATOM 2702 N N . PHE B 1 67 ? 39.148 37.791 -15.869 1.00 58.20 55 PHE B N 1
ATOM 2703 C CA . PHE B 1 67 ? 37.737 38.183 -15.705 1.00 56.38 55 PHE B CA 1
ATOM 2704 C C . PHE B 1 67 ? 36.811 37.177 -16.300 1.00 57.08 55 PHE B C 1
ATOM 2705 O O . PHE B 1 67 ? 36.002 36.577 -15.578 1.00 59.14 55 PHE B O 1
ATOM 2713 N N . VAL B 1 68 ? 36.961 36.967 -17.613 1.00 57.44 56 VAL B N 1
ATOM 2714 C CA . VAL B 1 68 ? 36.025 36.214 -18.403 1.00 56.15 56 VAL B CA 1
ATOM 2715 C C . VAL B 1 68 ? 36.742 35.345 -19.413 1.00 55.69 56 VAL B C 1
ATOM 2716 O O . VAL B 1 68 ? 37.690 35.789 -20.060 1.00 56.13 56 VAL B O 1
ATOM 2720 N N . ARG B 1 69 ? 36.252 34.110 -19.547 1.00 54.74 57 ARG B N 1
ATOM 2721 C CA . ARG B 1 69 ? 36.706 33.156 -20.520 1.00 55.54 57 ARG B CA 1
ATOM 2722 C C . ARG B 1 69 ? 35.638 33.031 -21.590 1.00 57.24 57 ARG B C 1
ATOM 2723 O O . ARG B 1 69 ? 34.487 32.816 -21.279 1.00 56.56 57 ARG B O 1
ATOM 2731 N N . ILE B 1 70 ? 36.043 33.123 -22.850 1.00 54.18 58 ILE B N 1
ATOM 2732 C CA . ILE B 1 70 ? 35.155 32.939 -23.974 1.00 52.79 58 ILE B CA 1
ATOM 2733 C C . ILE B 1 70 ? 35.591 31.777 -24.886 1.00 53.50 58 ILE B C 1
ATOM 2734 O O . ILE B 1 70 ? 36.753 31.358 -24.905 1.00 53.94 58 ILE B O 1
ATOM 2739 N N . THR B 1 71 ? 34.661 31.326 -25.699 1.00 53.28 59 THR B N 1
ATOM 2740 C CA . THR B 1 71 ? 34.926 30.389 -26.763 1.00 56.58 59 THR B CA 1
ATOM 2741 C C . THR B 1 71 ? 34.428 31.046 -28.036 1.00 57.85 59 THR B C 1
ATOM 2742 O O . THR B 1 71 ? 33.325 31.527 -28.049 1.00 57.98 59 THR B O 1
ATOM 2746 N N . THR B 1 72 ? 35.255 31.110 -29.077 1.00 57.77 60 THR B N 1
ATOM 2747 C CA . THR B 1 72 ? 34.856 31.660 -30.332 1.00 58.40 60 THR B CA 1
ATOM 2748 C C . THR B 1 72 ? 34.165 30.629 -31.217 1.00 59.93 60 THR B C 1
ATOM 2749 O O . THR B 1 72 ? 34.134 29.440 -30.919 1.00 57.67 60 THR B O 1
ATOM 2753 N N . ASP B 1 73 ? 33.624 31.103 -32.343 1.00 63.96 61 ASP B N 1
ATOM 2754 C CA . ASP B 1 73 ? 32.947 30.219 -33.288 1.00 66.58 61 ASP B CA 1
ATOM 2755 C C . ASP B 1 73 ? 33.916 29.305 -34.002 1.00 65.34 61 ASP B C 1
ATOM 2756 O O . ASP B 1 73 ? 33.497 28.377 -34.644 1.00 67.00 61 ASP B O 1
ATOM 2761 N N . GLU B 1 74 ? 35.212 29.577 -33.913 1.00 66.31 62 GLU B N 1
ATOM 2762 C CA . GLU B 1 74 ? 36.212 28.655 -34.436 1.00 65.45 62 GLU B CA 1
ATOM 2763 C C . GLU B 1 74 ? 36.716 27.660 -33.358 1.00 63.06 62 GLU B C 1
ATOM 2764 O O . GLU B 1 74 ? 37.616 26.857 -33.599 1.00 63.27 62 GLU B O 1
ATOM 2770 N N . GLY B 1 75 ? 36.110 27.690 -32.187 1.00 62.50 63 GLY B N 1
ATOM 2771 C CA . GLY B 1 75 ? 36.548 26.844 -31.059 1.00 62.99 63 GLY B CA 1
ATOM 2772 C C . GLY B 1 75 ? 37.688 27.376 -30.190 1.00 62.19 63 GLY B C 1
ATOM 2773 O O . GLY B 1 75 ? 38.088 26.718 -29.229 1.00 60.38 63 GLY B O 1
ATOM 2774 N N . ILE B 1 76 ? 38.206 28.558 -30.518 1.00 62.57 64 ILE B N 1
ATOM 2775 C CA . ILE B 1 76 ? 39.357 29.105 -29.819 1.00 62.00 64 ILE B CA 1
ATOM 2776 C C . ILE B 1 76 ? 38.921 29.651 -28.475 1.00 60.95 64 ILE B C 1
ATOM 2777 O O . ILE B 1 76 ? 37.973 30.418 -28.381 1.00 62.68 64 ILE B O 1
ATOM 2782 N N . THR B 1 77 ? 39.659 29.295 -27.446 1.00 59.45 65 THR B N 1
ATOM 2783 C CA . THR B 1 77 ? 39.440 29.809 -26.127 1.00 61.31 65 THR B CA 1
ATOM 2784 C C . THR B 1 77 ? 40.157 31.137 -25.952 1.00 60.53 65 THR B C 1
ATOM 2785 O O . THR B 1 77 ? 41.323 31.215 -26.263 1.00 60.83 65 THR B O 1
ATOM 2789 N N . GLY B 1 78 ? 39.469 32.138 -25.388 1.00 59.63 66 GLY B N 1
ATOM 2790 C CA . GLY B 1 78 ? 40.056 33.462 -25.069 1.00 60.61 66 GLY B CA 1
ATOM 2791 C C . GLY B 1 78 ? 39.828 33.900 -23.627 1.00 60.19 66 GLY B C 1
ATOM 2792 O O . GLY B 1 78 ? 38.847 33.503 -22.988 1.00 58.90 66 GLY B O 1
ATOM 2793 N N . ILE B 1 79 ? 40.734 34.715 -23.097 1.00 59.56 67 ILE B N 1
ATOM 2794 C CA . ILE B 1 79 ? 40.647 35.154 -21.675 1.00 56.75 67 ILE B CA 1
ATOM 2795 C C . ILE B 1 79 ? 40.848 36.663 -21.556 1.00 56.41 67 ILE B C 1
ATOM 2796 O O . ILE B 1 79 ? 41.879 37.170 -21.936 1.00 54.82 67 ILE B O 1
ATOM 2801 N N . PHE B 1 80 ? 39.832 37.349 -21.047 1.00 56.05 68 PHE B N 1
ATOM 2802 C CA . PHE B 1 80 ? 39.894 38.770 -20.772 1.00 56.20 68 PHE B CA 1
ATOM 2803 C C . PHE B 1 80 ? 40.571 38.919 -19.429 1.00 56.72 68 PHE B C 1
ATOM 2804 O O . PHE B 1 80 ? 40.142 38.346 -18.428 1.00 57.22 68 PHE B O 1
ATOM 2812 N N . ALA B 1 81 ? 41.674 39.645 -19.432 1.00 56.90 69 ALA B N 1
ATOM 2813 C CA . ALA B 1 81 ? 42.451 39.824 -18.231 1.00 56.19 69 ALA B CA 1
ATOM 2814 C C . ALA B 1 81 ? 43.038 41.213 -18.186 1.00 56.38 69 ALA B C 1
ATOM 2815 O O . ALA B 1 81 ? 42.950 41.988 -19.143 1.00 56.76 69 ALA B O 1
ATOM 2817 N N . GLU B 1 82 ? 43.698 41.483 -17.077 1.00 57.00 70 GLU B N 1
ATOM 2818 C CA . GLU B 1 82 ? 44.405 42.721 -16.876 1.00 57.98 70 GLU B CA 1
ATOM 2819 C C . GLU B 1 82 ? 45.678 42.387 -16.089 1.00 56.09 70 GLU B C 1
ATOM 2820 O O . GLU B 1 82 ? 45.675 41.523 -15.230 1.00 54.76 70 GLU B O 1
ATOM 2826 N N . LEU B 1 83 ? 46.782 43.022 -16.462 1.00 57.08 71 LEU B N 1
ATOM 2827 C CA . LEU B 1 83 ? 48.102 42.789 -15.855 1.00 59.69 71 LEU B CA 1
ATOM 2828 C C . LEU B 1 83 ? 48.609 44.098 -15.279 1.00 57.55 71 LEU B C 1
ATOM 2829 O O . LEU B 1 83 ? 48.536 45.109 -15.937 1.00 57.96 71 LEU B O 1
ATOM 2834 N N . CYS B 1 84 ? 49.145 44.045 -14.073 1.00 59.00 72 CYS B N 1
ATOM 2835 C CA . CYS B 1 84 ? 49.659 45.214 -13.391 1.00 58.97 72 CYS B CA 1
ATOM 2836 C C . CYS B 1 84 ? 51.069 44.942 -12.906 1.00 57.95 72 CYS B C 1
ATOM 2837 O O . CYS B 1 84 ? 51.288 44.025 -12.154 1.00 59.00 72 CYS B O 1
ATOM 2840 N N . VAL B 1 85 ? 52.036 45.716 -13.379 1.00 60.67 73 VAL B N 1
ATOM 2841 C CA . VAL B 1 85 ? 53.459 45.419 -13.150 1.00 60.41 73 VAL B CA 1
ATOM 2842 C C . VAL B 1 85 ? 54.152 46.587 -12.488 1.00 59.43 73 VAL B C 1
ATOM 2843 O O . VAL B 1 85 ? 53.869 47.723 -12.811 1.00 61.91 73 VAL B O 1
ATOM 2847 N N . GLY B 1 86 ? 55.068 46.311 -11.569 1.00 58.23 74 GLY B N 1
ATOM 2848 C CA . GLY B 1 86 ? 55.843 47.381 -10.967 1.00 57.04 74 GLY B CA 1
ATOM 2849 C C . GLY B 1 86 ? 56.942 46.932 -10.031 1.00 57.11 74 GLY B C 1
ATOM 2850 O O . GLY B 1 86 ? 57.353 45.771 -10.039 1.00 59.47 74 GLY B O 1
ATOM 2851 N N . ALA B 1 87 ? 57.396 47.861 -9.200 1.00 56.82 75 ALA B N 1
ATOM 2852 C CA . ALA B 1 87 ? 58.618 47.671 -8.445 1.00 55.11 75 ALA B CA 1
ATOM 2853 C C . ALA B 1 87 ? 58.566 48.282 -7.026 1.00 54.76 75 ALA B C 1
ATOM 2854 O O . ALA B 1 87 ? 57.842 49.256 -6.793 1.00 53.76 75 ALA B O 1
ATOM 2856 N N . VAL B 1 88 ? 59.301 47.676 -6.085 1.00 55.77 76 VAL B N 1
ATOM 2857 C CA . VAL B 1 88 ? 59.666 48.332 -4.809 1.00 56.86 76 VAL B CA 1
ATOM 2858 C C . VAL B 1 88 ? 61.201 48.472 -4.676 1.00 58.18 76 VAL B C 1
ATOM 2859 O O . VAL B 1 88 ? 61.945 47.707 -5.311 1.00 56.52 76 VAL B O 1
ATOM 2863 N N . ILE B 1 89 ? 61.650 49.442 -3.858 1.00 58.50 77 ILE B N 1
ATOM 2864 C CA . ILE B 1 89 ? 63.051 49.494 -3.343 1.00 58.36 77 ILE B CA 1
ATOM 2865 C C . ILE B 1 89 ? 63.053 48.948 -1.946 1.00 57.20 77 ILE B C 1
ATOM 2866 O O . ILE B 1 89 ? 62.296 49.426 -1.098 1.00 59.04 77 ILE B O 1
ATOM 2871 N N . TRP B 1 90 ? 63.913 47.980 -1.680 1.00 55.98 78 TRP B N 1
ATOM 2872 C CA . TRP B 1 90 ? 64.216 47.640 -0.306 1.00 56.67 78 TRP B CA 1
ATOM 2873 C C . TRP B 1 90 ? 65.540 48.347 0.082 1.00 56.63 78 TRP B C 1
ATOM 2874 O O . TRP B 1 90 ? 66.366 48.675 -0.769 1.00 53.50 78 TRP B O 1
ATOM 2885 N N . ASP B 1 91 ? 65.675 48.604 1.372 1.00 58.10 79 ASP B N 1
ATOM 2886 C CA . ASP B 1 91 ? 66.765 49.373 1.943 1.00 61.57 79 ASP B CA 1
ATOM 2887 C C . ASP B 1 91 ? 67.110 48.797 3.312 1.00 62.85 79 ASP B C 1
ATOM 2888 O O . ASP B 1 91 ? 66.277 48.815 4.209 1.00 63.15 79 ASP B O 1
ATOM 2893 N N . ARG B 1 92 ? 68.329 48.299 3.482 1.00 65.69 80 ARG B N 1
ATOM 2894 C CA . ARG B 1 92 ? 68.803 47.885 4.811 1.00 68.28 80 ARG B CA 1
ATOM 2895 C C . ARG B 1 92 ? 68.522 48.956 5.869 1.00 69.25 80 ARG B C 1
ATOM 2896 O O . ARG B 1 92 ? 68.242 48.626 7.017 1.00 68.21 80 ARG B O 1
ATOM 2899 N N . GLU B 1 93 ? 68.626 50.225 5.469 1.00 71.22 81 GLU B N 1
ATOM 2900 C CA . GLU B 1 93 ? 68.176 51.366 6.275 1.00 73.36 81 GLU B CA 1
ATOM 2901 C C . GLU B 1 93 ? 67.158 52.175 5.460 1.00 74.23 81 GLU B C 1
ATOM 2902 O O . GLU B 1 93 ? 67.521 52.841 4.498 1.00 75.55 81 GLU B O 1
ATOM 2903 N N . GLY B 1 94 ? 65.886 52.106 5.844 1.00 75.19 82 GLY B N 1
ATOM 2904 C CA . GLY B 1 94 ? 64.796 52.710 5.065 1.00 74.97 82 GLY B CA 1
ATOM 2905 C C . GLY B 1 94 ? 63.750 51.716 4.584 1.00 75.42 82 GLY B C 1
ATOM 2906 O O . GLY B 1 94 ? 63.024 51.992 3.617 1.00 76.49 82 GLY B O 1
ATOM 2907 N N . GLY B 1 95 ? 63.661 50.565 5.258 1.00 73.93 83 GLY B N 1
ATOM 2908 C CA . GLY B 1 95 ? 62.657 49.539 4.953 1.00 71.86 83 GLY B CA 1
ATOM 2909 C C . GLY B 1 95 ? 62.424 49.288 3.473 1.00 68.37 83 GLY B C 1
ATOM 2910 O O . GLY B 1 95 ? 63.379 49.196 2.695 1.00 64.20 83 GLY B O 1
ATOM 2911 N N . THR B 1 96 ? 61.148 49.188 3.091 1.00 65.67 84 THR B N 1
ATOM 2912 C CA . THR B 1 96 ? 60.780 48.946 1.698 1.00 64.13 84 THR B CA 1
ATOM 2913 C C . THR B 1 96 ? 59.736 49.986 1.243 1.00 60.49 84 THR B C 1
ATOM 2914 O O . THR B 1 96 ? 58.900 50.395 2.055 1.00 58.85 84 THR B O 1
ATOM 2918 N N . LYS B 1 97 ? 59.823 50.451 -0.018 1.00 57.24 85 LYS B N 1
ATOM 2919 C CA . LYS B 1 97 ? 58.835 51.416 -0.581 1.00 56.82 85 LYS B CA 1
ATOM 2920 C C . LYS B 1 97 ? 58.475 51.194 -2.051 1.00 55.77 85 LYS B C 1
ATOM 2921 O O . LYS B 1 97 ? 59.298 50.699 -2.816 1.00 53.21 85 LYS B O 1
ATOM 2923 N N . THR B 1 98 ? 57.246 51.573 -2.431 1.00 54.37 86 THR B N 1
ATOM 2924 C CA . THR B 1 98 ? 56.777 51.458 -3.829 1.00 56.06 86 THR B CA 1
ATOM 2925 C C . THR B 1 98 ? 57.377 52.515 -4.756 1.00 55.84 86 THR B C 1
ATOM 2926 O O . THR B 1 98 ? 57.474 53.668 -4.379 1.00 59.72 86 THR B O 1
ATOM 2930 N N . LEU B 1 99 ? 57.746 52.096 -5.967 1.00 55.60 87 LEU B N 1
ATOM 2931 C CA . LEU B 1 99 ? 58.193 52.983 -7.055 1.00 56.26 87 LEU B CA 1
ATOM 2932 C C . LEU B 1 99 ? 57.022 53.376 -7.927 1.00 57.61 87 LEU B C 1
ATOM 2933 O O . LEU B 1 99 ? 57.086 53.315 -9.155 1.00 61.04 87 LEU B O 1
ATOM 2938 N N . PHE B 1 100 ? 55.945 53.775 -7.276 1.00 56.57 88 PHE B N 1
ATOM 2939 C CA . PHE B 1 100 ? 54.717 54.173 -7.947 1.00 56.51 88 PHE B CA 1
ATOM 2940 C C . PHE B 1 100 ? 53.855 54.685 -6.825 1.00 54.70 88 PHE B C 1
ATOM 2941 O O . PHE B 1 100 ? 54.267 54.630 -5.662 1.00 55.18 88 PHE B O 1
ATOM 2949 N N . SER B 1 101 ? 52.689 55.213 -7.157 1.00 51.97 89 SER B N 1
ATOM 2950 C CA . SER B 1 101 ? 51.868 55.891 -6.168 1.00 53.44 89 SER B CA 1
ATOM 2951 C C . SER B 1 101 ? 50.556 56.153 -6.823 1.00 53.32 89 SER B C 1
ATOM 2952 O O . SER B 1 101 ? 50.469 56.093 -8.034 1.00 53.71 89 SER B O 1
ATOM 2955 N N . PRO B 1 102 ? 49.520 56.459 -6.043 1.00 55.04 90 PRO B N 1
ATOM 2956 C CA . PRO B 1 102 ? 48.246 56.768 -6.709 1.00 58.17 90 PRO B CA 1
ATOM 2957 C C . PRO B 1 102 ? 48.352 57.851 -7.813 1.00 61.14 90 PRO B C 1
ATOM 2958 O O . PRO B 1 102 ? 47.655 57.761 -8.832 1.00 63.97 90 PRO B O 1
ATOM 2962 N N . ASP B 1 103 ? 49.223 58.840 -7.622 1.00 62.49 91 ASP B N 1
ATOM 2963 C CA . ASP B 1 103 ? 49.415 59.898 -8.612 1.00 64.34 91 ASP B CA 1
ATOM 2964 C C . ASP B 1 103 ? 50.170 59.399 -9.845 1.00 64.66 91 ASP B C 1
ATOM 2965 O O . ASP B 1 103 ? 50.032 59.976 -10.931 1.00 65.43 91 ASP B O 1
ATOM 2966 N N . LYS B 1 104 ? 50.978 58.348 -9.664 1.00 63.29 92 LYS B N 1
ATOM 2967 C CA . LYS B 1 104 ? 51.880 57.836 -10.710 1.00 62.57 92 LYS B CA 1
ATOM 2968 C C . LYS B 1 104 ? 51.770 56.309 -10.711 1.00 60.74 92 LYS B C 1
ATOM 2969 O O . LYS B 1 104 ? 52.688 55.592 -10.294 1.00 59.93 92 LYS B O 1
ATOM 2971 N N . PRO B 1 105 ? 50.613 55.816 -11.171 1.00 58.70 93 PRO B N 1
ATOM 2972 C CA . PRO B 1 105 ? 50.227 54.437 -10.969 1.00 59.31 93 PRO B CA 1
ATOM 2973 C C . PRO B 1 105 ? 51.042 53.507 -11.824 1.00 59.41 93 PRO B C 1
ATOM 2974 O O . PRO B 1 105 ? 51.475 53.904 -12.908 1.00 60.08 93 PRO B O 1
ATOM 2978 N N . PRO B 1 106 ? 51.241 52.265 -11.363 1.00 58.84 94 PRO B N 1
ATOM 2979 C CA . PRO B 1 106 ? 52.051 51.364 -12.157 1.00 58.38 94 PRO B CA 1
ATOM 2980 C C . PRO B 1 106 ? 51.312 51.013 -13.410 1.00 58.88 94 PRO B C 1
ATOM 2981 O O . PRO B 1 106 ? 50.087 51.164 -13.463 1.00 60.42 94 PRO B O 1
ATOM 2985 N N . VAL B 1 107 ? 52.057 50.557 -14.408 1.00 62.79 95 VAL B N 1
ATOM 2986 C CA . VAL B 1 107 ? 51.481 50.128 -15.695 1.00 63.65 95 VAL B CA 1
ATOM 2987 C C . VAL B 1 107 ? 50.402 49.086 -15.475 1.00 62.55 95 VAL B C 1
ATOM 2988 O O . VAL B 1 107 ? 50.578 48.181 -14.684 1.00 63.81 95 VAL B O 1
ATOM 2992 N N . LYS B 1 108 ? 49.296 49.232 -16.199 1.00 62.33 96 LYS B N 1
ATOM 2993 C CA . LYS B 1 108 ? 48.150 48.348 -16.133 1.00 63.10 96 LYS B CA 1
ATOM 2994 C C . LYS B 1 108 ? 47.628 48.204 -17.561 1.00 63.82 96 LYS B C 1
ATOM 2995 O O . LYS B 1 108 ? 47.378 49.193 -18.245 1.00 66.57 96 LYS B O 1
ATOM 3001 N N . GLU B 1 109 ? 47.526 46.969 -18.024 1.00 61.75 97 GLU B N 1
ATOM 3002 C CA . GLU B 1 109 ? 47.185 46.691 -19.400 1.00 62.73 97 GLU B CA 1
ATOM 3003 C C . GLU B 1 109 ? 46.102 45.666 -19.426 1.00 57.82 97 GLU B C 1
ATOM 3004 O O . GLU B 1 109 ? 46.159 44.709 -18.700 1.00 61.28 97 GLU B O 1
ATOM 3010 N N . ARG B 1 110 ? 45.126 45.891 -20.280 1.00 55.15 98 ARG B N 1
ATOM 3011 C CA . ARG B 1 110 ? 44.015 45.020 -20.467 1.00 56.31 98 ARG B CA 1
ATOM 3012 C C . ARG B 1 110 ? 44.349 44.171 -21.662 1.00 55.73 98 ARG B C 1
ATOM 3013 O O . ARG B 1 110 ? 44.658 44.696 -22.698 1.00 57.35 98 ARG B O 1
ATOM 3021 N N . VAL B 1 111 ? 44.246 42.861 -21.519 1.00 56.87 99 VAL B N 1
ATOM 3022 C CA . VAL B 1 111 ? 44.597 41.947 -22.589 1.00 57.97 99 VAL B CA 1
ATOM 3023 C C . VAL B 1 111 ? 43.484 40.934 -22.845 1.00 56.27 99 VAL B C 1
ATOM 3024 O O . VAL B 1 111 ? 42.678 40.680 -21.995 1.00 56.96 99 VAL B O 1
ATOM 3028 N N . LEU B 1 112 ? 43.473 40.383 -24.048 1.00 56.25 100 LEU B N 1
ATOM 3029 C CA . LEU B 1 112 ? 42.632 39.266 -24.392 1.00 57.65 100 LEU B CA 1
ATOM 3030 C C . LEU B 1 112 ? 43.571 38.178 -24.896 1.00 57.21 100 LEU B C 1
ATOM 3031 O O . LEU B 1 112 ? 44.156 38.332 -25.972 1.00 53.69 100 LEU B O 1
ATOM 3036 N N . GLY B 1 113 ? 43.742 37.113 -24.111 1.00 53.19 101 GLY B N 1
ATOM 3037 C CA . GLY B 1 113 ? 44.660 36.052 -24.462 1.00 52.82 101 GLY B CA 1
ATOM 3038 C C . GLY B 1 113 ? 43.990 34.965 -25.288 1.00 55.45 101 GLY B C 1
ATOM 3039 O O . GLY B 1 113 ? 42.874 34.562 -24.996 1.00 56.19 101 GLY B O 1
ATOM 3040 N N . PHE B 1 114 ? 44.693 34.510 -26.321 1.00 57.01 102 PHE B N 1
ATOM 3041 C CA . PHE B 1 114 ? 44.316 33.371 -27.177 1.00 59.35 102 PHE B CA 1
ATOM 3042 C C . PHE B 1 114 ? 45.568 32.556 -27.396 1.00 60.02 102 PHE B C 1
ATOM 3043 O O . PHE B 1 114 ? 46.661 33.078 -27.259 1.00 61.36 102 PHE B O 1
ATOM 3051 N N . SER B 1 115 ? 45.409 31.300 -27.779 1.00 62.01 103 SER B N 1
ATOM 3052 C CA . SER B 1 115 ? 46.511 30.505 -28.312 1.00 62.59 103 SER B CA 1
ATOM 3053 C C . SER B 1 115 ? 46.929 31.130 -29.629 1.00 63.05 103 SER B C 1
ATOM 3054 O O . SER B 1 115 ? 46.219 31.966 -30.194 1.00 62.18 103 SER B O 1
ATOM 3057 N N . GLN B 1 116 ? 48.070 30.711 -30.152 1.00 64.19 104 GLN B N 1
ATOM 3058 C CA . GLN B 1 116 ? 48.520 31.242 -31.453 1.00 65.43 104 GLN B CA 1
ATOM 3059 C C . GLN B 1 116 ? 47.656 30.757 -32.598 1.00 63.76 104 GLN B C 1
ATOM 3060 O O . GLN B 1 116 ? 47.832 31.238 -33.691 1.00 63.32 104 GLN B O 1
ATOM 3066 N N . SER B 1 117 ? 46.729 29.826 -32.349 1.00 64.83 105 SER B N 1
ATOM 3067 C CA . SER B 1 117 ? 45.751 29.436 -33.368 1.00 68.22 105 SER B CA 1
ATOM 3068 C C . SER B 1 117 ? 44.772 30.542 -33.736 1.00 67.32 105 SER B C 1
ATOM 3069 O O . SER B 1 117 ? 44.128 30.467 -34.781 1.00 68.86 105 SER B O 1
ATOM 3072 N N . PHE B 1 118 ? 44.641 31.561 -32.893 1.00 64.10 106 PHE B N 1
ATOM 3073 C CA . PHE B 1 118 ? 43.819 32.694 -33.264 1.00 64.37 106 PHE B CA 1
ATOM 3074 C C . PHE B 1 118 ? 44.457 33.444 -34.452 1.00 67.01 106 PHE B C 1
ATOM 3075 O O . PHE B 1 118 ? 45.605 33.825 -34.398 1.00 67.35 106 PHE B O 1
ATOM 3083 N N . GLN B 1 119 ? 43.697 33.662 -35.517 1.00 69.68 107 GLN B N 1
ATOM 3084 C CA . GLN B 1 119 ? 44.273 34.134 -36.747 1.00 73.30 107 GLN B CA 1
ATOM 3085 C C . GLN B 1 119 ? 44.453 35.626 -36.808 1.00 73.09 107 GLN B C 1
ATOM 3086 O O . GLN B 1 119 ? 45.195 36.084 -37.641 1.00 75.80 107 GLN B O 1
ATOM 3092 N N . GLU B 1 120 ? 43.835 36.393 -35.919 1.00 72.45 108 GLU B N 1
ATOM 3093 C CA . GLU B 1 120 ? 43.889 37.855 -36.047 1.00 72.00 108 GLU B CA 1
ATOM 3094 C C . GLU B 1 120 ? 44.726 38.535 -34.979 1.00 69.60 108 GLU B C 1
ATOM 3095 O O . GLU B 1 120 ? 45.187 37.905 -34.048 1.00 66.53 108 GLU B O 1
ATOM 3101 N N . GLU B 1 121 ? 44.889 39.844 -35.114 1.00 69.48 109 GLU B N 1
ATOM 3102 C CA . GLU B 1 121 ? 45.839 40.606 -34.295 1.00 69.31 109 GLU B CA 1
ATOM 3103 C C . GLU B 1 121 ? 45.259 41.978 -34.001 1.00 67.80 109 GLU B C 1
ATOM 3104 O O . GLU B 1 121 ? 44.388 42.429 -34.737 1.00 70.56 109 GLU B O 1
ATOM 3106 N N . GLY B 1 122 ? 45.758 42.655 -32.967 1.00 65.52 110 GLY B N 1
ATOM 3107 C CA . GLY B 1 122 ? 45.311 44.012 -32.621 1.00 64.03 110 GLY B CA 1
ATOM 3108 C C . GLY B 1 122 ? 44.503 44.063 -31.316 1.00 64.83 110 GLY B C 1
ATOM 3109 O O . GLY B 1 122 ? 44.883 43.483 -30.300 1.00 63.49 110 GLY B O 1
ATOM 3110 N N . TYR B 1 123 ? 43.376 44.765 -31.354 1.00 65.88 111 TYR B N 1
ATOM 3111 C CA . TYR B 1 123 ? 42.633 45.133 -30.159 1.00 66.34 111 TYR B CA 1
ATOM 3112 C C . TYR B 1 123 ? 41.187 44.700 -30.279 1.00 66.78 111 TYR B C 1
ATOM 3113 O O . TYR B 1 123 ? 40.613 44.761 -31.366 1.00 66.80 111 TYR B O 1
ATOM 3122 N N . GLU B 1 124 ? 40.610 44.262 -29.164 1.00 65.36 112 GLU B N 1
ATOM 3123 C CA . GLU B 1 124 ? 39.176 43.972 -29.071 1.00 65.68 112 GLU B CA 1
ATOM 3124 C C . GLU B 1 124 ? 38.493 45.033 -28.237 1.00 62.38 112 GLU B C 1
ATOM 3125 O O . GLU B 1 124 ? 38.859 45.221 -27.110 1.00 61.73 112 GLU B O 1
ATOM 3131 N N . GLU B 1 125 ? 37.517 45.737 -28.785 1.00 62.67 113 GLU B N 1
ATOM 3132 C CA . GLU B 1 125 ? 36.719 46.679 -27.990 1.00 64.36 113 GLU B CA 1
ATOM 3133 C C . GLU B 1 125 ? 35.518 45.962 -27.423 1.00 63.20 113 GLU B C 1
ATOM 3134 O O . GLU B 1 125 ? 34.634 45.543 -28.153 1.00 65.18 113 GLU B O 1
ATOM 3140 N N . VAL B 1 126 ? 35.479 45.786 -26.123 1.00 61.37 114 VAL B N 1
ATOM 3141 C CA . VAL B 1 126 ? 34.262 45.286 -25.504 1.00 60.78 114 VAL B CA 1
ATOM 3142 C C . VAL B 1 126 ? 33.817 46.291 -24.476 1.00 60.23 114 VAL B C 1
ATOM 3143 O O . VAL B 1 126 ? 34.570 46.665 -23.576 1.00 58.03 114 VAL B O 1
ATOM 3147 N N . GLY B 1 127 ? 32.585 46.745 -24.650 1.00 61.85 115 GLY B N 1
ATOM 3148 C CA . GLY B 1 127 ? 31.940 47.657 -23.729 1.00 60.34 115 GLY B CA 1
ATOM 3149 C C . GLY B 1 127 ? 32.723 48.924 -23.502 1.00 59.10 115 GLY B C 1
ATOM 3150 O O . GLY B 1 127 ? 32.811 49.392 -22.383 1.00 58.52 115 GLY B O 1
ATOM 3151 N N . GLY B 1 128 ? 33.313 49.447 -24.557 1.00 57.71 116 GLY B N 1
ATOM 3152 C CA . GLY B 1 128 ? 34.081 50.688 -24.484 1.00 58.86 116 GLY B CA 1
ATOM 3153 C C . GLY B 1 128 ? 35.514 50.514 -24.020 1.00 60.17 116 GLY B C 1
ATOM 3154 O O . GLY B 1 128 ? 36.243 51.486 -23.955 1.00 59.06 116 GLY B O 1
ATOM 3155 N N . ILE B 1 129 ? 35.918 49.286 -23.678 1.00 61.16 117 ILE B N 1
ATOM 3156 C CA . ILE B 1 129 ? 37.259 49.025 -23.179 1.00 60.51 117 ILE B CA 1
ATOM 3157 C C . ILE B 1 129 ? 38.031 48.258 -24.239 1.00 61.23 117 ILE B C 1
ATOM 3158 O O . ILE B 1 129 ? 37.507 47.283 -24.771 1.00 62.99 117 ILE B O 1
ATOM 3163 N N . LEU B 1 130 ? 39.264 48.688 -24.538 1.00 61.58 118 LEU B N 1
ATOM 3164 C CA . LEU B 1 130 ? 40.135 48.029 -25.532 1.00 62.81 118 LEU B CA 1
ATOM 3165 C C . LEU B 1 130 ? 41.030 46.981 -24.852 1.00 61.55 118 LEU B C 1
ATOM 3166 O O . LEU B 1 130 ? 41.635 47.246 -23.829 1.00 66.05 118 LEU B O 1
ATOM 3171 N N . PHE B 1 131 ? 41.046 45.767 -25.377 1.00 60.88 119 PHE B N 1
ATOM 3172 C CA . PHE B 1 131 ? 41.839 44.673 -24.803 1.00 59.38 119 PHE B CA 1
ATOM 3173 C C . PHE B 1 131 ? 42.869 44.275 -25.857 1.00 58.00 119 PHE B C 1
ATOM 3174 O O . PHE B 1 131 ? 42.504 43.945 -26.965 1.00 58.67 119 PHE B O 1
ATOM 3182 N N . LYS B 1 132 ? 44.151 44.349 -25.540 1.00 57.25 120 LYS B N 1
ATOM 3183 C CA . LYS B 1 132 ? 45.168 43.958 -26.519 1.00 57.17 120 LYS B CA 1
ATOM 3184 C C . LYS B 1 132 ? 45.150 42.446 -26.750 1.00 57.26 120 LYS B C 1
ATOM 3185 O O . LYS B 1 132 ? 45.142 41.664 -25.798 1.00 56.76 120 LYS B O 1
ATOM 3191 N N . VAL B 1 133 ? 45.141 42.026 -28.003 1.00 54.80 121 VAL B N 1
ATOM 3192 C CA . VAL B 1 133 ? 45.160 40.607 -28.255 1.00 56.66 121 VAL B CA 1
ATOM 3193 C C . VAL B 1 133 ? 46.579 40.127 -28.083 1.00 56.95 121 VAL B C 1
ATOM 3194 O O . VAL B 1 133 ? 47.487 40.653 -28.667 1.00 54.53 121 VAL B O 1
ATOM 3198 N N . VAL B 1 134 ? 46.746 39.085 -27.297 1.00 57.24 122 VAL B N 1
ATOM 3199 C CA . VAL B 1 134 ? 48.059 38.603 -26.958 1.00 58.51 122 VAL B CA 1
ATOM 3200 C C . VAL B 1 134 ? 47.986 37.078 -27.216 1.00 58.59 122 VAL B C 1
ATOM 3201 O O . VAL B 1 134 ? 47.139 36.404 -26.658 1.00 60.53 122 VAL B O 1
ATOM 3205 N N . LYS B 1 135 ? 48.797 36.555 -28.135 1.00 59.68 123 LYS B N 1
ATOM 3206 C CA . LYS B 1 135 ? 48.617 35.170 -28.640 1.00 61.10 123 LYS B CA 1
ATOM 3207 C C . LYS B 1 135 ? 49.892 34.365 -28.977 1.00 62.60 123 LYS B C 1
ATOM 3208 O O . LYS B 1 135 ? 49.893 33.530 -29.880 1.00 62.02 123 LYS B O 1
ATOM 3214 N N . GLU B 1 136 ? 50.946 34.562 -28.199 1.00 65.73 124 GLU B N 1
ATOM 3215 C CA . GLU B 1 136 ? 52.218 33.911 -28.474 1.00 67.97 124 GLU B CA 1
ATOM 3216 C C . GLU B 1 136 ? 52.319 32.530 -27.853 1.00 67.02 124 GLU B C 1
ATOM 3217 O O . GLU B 1 136 ? 53.226 31.774 -28.167 1.00 68.19 124 GLU B O 1
ATOM 3223 N N . GLY B 1 137 ? 51.370 32.173 -27.009 1.00 65.89 125 GLY B N 1
ATOM 3224 C CA . GLY B 1 137 ? 51.414 30.894 -26.340 1.00 65.02 125 GLY B CA 1
ATOM 3225 C C . GLY B 1 137 ? 50.581 29.807 -26.974 1.00 64.13 125 GLY B C 1
ATOM 3226 O O . GLY B 1 137 ? 49.840 30.030 -27.938 1.00 59.79 125 GLY B O 1
ATOM 3227 N N . LYS B 1 138 ? 50.700 28.617 -26.401 1.00 66.18 126 LYS B N 1
ATOM 3228 C CA . LYS B 1 138 ? 50.004 27.438 -26.914 1.00 69.97 126 LYS B CA 1
ATOM 3229 C C . LYS B 1 138 ? 48.563 27.409 -26.458 1.00 70.14 126 LYS B C 1
ATOM 3230 O O . LYS B 1 138 ? 47.757 26.702 -27.038 1.00 69.34 126 LYS B O 1
ATOM 3232 N N . ASP B 1 139 ? 48.252 28.163 -25.404 1.00 69.89 127 ASP B N 1
ATOM 3233 C CA . ASP B 1 139 ? 46.879 28.370 -24.993 1.00 67.81 127 ASP B CA 1
ATOM 3234 C C . ASP B 1 139 ? 46.714 29.766 -24.373 1.00 65.90 127 ASP B C 1
ATOM 3235 O O . ASP B 1 139 ? 47.699 30.452 -24.111 1.00 64.30 127 ASP B O 1
ATOM 3240 N N . ALA B 1 140 ? 45.460 30.158 -24.134 1.00 64.46 128 ALA B N 1
ATOM 3241 C CA . ALA B 1 140 ? 45.107 31.540 -23.804 1.00 62.94 128 ALA B CA 1
ATOM 3242 C C . ALA B 1 140 ? 45.883 32.058 -22.617 1.00 61.26 128 ALA B C 1
ATOM 3243 O O . ALA B 1 140 ? 46.446 33.144 -22.675 1.00 62.39 128 ALA B O 1
ATOM 3253 N N . GLN B 1 142 ? 48.622 30.915 -21.219 1.00 63.17 130 GLN B N 1
ATOM 3254 C CA . GLN B 1 142 ? 50.058 30.931 -21.398 1.00 64.08 130 GLN B CA 1
ATOM 3255 C C . GLN B 1 142 ? 50.444 32.161 -22.189 1.00 62.63 130 GLN B C 1
ATOM 3256 O O . GLN B 1 142 ? 51.462 32.761 -21.921 1.00 61.32 130 GLN B O 1
ATOM 3262 N N . SER B 1 143 ? 49.628 32.504 -23.191 1.00 62.09 131 SER B N 1
ATOM 3263 C CA . SER B 1 143 ? 49.815 33.727 -23.943 1.00 59.65 131 SER B CA 1
ATOM 3264 C C . SER B 1 143 ? 49.821 34.938 -23.010 1.00 57.39 131 SER B C 1
ATOM 3265 O O . SER B 1 143 ? 50.609 35.828 -23.172 1.00 57.67 131 SER B O 1
ATOM 3268 N N . ILE B 1 144 ? 48.944 34.957 -22.022 1.00 60.09 132 ILE B N 1
ATOM 3269 C CA . ILE B 1 144 ? 48.884 36.059 -21.042 1.00 59.15 132 ILE B CA 1
ATOM 3270 C C . ILE B 1 144 ? 50.117 36.075 -20.131 1.00 60.71 132 ILE B C 1
ATOM 3271 O O . ILE B 1 144 ? 50.650 37.136 -19.842 1.00 59.39 132 ILE B O 1
ATOM 3276 N N . ASP B 1 145 ? 50.564 34.907 -19.693 1.00 60.19 133 ASP B N 1
ATOM 3277 C CA . ASP B 1 145 ? 51.742 34.817 -18.866 1.00 61.84 133 ASP B CA 1
ATOM 3278 C C . ASP B 1 145 ? 52.992 35.247 -19.623 1.00 62.71 133 ASP B C 1
ATOM 3279 O O . ASP B 1 145 ? 53.880 35.868 -19.066 1.00 63.00 133 ASP B O 1
ATOM 3284 N N . LEU B 1 146 ? 53.048 34.923 -20.900 1.00 62.37 134 LEU B N 1
ATOM 3285 C CA . LEU B 1 146 ? 54.176 35.314 -21.725 1.00 62.61 134 LEU B CA 1
ATOM 3286 C C . LEU B 1 146 ? 54.210 36.822 -21.845 1.00 61.40 134 LEU B C 1
ATOM 3287 O O . LEU B 1 146 ? 55.257 37.417 -21.782 1.00 59.66 134 LEU B O 1
ATOM 3292 N N . TYR B 1 147 ? 53.043 37.437 -21.967 1.00 61.81 135 TYR B N 1
ATOM 3293 C CA . TYR B 1 147 ? 52.982 38.867 -22.112 1.00 60.34 135 TYR B CA 1
ATOM 3294 C C . TYR B 1 147 ? 53.353 39.590 -20.821 1.00 60.80 135 TYR B C 1
ATOM 3295 O O . TYR B 1 147 ? 54.111 40.548 -20.896 1.00 58.78 135 TYR B O 1
ATOM 3312 N N . ARG B 1 149 ? 55.350 38.667 -18.621 1.00 59.15 137 ARG B N 1
ATOM 3313 C CA . ARG B 1 149 ? 56.785 38.517 -18.508 1.00 62.75 137 ARG B CA 1
ATOM 3314 C C . ARG B 1 149 ? 57.483 39.622 -19.272 1.00 60.26 137 ARG B C 1
ATOM 3315 O O . ARG B 1 149 ? 58.452 40.162 -18.793 1.00 63.00 137 ARG B O 1
ATOM 3323 N N . SER B 1 150 ? 56.993 39.940 -20.467 1.00 59.85 138 SER B N 1
ATOM 3324 C CA . SER B 1 150 ? 57.589 41.011 -21.266 1.00 60.00 138 SER B CA 1
ATOM 3325 C C . SER B 1 150 ? 57.403 42.329 -20.549 1.00 57.98 138 SER B C 1
ATOM 3326 O O . SER B 1 150 ? 58.316 43.066 -20.482 1.00 54.43 138 SER B O 1
ATOM 3329 N N . LEU B 1 151 ? 56.227 42.611 -19.977 1.00 59.91 139 LEU B N 1
ATOM 3330 C CA . LEU B 1 151 ? 56.031 43.877 -19.251 1.00 56.69 139 LEU B CA 1
ATOM 3331 C C . LEU B 1 151 ? 56.980 43.957 -18.066 1.00 58.05 139 LEU B C 1
ATOM 3332 O O . LEU B 1 151 ? 57.455 45.044 -17.724 1.00 57.59 139 LEU B O 1
ATOM 3337 N N . GLU B 1 152 ? 57.216 42.807 -17.425 1.00 58.27 140 GLU B N 1
ATOM 3338 C CA . GLU B 1 152 ? 58.118 42.712 -16.278 1.00 60.13 140 GLU B CA 1
ATOM 3339 C C . GLU B 1 152 ? 59.513 43.083 -16.765 1.00 59.92 140 GLU B C 1
ATOM 3340 O O . GLU B 1 152 ? 60.168 43.954 -16.173 1.00 62.03 140 GLU B O 1
ATOM 3346 N N . ILE B 1 153 ? 59.968 42.442 -17.844 1.00 59.31 141 ILE B N 1
ATOM 3347 C CA . ILE B 1 153 ? 61.295 42.775 -18.425 1.00 60.30 141 ILE B CA 1
ATOM 3348 C C . ILE B 1 153 ? 61.386 44.280 -18.664 1.00 61.01 141 ILE B C 1
ATOM 3349 O O . ILE B 1 153 ? 62.318 44.936 -18.204 1.00 62.77 141 ILE B O 1
ATOM 3354 N N . GLU B 1 154 ? 60.403 44.826 -19.368 1.00 62.12 142 GLU B N 1
ATOM 3355 C CA . GLU B 1 154 ? 60.273 46.283 -19.527 1.00 64.30 142 GLU B CA 1
ATOM 3356 C C . GLU B 1 154 ? 60.430 47.079 -18.199 1.00 61.69 142 GLU B C 1
ATOM 3357 O O . GLU B 1 154 ? 61.072 48.118 -18.192 1.00 64.03 142 GLU B O 1
ATOM 3363 N N . GLU B 1 155 ? 59.867 46.608 -17.082 1.00 60.56 143 GLU B N 1
ATOM 3364 C CA . GLU B 1 155 ? 60.000 47.340 -15.813 1.00 60.52 143 GLU B CA 1
ATOM 3365 C C . GLU B 1 155 ? 61.396 47.205 -15.195 1.00 61.15 143 GLU B C 1
ATOM 3366 O O . GLU B 1 155 ? 61.879 48.141 -14.554 1.00 61.24 143 GLU B O 1
ATOM 3372 N N . VAL B 1 156 ? 62.036 46.047 -15.374 1.00 61.49 144 VAL B N 1
ATOM 3373 C CA . VAL B 1 156 ? 63.460 45.896 -15.032 1.00 61.26 144 VAL B CA 1
ATOM 3374 C C . VAL B 1 156 ? 64.307 46.900 -15.817 1.00 61.21 144 VAL B C 1
ATOM 3375 O O . VAL B 1 156 ? 65.234 47.482 -15.280 1.00 59.85 144 VAL B O 1
ATOM 3379 N N . ARG B 1 157 ? 63.981 47.078 -17.095 1.00 63.20 145 ARG B N 1
ATOM 3380 C CA . ARG B 1 157 ? 64.716 47.999 -17.970 1.00 64.66 145 ARG B CA 1
ATOM 3381 C C . ARG B 1 157 ? 64.576 49.464 -17.516 1.00 66.21 145 ARG B C 1
ATOM 3382 O O . ARG B 1 157 ? 65.408 50.297 -17.853 1.00 64.65 145 ARG B O 1
ATOM 3384 N N . LYS B 1 158 ? 63.535 49.772 -16.743 1.00 67.96 146 LYS B N 1
ATOM 3385 C CA . LYS B 1 158 ? 63.307 51.148 -16.294 1.00 70.83 146 LYS B CA 1
ATOM 3386 C C . LYS B 1 158 ? 64.294 51.566 -15.207 1.00 71.88 146 LYS B C 1
ATOM 3387 O O . LYS B 1 158 ? 64.495 52.767 -14.993 1.00 74.71 146 LYS B O 1
ATOM 3393 N N . HIS B 1 159 ? 64.934 50.595 -14.547 1.00 71.80 147 HIS B N 1
ATOM 3394 C CA . HIS B 1 159 ? 65.892 50.896 -13.462 1.00 72.32 147 HIS B CA 1
ATOM 3395 C C . HIS B 1 159 ? 67.300 50.343 -13.648 1.00 72.19 147 HIS B C 1
ATOM 3396 O O . HIS B 1 159 ? 68.056 50.287 -12.674 1.00 71.60 147 HIS B O 1
ATOM 3411 N N . ASP B 1 161 ? 69.983 51.446 -14.903 1.00 76.23 149 ASP B N 1
ATOM 3412 C CA . ASP B 1 161 ? 71.086 52.399 -14.722 1.00 75.73 149 ASP B CA 1
ATOM 3413 C C . ASP B 1 161 ? 71.089 52.985 -13.317 1.00 73.89 149 ASP B C 1
ATOM 3414 O O . ASP B 1 161 ? 71.870 53.871 -13.015 1.00 75.72 149 ASP B O 1
ATOM 3419 N N . LYS B 1 162 ? 70.220 52.477 -12.453 1.00 72.92 150 LYS B N 1
ATOM 3420 C CA . LYS B 1 162 ? 70.204 52.904 -11.062 1.00 71.08 150 LYS B CA 1
ATOM 3421 C C . LYS B 1 162 ? 71.441 52.427 -10.280 1.00 68.89 150 LYS B C 1
ATOM 3422 O O . LYS B 1 162 ? 71.653 52.870 -9.154 1.00 69.50 150 LYS B O 1
ATOM 3424 N N . ASN B 1 163 ? 72.235 51.518 -10.852 1.00 66.38 151 ASN B N 1
ATOM 3425 C CA . ASN B 1 163 ? 73.370 50.920 -10.141 1.00 65.91 151 ASN B CA 1
ATOM 3426 C C . ASN B 1 163 ? 73.010 50.097 -8.894 1.00 65.00 151 ASN B C 1
ATOM 3427 O O . ASN B 1 163 ? 73.872 49.845 -8.049 1.00 65.50 151 ASN B O 1
ATOM 3428 N N . ILE B 1 164 ? 71.739 49.687 -8.794 1.00 63.80 152 ILE B N 1
ATOM 3429 C CA . ILE B 1 164 ? 71.227 48.861 -7.685 1.00 62.37 152 ILE B CA 1
ATOM 3430 C C . ILE B 1 164 ? 70.809 47.475 -8.188 1.00 59.35 152 ILE B C 1
ATOM 3431 O O . ILE B 1 164 ? 70.296 47.327 -9.305 1.00 55.24 152 ILE B O 1
ATOM 3436 N N . LEU B 1 165 ? 71.042 46.475 -7.339 1.00 58.45 153 LEU B N 1
ATOM 3437 C CA . LEU B 1 165 ? 70.721 45.088 -7.639 1.00 58.69 153 LEU B CA 1
ATOM 3438 C C . LEU B 1 165 ? 69.201 44.911 -7.785 1.00 58.50 153 LEU B C 1
ATOM 3439 O O . LEU B 1 165 ? 68.420 45.283 -6.894 1.00 56.87 153 LEU B O 1
ATOM 3444 N N . ILE B 1 166 ? 68.797 44.353 -8.921 1.00 56.04 154 ILE B N 1
ATOM 3445 C CA . ILE B 1 166 ? 67.399 44.196 -9.249 1.00 55.06 154 ILE B CA 1
ATOM 3446 C C . ILE B 1 166 ? 67.048 42.722 -9.178 1.00 54.12 154 ILE B C 1
ATOM 3447 O O . ILE B 1 166 ? 67.584 41.932 -9.933 1.00 52.66 154 ILE B O 1
ATOM 3452 N N . VAL B 1 167 ? 66.162 42.352 -8.262 1.00 55.50 155 VAL B N 1
ATOM 3453 C CA . VAL B 1 167 ? 65.622 40.999 -8.241 1.00 57.33 155 VAL B CA 1
ATOM 3454 C C . VAL B 1 167 ? 64.214 40.977 -8.838 1.00 58.24 155 VAL B C 1
ATOM 3455 O O . VAL B 1 167 ? 63.328 41.720 -8.430 1.00 56.71 155 VAL B O 1
ATOM 3459 N N . LYS B 1 168 ? 64.029 40.083 -9.799 1.00 61.25 156 LYS B N 1
ATOM 3460 C CA . LYS B 1 168 ? 62.821 39.992 -10.589 1.00 61.09 156 LYS B CA 1
ATOM 3461 C C . LYS B 1 168 ? 62.170 38.659 -10.282 1.00 62.61 156 LYS B C 1
ATOM 3462 O O . LYS B 1 168 ? 62.780 37.603 -10.442 1.00 61.57 156 LYS B O 1
ATOM 3468 N N . ASP B 1 169 ? 60.915 38.700 -9.857 1.00 64.21 157 ASP B N 1
ATOM 3469 C CA . ASP B 1 169 ? 60.204 37.473 -9.567 1.00 65.65 157 ASP B CA 1
ATOM 3470 C C . ASP B 1 169 ? 60.052 36.643 -10.846 1.00 63.47 157 ASP B C 1
ATOM 3471 O O . ASP B 1 169 ? 59.862 37.193 -11.935 1.00 60.77 157 ASP B O 1
ATOM 3476 N N . GLY B 1 170 ? 60.189 35.328 -10.685 1.00 62.56 158 GLY B N 1
ATOM 3477 C CA . GLY B 1 170 ? 60.133 34.384 -11.786 1.00 64.54 158 GLY B CA 1
ATOM 3478 C C . GLY B 1 170 ? 61.480 34.027 -12.411 1.00 63.90 158 GLY B C 1
ATOM 3479 O O . GLY B 1 170 ? 62.530 34.413 -11.906 1.00 65.45 158 GLY B O 1
ATOM 3480 N N . PRO B 1 171 ? 61.448 33.232 -13.489 1.00 64.59 159 PRO B N 1
ATOM 3481 C CA . PRO B 1 171 ? 62.586 32.872 -14.299 1.00 65.53 159 PRO B CA 1
ATOM 3482 C C . PRO B 1 171 ? 63.484 34.051 -14.689 1.00 68.03 159 PRO B C 1
ATOM 3483 O O . PRO B 1 171 ? 63.003 35.187 -14.769 1.00 69.35 159 PRO B O 1
ATOM 3487 N N . ALA B 1 172 ? 64.767 33.766 -14.940 1.00 65.89 160 ALA B N 1
ATOM 3488 C CA . ALA B 1 172 ? 65.685 34.765 -15.492 1.00 67.10 160 ALA B CA 1
ATOM 3489 C C . ALA B 1 172 ? 65.284 35.164 -16.911 1.00 66.41 160 ALA B C 1
ATOM 3490 O O . ALA B 1 172 ? 64.737 34.357 -17.650 1.00 66.52 160 ALA B O 1
ATOM 3492 N N . ALA B 1 173 ? 65.588 36.401 -17.293 1.00 67.00 161 ALA B N 1
ATOM 3493 C CA . ALA B 1 173 ? 65.158 36.948 -18.590 1.00 68.81 161 ALA B CA 1
ATOM 3494 C C . ALA B 1 173 ? 66.250 36.882 -19.676 1.00 69.19 161 ALA B C 1
ATOM 3495 O O . ALA B 1 173 ? 67.116 37.767 -19.770 1.00 68.79 161 ALA B O 1
ATOM 3497 N N . ARG B 1 174 ? 66.193 35.841 -20.504 1.00 69.11 162 ARG B N 1
ATOM 3498 C CA . ARG B 1 174 ? 67.174 35.653 -21.567 1.00 70.35 162 ARG B CA 1
ATOM 3499 C C . ARG B 1 174 ? 67.502 37.026 -22.172 1.00 69.85 162 ARG B C 1
ATOM 3500 O O . ARG B 1 174 ? 68.651 37.412 -22.251 1.00 71.28 162 ARG B O 1
ATOM 3503 N N . GLU B 1 175 ? 66.462 37.775 -22.525 1.00 71.06 163 GLU B N 1
ATOM 3504 C CA . GLU B 1 175 ? 66.566 39.124 -23.104 1.00 69.94 163 GLU B CA 1
ATOM 3505 C C . GLU B 1 175 ? 67.534 40.056 -22.389 1.00 68.25 163 GLU B C 1
ATOM 3506 O O . GLU B 1 175 ? 68.055 40.982 -23.003 1.00 67.28 163 GLU B O 1
ATOM 3512 N N . LEU B 1 176 ? 67.747 39.834 -21.093 1.00 67.00 164 LEU B N 1
ATOM 3513 C CA . LEU B 1 176 ? 68.525 40.752 -20.264 1.00 66.23 164 LEU B CA 1
ATOM 3514 C C . LEU B 1 176 ? 69.627 40.038 -19.465 1.00 66.08 164 LEU B C 1
ATOM 3515 O O . LEU B 1 176 ? 69.411 39.642 -18.308 1.00 64.59 164 LEU B O 1
ATOM 3520 N N . PRO B 1 177 ? 70.817 39.856 -20.100 1.00 66.38 165 PRO B N 1
ATOM 3521 C CA . PRO B 1 177 ? 71.971 39.282 -19.430 1.00 64.80 165 PRO B CA 1
ATOM 3522 C C . PRO B 1 177 ? 72.487 40.121 -18.262 1.00 64.76 165 PRO B C 1
ATOM 3523 O O . PRO B 1 177 ? 72.189 41.328 -18.142 1.00 63.24 165 PRO B O 1
ATOM 3527 N N . PHE B 1 178 ? 73.248 39.414 -17.416 1.00 64.79 166 PHE B N 1
ATOM 3528 C CA . PHE B 1 178 ? 73.816 39.888 -16.150 1.00 64.28 166 PHE B CA 1
ATOM 3529 C C . PHE B 1 178 ? 74.804 41.048 -16.260 1.00 65.39 166 PHE B C 1
ATOM 3530 O O . PHE B 1 178 ? 75.791 40.948 -16.972 1.00 66.39 166 PHE B O 1
ATOM 3538 N N . GLU B 1 179 ? 74.544 42.128 -15.526 1.00 66.63 167 GLU B N 1
ATOM 3539 C CA . GLU B 1 179 ? 75.445 43.278 -15.469 1.00 68.27 167 GLU B CA 1
ATOM 3540 C C . GLU B 1 179 ? 76.293 43.225 -14.192 1.00 69.62 167 GLU B C 1
ATOM 3541 O O . GLU B 1 179 ? 76.367 42.184 -13.544 1.00 70.61 167 GLU B O 1
ATOM 3547 N N . GLU B 1 180 ? 76.930 44.338 -13.834 1.00 69.41 168 GLU B N 1
ATOM 3548 C CA . GLU B 1 180 ? 77.870 44.358 -12.719 1.00 71.12 168 GLU B CA 1
ATOM 3549 C C . GLU B 1 180 ? 77.210 44.442 -11.350 1.00 71.17 168 GLU B C 1
ATOM 3550 O O . GLU B 1 180 ? 77.314 43.512 -10.544 1.00 71.15 168 GLU B O 1
ATOM 3551 N N . ASN B 1 181 ? 76.544 45.566 -11.098 1.00 70.70 169 ASN B N 1
ATOM 3552 C CA . ASN B 1 181 ? 76.006 45.885 -9.772 1.00 72.34 169 ASN B CA 1
ATOM 3553 C C . ASN B 1 181 ? 74.473 46.044 -9.817 1.00 72.38 169 ASN B C 1
ATOM 3554 O O . ASN B 1 181 ? 73.895 46.850 -9.080 1.00 74.35 169 ASN B O 1
ATOM 3556 N N . VAL B 1 182 ? 73.834 45.234 -10.665 1.00 69.70 170 VAL B N 1
ATOM 3557 C CA . VAL B 1 182 ? 72.440 45.421 -11.074 1.00 67.98 170 VAL B CA 1
ATOM 3558 C C . VAL B 1 182 ? 71.747 44.082 -11.329 1.00 65.65 170 VAL B C 1
ATOM 3559 O O . VAL B 1 182 ? 70.685 43.810 -10.777 1.00 64.89 170 VAL B O 1
ATOM 3563 N N . GLY B 1 183 ? 72.341 43.258 -12.187 1.00 63.71 171 GLY B N 1
ATOM 3564 C CA . GLY B 1 183 ? 71.717 41.999 -12.589 1.00 63.90 171 GLY B CA 1
ATOM 3565 C C . GLY B 1 183 ? 71.072 42.112 -13.964 1.00 63.09 171 GLY B C 1
ATOM 3566 O O . GLY B 1 183 ? 71.709 42.550 -14.923 1.00 64.54 171 GLY B O 1
ATOM 3567 N N . PRO B 1 184 ? 69.802 41.746 -14.080 1.00 62.08 172 PRO B N 1
ATOM 3568 C CA . PRO B 1 184 ? 68.854 41.359 -13.044 1.00 62.10 172 PRO B CA 1
ATOM 3569 C C . PRO B 1 184 ? 68.954 39.882 -12.690 1.00 61.53 172 PRO B C 1
ATOM 3570 O O . PRO B 1 184 ? 69.546 39.092 -13.437 1.00 61.74 172 PRO B O 1
ATOM 3574 N N . ILE B 1 185 ? 68.359 39.528 -11.556 1.00 60.24 173 ILE B N 1
ATOM 3575 C CA . ILE B 1 185 ? 68.434 38.174 -11.020 1.00 60.51 173 ILE B CA 1
ATOM 3576 C C . ILE B 1 185 ? 67.020 37.659 -10.780 1.00 58.26 173 ILE B C 1
ATOM 3577 O O . ILE B 1 185 ? 66.210 38.309 -10.141 1.00 55.15 173 ILE B O 1
ATOM 3582 N N . GLY B 1 186 ? 66.743 36.503 -11.371 1.00 58.15 174 GLY B N 1
ATOM 3583 C CA . GLY B 1 186 ? 65.467 35.857 -11.291 1.00 57.02 174 GLY B CA 1
ATOM 3584 C C . GLY B 1 186 ? 65.377 35.099 -9.993 1.00 57.47 174 GLY B C 1
ATOM 3585 O O . GLY B 1 186 ? 66.339 34.477 -9.563 1.00 55.90 174 GLY B O 1
ATOM 3586 N N . LEU B 1 187 ? 64.207 35.162 -9.373 1.00 57.72 175 LEU B N 1
ATOM 3587 C CA . LEU B 1 187 ? 63.961 34.517 -8.103 1.00 59.91 175 LEU B CA 1
ATOM 3588 C C . LEU B 1 187 ? 62.795 33.538 -8.308 1.00 61.14 175 LEU B C 1
ATOM 3589 O O . LEU B 1 187 ? 61.714 33.949 -8.713 1.00 61.84 175 LEU B O 1
ATOM 3594 N N . VAL B 1 188 ? 63.035 32.248 -8.072 1.00 61.33 176 VAL B N 1
ATOM 3595 C CA . VAL B 1 188 ? 62.101 31.215 -8.476 1.00 62.32 176 VAL B CA 1
ATOM 3596 C C . VAL B 1 188 ? 61.667 30.383 -7.283 1.00 62.98 176 VAL B C 1
ATOM 3597 O O . VAL B 1 188 ? 62.464 29.698 -6.633 1.00 56.77 176 VAL B O 1
ATOM 3601 N N . LYS B 1 189 ? 60.361 30.494 -7.017 1.00 64.20 177 LYS B N 1
ATOM 3602 C CA . LYS B 1 189 ? 59.699 29.936 -5.848 1.00 67.20 177 LYS B CA 1
ATOM 3603 C C . LYS B 1 189 ? 59.115 28.562 -6.170 1.00 68.48 177 LYS B C 1
ATOM 3604 O O . LYS B 1 189 ? 59.107 27.672 -5.322 1.00 71.77 177 LYS B O 1
ATOM 3610 N N . ASN B 1 190 ? 58.606 28.406 -7.388 1.00 68.48 178 ASN B N 1
ATOM 3611 C CA . ASN B 1 190 ? 58.030 27.145 -7.833 1.00 69.72 178 ASN B CA 1
ATOM 3612 C C . ASN B 1 190 ? 59.056 26.375 -8.624 1.00 69.33 178 ASN B C 1
ATOM 3613 O O . ASN B 1 190 ? 59.352 26.730 -9.773 1.00 67.74 178 ASN B O 1
ATOM 3614 N N . ILE B 1 191 ? 59.573 25.308 -8.019 1.00 68.99 179 ILE B N 1
ATOM 3615 C CA . ILE B 1 191 ? 60.772 24.659 -8.520 1.00 70.68 179 ILE B CA 1
ATOM 3616 C C . ILE B 1 191 ? 60.502 23.271 -9.120 1.00 70.20 179 ILE B C 1
ATOM 3617 O O . ILE B 1 191 ? 61.317 22.359 -9.029 1.00 73.80 179 ILE B O 1
ATOM 3622 N N . GLY B 1 192 ? 59.377 23.146 -9.798 1.00 68.14 180 GLY B N 1
ATOM 3623 C CA . GLY B 1 192 ? 58.981 21.897 -10.440 1.00 66.54 180 GLY B CA 1
ATOM 3624 C C . GLY B 1 192 ? 60.034 21.318 -11.347 1.00 64.49 180 GLY B C 1
ATOM 3625 O O . GLY B 1 192 ? 60.383 20.146 -11.215 1.00 63.49 180 GLY B O 1
ATOM 3626 N N . VAL B 1 193 ? 60.540 22.136 -12.268 1.00 63.98 181 VAL B N 1
ATOM 3627 C CA . VAL B 1 193 ? 61.646 21.711 -13.154 1.00 64.64 181 VAL B CA 1
ATOM 3628 C C . VAL B 1 193 ? 62.954 22.040 -12.448 1.00 62.31 181 VAL B C 1
ATOM 3629 O O . VAL B 1 193 ? 63.367 23.196 -12.403 1.00 61.62 181 VAL B O 1
ATOM 3633 N N . THR B 1 194 ? 63.589 21.025 -11.881 1.00 60.79 182 THR B N 1
ATOM 3634 C CA . THR B 1 194 ? 64.644 21.271 -10.906 1.00 62.24 182 THR B CA 1
ATOM 3635 C C . THR B 1 194 ? 65.989 21.600 -11.553 1.00 63.07 182 THR B C 1
ATOM 3636 O O . THR B 1 194 ? 66.820 22.291 -10.961 1.00 62.96 182 THR B O 1
ATOM 3640 N N . GLU B 1 195 ? 66.204 21.092 -12.760 1.00 63.89 183 GLU B N 1
ATOM 3641 C CA . GLU B 1 195 ? 67.452 21.292 -13.497 1.00 63.65 183 GLU B CA 1
ATOM 3642 C C . GLU B 1 195 ? 68.569 20.422 -12.953 1.00 63.60 183 GLU B C 1
ATOM 3643 O O . GLU B 1 195 ? 69.449 20.009 -13.708 1.00 67.08 183 GLU B O 1
ATOM 3649 N N . LEU B 1 196 ? 68.527 20.130 -11.659 1.00 62.26 184 LEU B N 1
ATOM 3650 C CA . LEU B 1 196 ? 69.409 19.148 -11.056 1.00 59.51 184 LEU B CA 1
ATOM 3651 C C . LEU B 1 196 ? 68.816 17.753 -11.220 1.00 60.11 184 LEU B C 1
ATOM 3652 O O . LEU B 1 196 ? 67.689 17.603 -11.682 1.00 60.65 184 LEU B O 1
ATOM 3657 N N . SER B 1 197 ? 69.591 16.738 -10.854 1.00 63.18 185 SER B N 1
ATOM 3658 C CA . SER B 1 197 ? 69.125 15.351 -10.820 1.00 63.79 185 SER B CA 1
ATOM 3659 C C . SER B 1 197 ? 68.551 15.044 -9.437 1.00 63.00 185 SER B C 1
ATOM 3660 O O . SER B 1 197 ? 68.649 15.864 -8.530 1.00 59.81 185 SER B O 1
ATOM 3661 N N . LYS B 1 198 ? 67.990 13.848 -9.280 1.00 64.38 186 LYS B N 1
ATOM 3662 C CA . LYS B 1 198 ? 67.213 13.524 -8.094 1.00 65.44 186 LYS B CA 1
ATOM 3663 C C . LYS B 1 198 ? 68.105 13.408 -6.890 1.00 64.92 186 LYS B C 1
ATOM 3664 O O . LYS B 1 198 ? 67.810 14.015 -5.864 1.00 67.49 186 LYS B O 1
ATOM 3667 N N . GLU B 1 199 ? 69.195 12.652 -7.018 1.00 64.38 187 GLU B N 1
ATOM 3668 C CA . GLU B 1 199 ? 70.150 12.413 -5.915 1.00 62.55 187 GLU B CA 1
ATOM 3669 C C . GLU B 1 199 ? 70.727 13.687 -5.273 1.00 61.40 187 GLU B C 1
ATOM 3670 O O . GLU B 1 199 ? 71.049 13.710 -4.061 1.00 60.96 187 GLU B O 1
ATOM 3671 N N . ASP B 1 200 ? 70.858 14.730 -6.105 1.00 60.17 188 ASP B N 1
ATOM 3672 C CA . ASP B 1 200 ? 71.346 16.043 -5.679 1.00 60.37 188 ASP B CA 1
ATOM 3673 C C . ASP B 1 200 ? 70.240 16.930 -5.134 1.00 62.05 188 ASP B C 1
ATOM 3674 O O . ASP B 1 200 ? 70.434 17.616 -4.128 1.00 62.74 188 ASP B O 1
ATOM 3676 N N . PHE B 1 201 ? 69.101 16.957 -5.831 1.00 61.39 189 PHE B N 1
ATOM 3677 C CA . PHE B 1 201 ? 67.929 17.650 -5.337 1.00 62.29 189 PHE B CA 1
ATOM 3678 C C . PHE B 1 201 ? 67.550 17.113 -3.966 1.00 63.44 189 PHE B C 1
ATOM 3679 O O . PHE B 1 201 ? 67.483 17.876 -3.006 1.00 65.07 189 PHE B O 1
ATOM 3687 N N . LYS B 1 202 ? 67.326 15.801 -3.869 1.00 63.78 190 LYS B N 1
ATOM 3688 C CA . LYS B 1 202 ? 67.041 15.162 -2.577 1.00 64.12 190 LYS B CA 1
ATOM 3689 C C . LYS B 1 202 ? 67.937 15.736 -1.498 1.00 64.70 190 LYS B C 1
ATOM 3690 O O . LYS B 1 202 ? 67.461 16.128 -0.435 1.00 64.05 190 LYS B O 1
ATOM 3696 N N . LYS B 1 203 ? 69.232 15.800 -1.801 1.00 67.68 191 LYS B N 1
ATOM 3697 C CA . LYS B 1 203 ? 70.237 16.353 -0.899 1.00 68.57 191 LYS B CA 1
ATOM 3698 C C . LYS B 1 203 ? 69.865 17.756 -0.413 1.00 69.97 191 LYS B C 1
ATOM 3699 O O . LYS B 1 203 ? 69.945 18.025 0.777 1.00 71.30 191 LYS B O 1
ATOM 3702 N N . LEU B 1 204 ? 69.420 18.633 -1.311 1.00 70.25 192 LEU B N 1
ATOM 3703 C CA . LEU B 1 204 ? 69.086 20.008 -0.926 1.00 71.90 192 LEU B CA 1
ATOM 3704 C C . LEU B 1 204 ? 68.262 20.128 0.365 1.00 75.08 192 LEU B C 1
ATOM 3705 O O . LEU B 1 204 ? 68.480 21.051 1.149 1.00 76.06 192 LEU B O 1
ATOM 3710 N N . ARG B 1 205 ? 67.315 19.216 0.586 1.00 78.28 193 ARG B N 1
ATOM 3711 C CA . ARG B 1 205 ? 66.365 19.344 1.704 1.00 79.64 193 ARG B CA 1
ATOM 3712 C C . ARG B 1 205 ? 67.062 19.506 3.066 1.00 79.33 193 ARG B C 1
ATOM 3713 O O . ARG B 1 205 ? 66.492 20.115 3.979 1.00 82.65 193 ARG B O 1
ATOM 3715 N N . PHE B 1 206 ? 68.284 18.988 3.194 1.00 77.63 194 PHE B N 1
ATOM 3716 C CA . PHE B 1 206 ? 69.109 19.213 4.385 1.00 76.09 194 PHE B CA 1
ATOM 3717 C C . PHE B 1 206 ? 69.976 20.488 4.367 1.00 74.56 194 PHE B C 1
ATOM 3718 O O . PHE B 1 206 ? 71.068 20.502 4.949 1.00 76.48 194 PHE B O 1
ATOM 3719 N N . LEU B 1 207 ? 69.501 21.545 3.705 1.00 71.94 195 LEU B N 1
ATOM 3720 C CA . LEU B 1 207 ? 70.202 22.835 3.683 1.00 69.29 195 LEU B CA 1
ATOM 3721 C C . LEU B 1 207 ? 69.713 23.720 4.819 1.00 67.39 195 LEU B C 1
ATOM 3722 O O . LEU B 1 207 ? 68.507 24.001 4.903 1.00 67.99 195 LEU B O 1
ATOM 3727 N N . LYS B 1 208 ? 70.645 24.180 5.658 1.00 64.13 196 LYS B N 1
ATOM 3728 C CA . LYS B 1 208 ? 70.324 25.069 6.777 1.00 62.90 196 LYS B CA 1
ATOM 3729 C C . LYS B 1 208 ? 69.968 26.481 6.305 1.00 62.30 196 LYS B C 1
ATOM 3730 O O . LYS B 1 208 ? 70.510 26.967 5.317 1.00 62.32 196 LYS B O 1
ATOM 3732 N N . LYS B 1 209 ? 69.046 27.123 7.027 1.00 62.16 197 LYS B N 1
ATOM 3733 C CA . LYS B 1 209 ? 68.491 28.430 6.652 1.00 61.09 197 LYS B CA 1
ATOM 3734 C C . LYS B 1 209 ? 69.564 29.462 6.317 1.00 59.68 197 LYS B C 1
ATOM 3735 O O . LYS B 1 209 ? 70.137 30.073 7.215 1.00 60.37 197 LYS B O 1
ATOM 3736 N N . GLY B 1 210 ? 69.828 29.659 5.030 1.00 57.32 198 GLY B N 1
ATOM 3737 C CA . GLY B 1 210 ? 70.861 30.599 4.601 1.00 56.76 198 GLY B CA 1
ATOM 3738 C C . GLY B 1 210 ? 71.918 29.992 3.683 1.00 55.25 198 GLY B C 1
ATOM 3739 O O . GLY B 1 210 ? 72.639 30.727 3.001 1.00 55.69 198 GLY B O 1
ATOM 3740 N N . LYS B 1 211 ? 71.995 28.655 3.651 1.00 53.76 199 LYS B N 1
ATOM 3741 C CA . LYS B 1 211 ? 72.974 27.951 2.812 1.00 54.83 199 LYS B CA 1
ATOM 3742 C C . LYS B 1 211 ? 72.521 27.800 1.355 1.00 54.70 199 LYS B C 1
ATOM 3743 O O . LYS B 1 211 ? 71.310 27.818 1.048 1.00 55.01 199 LYS B O 1
ATOM 3745 N N . ARG B 1 212 ? 73.499 27.648 0.459 1.00 52.38 200 ARG B N 1
ATOM 3746 C CA . ARG B 1 212 ? 73.215 27.514 -0.958 1.00 51.90 200 ARG B CA 1
ATOM 3747 C C . ARG B 1 212 ? 73.893 26.307 -1.582 1.00 52.61 200 ARG B C 1
ATOM 3748 O O . ARG B 1 212 ? 74.896 25.849 -1.098 1.00 54.17 200 ARG B O 1
ATOM 3756 N N . SER B 1 213 ? 73.329 25.789 -2.669 1.00 53.65 201 SER B N 1
ATOM 3757 C CA . SER B 1 213 ? 73.939 24.668 -3.360 1.00 53.34 201 SER B CA 1
ATOM 3758 C C . SER B 1 213 ? 75.206 25.142 -4.093 1.00 55.01 201 SER B C 1
ATOM 3759 O O . SER B 1 213 ? 75.579 26.345 -4.032 1.00 55.97 201 SER B O 1
ATOM 3762 N N . LYS B 1 214 ? 75.858 24.199 -4.793 1.00 54.33 202 LYS B N 1
ATOM 3763 C CA . LYS B 1 214 ? 76.861 24.565 -5.781 1.00 56.00 202 LYS B CA 1
ATOM 3764 C C . LYS B 1 214 ? 76.095 25.127 -6.969 1.00 56.62 202 LYS B C 1
ATOM 3765 O O . LYS B 1 214 ? 75.036 24.589 -7.334 1.00 54.12 202 LYS B O 1
ATOM 3774 N N . PHE B 1 216 ? 75.043 25.656 -10.765 1.00 55.57 204 PHE B N 1
ATOM 3775 C CA . PHE B 1 216 ? 74.944 24.786 -11.914 1.00 55.73 204 PHE B CA 1
ATOM 3776 C C . PHE B 1 216 ? 74.465 25.651 -13.075 1.00 59.93 204 PHE B C 1
ATOM 3777 O O . PHE B 1 216 ? 73.831 26.717 -12.871 1.00 60.81 204 PHE B O 1
ATOM 3778 N N . VAL B 1 217 ? 74.742 25.172 -14.290 1.00 62.97 205 VAL B N 1
ATOM 3779 C CA . VAL B 1 217 ? 74.444 25.911 -15.514 1.00 65.59 205 VAL B CA 1
ATOM 3780 C C . VAL B 1 217 ? 73.742 25.029 -16.543 1.00 69.49 205 VAL B C 1
ATOM 3781 O O . VAL B 1 217 ? 73.887 23.808 -16.530 1.00 72.38 205 VAL B O 1
ATOM 3785 N N . SER B 1 218 ? 72.981 25.669 -17.428 1.00 71.36 206 SER B N 1
ATOM 3786 C CA . SER B 1 218 ? 72.274 25.004 -18.519 1.00 72.45 206 SER B CA 1
ATOM 3787 C C . SER B 1 218 ? 73.185 24.165 -19.411 1.00 73.77 206 SER B C 1
ATOM 3788 O O . SER B 1 218 ? 72.780 23.110 -19.900 1.00 74.37 206 SER B O 1
ATOM 3791 N N . LYS B 1 226 ? 73.446 31.286 -18.753 1.00 58.53 214 LYS B N 1
ATOM 3792 C CA . LYS B 1 226 ? 72.335 30.643 -18.051 1.00 61.27 214 LYS B CA 1
ATOM 3793 C C . LYS B 1 226 ? 72.821 29.791 -16.878 1.00 60.13 214 LYS B C 1
ATOM 3794 O O . LYS B 1 226 ? 73.145 28.621 -17.064 1.00 61.43 214 LYS B O 1
ATOM 3795 N N . VAL B 1 227 ? 72.869 30.382 -15.682 1.00 58.26 215 VAL B N 1
ATOM 3796 C CA . VAL B 1 227 ? 73.369 29.699 -14.482 1.00 56.56 215 VAL B CA 1
ATOM 3797 C C . VAL B 1 227 ? 72.429 29.897 -13.299 1.00 56.32 215 VAL B C 1
ATOM 3798 O O . VAL B 1 227 ? 71.772 30.933 -13.205 1.00 53.08 215 VAL B O 1
ATOM 3799 N N . GLY B 1 228 ? 72.394 28.908 -12.397 1.00 56.22 216 GLY B N 1
ATOM 3800 C CA . GLY B 1 228 ? 71.492 28.904 -11.244 1.00 54.28 216 GLY B CA 1
ATOM 3801 C C . GLY B 1 228 ? 72.065 28.292 -9.951 1.00 55.26 216 GLY B C 1
ATOM 3802 O O . GLY B 1 228 ? 73.118 27.521 -9.956 1.00 46.87 216 GLY B O 1
ATOM 3803 N N . ALA B 1 229 ? 71.377 28.661 -8.843 1.00 54.26 217 ALA B N 1
ATOM 3804 C CA . ALA B 1 229 ? 71.691 28.160 -7.501 1.00 55.37 217 ALA B CA 1
ATOM 3805 C C . ALA B 1 229 ? 70.452 28.208 -6.638 1.00 57.07 217 ALA B C 1
ATOM 3806 O O . ALA B 1 229 ? 69.720 29.201 -6.647 1.00 58.08 217 ALA B O 1
ATOM 3808 N N . TYR B 1 230 ? 70.230 27.140 -5.876 1.00 57.87 218 TYR B N 1
ATOM 3809 C CA . TYR B 1 230 ? 69.132 27.088 -4.931 1.00 56.66 218 TYR B CA 1
ATOM 3810 C C . TYR B 1 230 ? 69.586 27.697 -3.621 1.00 57.03 218 TYR B C 1
ATOM 3811 O O . TYR B 1 230 ? 70.685 27.403 -3.159 1.00 59.98 218 TYR B O 1
ATOM 3813 N N . VAL B 1 231 ? 68.745 28.543 -3.034 1.00 57.68 219 VAL B N 1
ATOM 3814 C CA . VAL B 1 231 ? 69.001 29.186 -1.742 1.00 58.74 219 VAL B CA 1
ATOM 3815 C C . VAL B 1 231 ? 67.884 28.854 -0.727 1.00 60.00 219 VAL B C 1
ATOM 3816 O O . VAL B 1 231 ? 66.682 28.939 -1.054 1.00 60.40 219 VAL B O 1
ATOM 3820 N N . LYS B 1 232 ? 68.275 28.487 0.500 1.00 61.44 220 LYS B N 1
ATOM 3821 C CA . LYS B 1 232 ? 67.303 28.236 1.598 1.00 62.14 220 LYS B CA 1
ATOM 3822 C C . LYS B 1 232 ? 67.101 29.482 2.487 1.00 62.89 220 LYS B C 1
ATOM 3823 O O . LYS B 1 232 ? 68.074 30.102 2.917 1.00 62.13 220 LYS B O 1
ATOM 3829 N N . LEU B 1 233 ? 65.841 29.820 2.767 1.00 64.13 221 LEU B N 1
ATOM 3830 C CA . LEU B 1 233 ? 65.489 31.083 3.429 1.00 65.39 221 LEU B CA 1
ATOM 3831 C C . LEU B 1 233 ? 64.897 30.953 4.838 1.00 66.87 221 LEU B C 1
ATOM 3832 O O . LEU B 1 233 ? 64.778 31.964 5.529 1.00 65.47 221 LEU B O 1
ATOM 3837 N N . ILE B 1 234 ? 64.502 29.743 5.248 1.00 69.93 222 ILE B N 1
ATOM 3838 C CA . ILE B 1 234 ? 64.055 29.478 6.635 1.00 73.93 222 ILE B CA 1
ATOM 3839 C C . ILE B 1 234 ? 64.584 28.124 7.125 1.00 76.08 222 ILE B C 1
ATOM 3840 O O . ILE B 1 234 ? 65.361 27.475 6.418 1.00 75.75 222 ILE B O 1
ATOM 3845 N N . ASP B 1 235 ? 64.162 27.699 8.323 1.00 78.28 223 ASP B N 1
ATOM 3846 C CA . ASP B 1 235 ? 64.628 26.425 8.885 1.00 80.44 223 ASP B CA 1
ATOM 3847 C C . ASP B 1 235 ? 63.582 25.305 8.879 1.00 81.48 223 ASP B C 1
ATOM 3848 O O . ASP B 1 235 ? 62.425 25.518 8.503 1.00 80.54 223 ASP B O 1
ATOM 3853 N N . GLY B 1 236 ? 64.026 24.101 9.249 1.00 83.84 224 GLY B N 1
ATOM 3854 C CA . GLY B 1 236 ? 63.239 22.881 9.055 1.00 84.61 224 GLY B CA 1
ATOM 3855 C C . GLY B 1 236 ? 63.389 22.400 7.619 1.00 84.95 224 GLY B C 1
ATOM 3856 O O . GLY B 1 236 ? 63.311 23.203 6.685 1.00 85.07 224 GLY B O 1
ATOM 3857 N N . GLU B 1 237 ? 63.592 21.094 7.439 1.00 84.79 225 GLU B N 1
ATOM 3858 C CA . GLU B 1 237 ? 63.895 20.522 6.114 1.00 84.15 225 GLU B CA 1
ATOM 3859 C C . GLU B 1 237 ? 62.660 20.581 5.209 1.00 84.19 225 GLU B C 1
ATOM 3860 O O . GLU B 1 237 ? 61.564 20.954 5.661 1.00 85.54 225 GLU B O 1
ATOM 3866 N N . GLY B 1 238 ? 62.849 20.224 3.934 1.00 81.77 226 GLY B N 1
ATOM 3867 C CA . GLY B 1 238 ? 61.783 20.258 2.946 1.00 79.06 226 GLY B CA 1
ATOM 3868 C C . GLY B 1 238 ? 61.744 21.574 2.190 1.00 78.00 226 GLY B C 1
ATOM 3869 O O . GLY B 1 238 ? 61.987 22.642 2.761 1.00 79.31 226 GLY B O 1
ATOM 3870 N N . ILE B 1 239 ? 61.367 21.488 0.914 1.00 74.62 227 ILE B N 1
ATOM 3871 C CA . ILE B 1 239 ? 61.580 22.546 -0.068 1.00 72.56 227 ILE B CA 1
ATOM 3872 C C . ILE B 1 239 ? 60.827 23.860 0.111 1.00 71.44 227 ILE B C 1
ATOM 3873 O O . ILE B 1 239 ? 60.900 24.727 -0.761 1.00 69.63 227 ILE B O 1
ATOM 3874 N N . ARG B 1 240 ? 60.085 23.996 1.212 1.00 72.71 228 ARG B N 1
ATOM 3875 C CA . ARG B 1 240 ? 59.454 25.271 1.599 1.00 71.54 228 ARG B CA 1
ATOM 3876 C C . ARG B 1 240 ? 60.609 26.078 2.194 1.00 69.67 228 ARG B C 1
ATOM 3877 O O . ARG B 1 240 ? 61.388 25.555 3.013 1.00 65.98 228 ARG B O 1
ATOM 3878 N N . GLY B 1 241 ? 60.734 27.331 1.753 1.00 69.11 229 GLY B N 1
ATOM 3879 C CA . GLY B 1 241 ? 61.935 28.125 2.030 1.00 69.07 229 GLY B CA 1
ATOM 3880 C C . GLY B 1 241 ? 63.001 27.966 0.944 1.00 67.40 229 GLY B C 1
ATOM 3881 O O . GLY B 1 241 ? 63.841 28.847 0.768 1.00 66.51 229 GLY B O 1
ATOM 3882 N N . LEU B 1 242 ? 62.955 26.852 0.207 1.00 65.17 230 LEU B N 1
ATOM 3883 C CA . LEU B 1 242 ? 63.886 26.598 -0.892 1.00 63.15 230 LEU B CA 1
ATOM 3884 C C . LEU B 1 242 ? 63.462 27.379 -2.110 1.00 62.11 230 LEU B C 1
ATOM 3885 O O . LEU B 1 242 ? 62.313 27.312 -2.555 1.00 63.55 230 LEU B O 1
ATOM 3890 N N . VAL B 1 243 ? 64.417 28.111 -2.641 1.00 58.67 231 VAL B N 1
ATOM 3891 C CA . VAL B 1 243 ? 64.201 29.040 -3.713 1.00 57.94 231 VAL B CA 1
ATOM 3892 C C . VAL B 1 243 ? 65.360 28.783 -4.698 1.00 58.57 231 VAL B C 1
ATOM 3893 O O . VAL B 1 243 ? 66.345 28.125 -4.338 1.00 56.25 231 VAL B O 1
ATOM 3897 N N . ARG B 1 244 ? 65.241 29.253 -5.936 1.00 57.35 232 ARG B N 1
ATOM 3898 C CA . ARG B 1 244 ? 66.324 29.108 -6.900 1.00 58.92 232 ARG B CA 1
ATOM 3899 C C . ARG B 1 244 ? 66.626 30.447 -7.541 1.00 57.59 232 ARG B C 1
ATOM 3900 O O . ARG B 1 244 ? 65.751 31.087 -8.111 1.00 54.40 232 ARG B O 1
ATOM 3905 N N . LEU B 1 245 ? 67.890 30.851 -7.450 1.00 57.68 233 LEU B N 1
ATOM 3906 C CA . LEU B 1 245 ? 68.380 32.071 -8.086 1.00 56.89 233 LEU B CA 1
ATOM 3907 C C . LEU B 1 245 ? 69.014 31.681 -9.400 1.00 55.81 233 LEU B C 1
ATOM 3908 O O . LEU B 1 245 ? 69.674 30.653 -9.489 1.00 56.41 233 LEU B O 1
ATOM 3913 N N . GLU B 1 246 ? 68.807 32.501 -10.422 1.00 54.24 234 GLU B N 1
ATOM 3914 C CA . GLU B 1 246 ? 69.326 32.202 -11.717 1.00 54.54 234 GLU B CA 1
ATOM 3915 C C . GLU B 1 246 ? 69.382 33.465 -12.542 1.00 57.03 234 GLU B C 1
ATOM 3916 O O . GLU B 1 246 ? 68.637 34.400 -12.300 1.00 55.63 234 GLU B O 1
ATOM 3917 N N . THR B 1 247 ? 70.306 33.473 -13.505 1.00 60.34 235 THR B N 1
ATOM 3918 C CA . THR B 1 247 ? 70.476 34.562 -14.461 1.00 60.44 235 THR B CA 1
ATOM 3919 C C . THR B 1 247 ? 71.282 34.037 -15.623 1.00 61.79 235 THR B C 1
ATOM 3920 O O . THR B 1 247 ? 71.833 32.931 -15.568 1.00 60.03 235 THR B O 1
ATOM 3924 N N . TYR B 1 248 ? 71.367 34.873 -16.652 1.00 64.24 236 TYR B N 1
ATOM 3925 C CA . TYR B 1 248 ? 72.106 34.592 -17.876 1.00 64.88 236 TYR B CA 1
ATOM 3926 C C . TYR B 1 248 ? 73.397 35.411 -17.938 1.00 64.58 236 TYR B C 1
ATOM 3927 O O . TYR B 1 248 ? 73.449 36.510 -17.391 1.00 63.88 236 TYR B O 1
ATOM 3936 N N . ASP B 1 251 ? 79.307 35.282 -20.680 1.00 77.31 239 ASP B N 1
ATOM 3937 C CA . ASP B 1 251 ? 80.764 35.405 -20.768 1.00 78.09 239 ASP B CA 1
ATOM 3938 C C . ASP B 1 251 ? 81.413 35.063 -19.426 1.00 77.43 239 ASP B C 1
ATOM 3939 O O . ASP B 1 251 ? 81.321 35.834 -18.469 1.00 77.98 239 ASP B O 1
ATOM 3940 N N . ASP B 1 252 ? 82.115 33.935 -19.378 1.00 75.45 240 ASP B N 1
ATOM 3941 C CA . ASP B 1 252 ? 82.447 33.280 -18.106 1.00 73.39 240 ASP B CA 1
ATOM 3942 C C . ASP B 1 252 ? 83.393 34.073 -17.215 1.00 71.31 240 ASP B C 1
ATOM 3943 O O . ASP B 1 252 ? 83.796 33.596 -16.150 1.00 69.52 240 ASP B O 1
ATOM 3948 N N . ASN B 1 253 ? 83.736 35.283 -17.651 1.00 70.38 241 ASN B N 1
ATOM 3949 C CA . ASN B 1 253 ? 84.437 36.241 -16.813 1.00 70.23 241 ASN B CA 1
ATOM 3950 C C . ASN B 1 253 ? 83.477 36.979 -15.885 1.00 68.81 241 ASN B C 1
ATOM 3951 O O . ASN B 1 253 ? 83.914 37.691 -14.984 1.00 68.96 241 ASN B O 1
ATOM 3952 N N . GLN B 1 254 ? 82.174 36.813 -16.118 1.00 68.38 242 GLN B N 1
ATOM 3953 C CA . GLN B 1 254 ? 81.134 37.373 -15.247 1.00 67.21 242 GLN B CA 1
ATOM 3954 C C . GLN B 1 254 ? 80.833 36.509 -14.014 1.00 65.39 242 GLN B C 1
ATOM 3955 O O . GLN B 1 254 ? 80.138 36.958 -13.100 1.00 65.32 242 GLN B O 1
ATOM 3961 N N . ILE B 1 255 ? 81.334 35.277 -13.990 1.00 62.91 243 ILE B N 1
ATOM 3962 C CA . ILE B 1 255 ? 80.949 34.325 -12.945 1.00 61.36 243 ILE B CA 1
ATOM 3963 C C . ILE B 1 255 ? 81.410 34.751 -11.554 1.00 59.59 243 ILE B C 1
ATOM 3964 O O . ILE B 1 255 ? 80.653 34.631 -10.592 1.00 59.34 243 ILE B O 1
ATOM 3969 N N . PRO B 1 256 ? 82.643 35.247 -11.435 1.00 57.75 244 PRO B N 1
ATOM 3970 C CA . PRO B 1 256 ? 83.044 35.788 -10.135 1.00 57.21 244 PRO B CA 1
ATOM 3971 C C . PRO B 1 256 ? 82.207 36.982 -9.680 1.00 56.64 244 PRO B C 1
ATOM 3972 O O . PRO B 1 256 ? 82.083 37.199 -8.477 1.00 57.23 244 PRO B O 1
ATOM 3976 N N . TYR B 1 257 ? 81.669 37.756 -10.625 1.00 55.78 245 TYR B N 1
ATOM 3977 C CA . TYR B 1 257 ? 80.905 38.952 -10.283 1.00 55.93 245 TYR B CA 1
ATOM 3978 C C . TYR B 1 257 ? 79.580 38.567 -9.641 1.00 56.28 245 TYR B C 1
ATOM 3979 O O . TYR B 1 257 ? 79.224 39.055 -8.566 1.00 55.13 245 TYR B O 1
ATOM 3980 N N . ILE B 1 258 ? 78.882 37.665 -10.325 1.00 57.01 246 ILE B N 1
ATOM 3981 C CA . ILE B 1 258 ? 77.585 37.190 -9.925 1.00 57.91 246 ILE B CA 1
ATOM 3982 C C . ILE B 1 258 ? 77.656 36.141 -8.838 1.00 58.70 246 ILE B C 1
ATOM 3983 O O . ILE B 1 258 ? 76.700 36.001 -8.061 1.00 60.93 246 ILE B O 1
ATOM 3984 N N . ARG B 1 259 ? 78.746 35.385 -8.787 1.00 56.49 247 ARG B N 1
ATOM 3985 C CA . ARG B 1 259 ? 78.919 34.421 -7.717 1.00 58.03 247 ARG B CA 1
ATOM 3986 C C . ARG B 1 259 ? 78.883 35.141 -6.373 1.00 58.59 247 ARG B C 1
ATOM 3987 O O . ARG B 1 259 ? 78.355 34.597 -5.401 1.00 59.73 247 ARG B O 1
ATOM 3995 N N . LYS B 1 260 ? 79.455 36.349 -6.308 1.00 58.65 248 LYS B N 1
ATOM 3996 C CA . LYS B 1 260 ? 79.332 37.204 -5.110 1.00 58.36 248 LYS B CA 1
ATOM 3997 C C . LYS B 1 260 ? 77.863 37.621 -4.817 1.00 57.09 248 LYS B C 1
ATOM 3998 O O . LYS B 1 260 ? 77.417 37.670 -3.657 1.00 58.25 248 LYS B O 1
ATOM 3999 N N . VAL B 1 261 ? 77.125 37.933 -5.881 1.00 54.50 249 VAL B N 1
ATOM 4000 C CA . VAL B 1 261 ? 75.717 38.306 -5.768 1.00 53.88 249 VAL B CA 1
ATOM 4001 C C . VAL B 1 261 ? 74.903 37.171 -5.117 1.00 52.43 249 VAL B C 1
ATOM 4002 O O . VAL B 1 261 ? 74.182 37.404 -4.147 1.00 48.72 249 VAL B O 1
ATOM 4006 N N . PHE B 1 262 ? 75.064 35.954 -5.631 1.00 53.72 250 PHE B N 1
ATOM 4007 C CA . PHE B 1 262 ? 74.511 34.740 -5.003 1.00 54.70 250 PHE B CA 1
ATOM 4008 C C . PHE B 1 262 ? 74.957 34.604 -3.502 1.00 55.34 250 PHE B C 1
ATOM 4009 O O . PHE B 1 262 ? 74.164 34.219 -2.631 1.00 56.95 250 PHE B O 1
ATOM 4017 N N . ASP B 1 263 ? 76.224 34.947 -3.211 1.00 56.42 251 ASP B N 1
ATOM 4018 C CA . ASP B 1 263 ? 76.843 34.809 -1.848 1.00 56.40 251 ASP B CA 1
ATOM 4019 C C . ASP B 1 263 ? 76.199 35.955 -0.833 1.00 57.59 251 ASP B C 1
ATOM 4020 O O . ASP B 1 263 ? 76.028 35.907 0.484 1.00 60.71 251 ASP B O 1
ATOM 4025 N N . ASP B 1 264 ? 76.040 37.060 -1.547 1.00 56.90 252 ASP B N 1
ATOM 4026 C CA . ASP B 1 264 ? 75.336 38.153 -0.839 1.00 57.78 252 ASP B CA 1
ATOM 4027 C C . ASP B 1 264 ? 73.805 37.976 -0.640 1.00 54.56 252 ASP B C 1
ATOM 4028 O O . ASP B 1 264 ? 73.303 38.453 0.369 1.00 53.10 252 ASP B O 1
ATOM 4030 N N . LEU B 1 265 ? 73.094 37.353 -1.598 1.00 55.76 253 LEU B N 1
ATOM 4031 C CA . LEU B 1 265 ? 71.622 37.114 -1.487 1.00 56.36 253 LEU B CA 1
ATOM 4032 C C . LEU B 1 265 ? 71.239 35.966 -0.552 1.00 56.01 253 LEU B C 1
ATOM 4033 O O . LEU B 1 265 ? 70.175 36.009 0.107 1.00 59.48 253 LEU B O 1
ATOM 4038 N N . ALA B 1 266 ? 72.046 34.899 -0.567 1.00 55.39 254 ALA B N 1
ATOM 4039 C CA . ALA B 1 266 ? 71.869 33.799 0.372 1.00 57.09 254 ALA B CA 1
ATOM 4040 C C . ALA B 1 266 ? 72.088 34.286 1.819 1.00 59.00 254 ALA B C 1
ATOM 4041 O O . ALA B 1 266 ? 71.423 33.811 2.755 1.00 60.10 254 ALA B O 1
ATOM 4043 N N . LYS B 1 267 ? 72.990 35.251 2.002 1.00 59.94 255 LYS B N 1
ATOM 4044 C CA . LYS B 1 267 ? 73.083 35.967 3.288 1.00 61.25 255 LYS B CA 1
ATOM 4045 C C . LYS B 1 267 ? 71.819 36.834 3.548 1.00 60.35 255 LYS B C 1
ATOM 4046 O O . LYS B 1 267 ? 71.182 36.738 4.604 1.00 59.97 255 LYS B O 1
ATOM 4047 N N . THR B 1 268 ? 71.468 37.667 2.574 1.00 58.75 256 THR B N 1
ATOM 4048 C CA . THR B 1 268 ? 70.536 38.763 2.807 1.00 59.52 256 THR B CA 1
ATOM 4049 C C . THR B 1 268 ? 69.080 38.334 2.855 1.00 57.57 256 THR B C 1
ATOM 4050 O O . THR B 1 268 ? 68.330 38.826 3.681 1.00 56.42 256 THR B O 1
ATOM 4054 N N . LEU B 1 269 ? 68.675 37.422 1.982 1.00 58.46 257 LEU B N 1
ATOM 4055 C CA . LEU B 1 269 ? 67.242 37.126 1.824 1.00 58.77 257 LEU B CA 1
ATOM 4056 C C . LEU B 1 269 ? 66.574 36.467 3.044 1.00 59.31 257 LEU B C 1
ATOM 4057 O O . LEU B 1 269 ? 65.396 36.732 3.316 1.00 59.79 257 LEU B O 1
ATOM 4062 N N . PRO B 1 270 ? 67.287 35.597 3.780 1.00 58.96 258 PRO B N 1
ATOM 4063 C CA . PRO B 1 270 ? 66.621 35.041 4.966 1.00 60.45 258 PRO B CA 1
ATOM 4064 C C . PRO B 1 270 ? 66.169 36.076 6.003 1.00 59.97 258 PRO B C 1
ATOM 4065 O O . PRO B 1 270 ? 65.171 35.864 6.687 1.00 60.41 258 PRO B O 1
ATOM 4069 N N . HIS B 1 271 ? 66.862 37.202 6.073 1.00 59.83 259 HIS B N 1
ATOM 4070 C CA . HIS B 1 271 ? 66.541 38.236 7.043 1.00 61.52 259 HIS B CA 1
ATOM 4071 C C . HIS B 1 271 ? 65.311 39.010 6.636 1.00 63.51 259 HIS B C 1
ATOM 4072 O O . HIS B 1 271 ? 64.657 39.623 7.476 1.00 63.95 259 HIS B O 1
ATOM 4079 N N . LEU B 1 272 ? 64.999 38.975 5.342 1.00 67.19 260 LEU B N 1
ATOM 4080 C CA . LEU B 1 272 ? 63.802 39.635 4.786 1.00 67.55 260 LEU B CA 1
ATOM 4081 C C . LEU B 1 272 ? 62.537 38.781 4.851 1.00 68.74 260 LEU B C 1
ATOM 4082 O O . LEU B 1 272 ? 61.514 39.165 4.320 1.00 66.47 260 LEU B O 1
ATOM 4087 N N . THR B 1 273 ? 62.611 37.631 5.506 1.00 73.25 261 THR B N 1
ATOM 4088 C CA . THR B 1 273 ? 61.460 36.789 5.674 1.00 78.56 261 THR B CA 1
ATOM 4089 C C . THR B 1 273 ? 61.248 36.371 7.132 1.00 85.28 261 THR B C 1
ATOM 4090 O O . THR B 1 273 ? 61.911 36.846 8.054 1.00 87.13 261 THR B O 1
ATOM 4094 N N . ALA B 1 274 ? 60.268 35.492 7.299 1.00 92.67 262 ALA B N 1
ATOM 4095 C CA . ALA B 1 274 ? 59.962 34.805 8.541 1.00 97.44 262 ALA B CA 1
ATOM 4096 C C . ALA B 1 274 ? 58.924 33.724 8.187 1.00 101.30 262 ALA B C 1
ATOM 4097 O O . ALA B 1 274 ? 58.556 33.552 7.008 1.00 100.50 262 ALA B O 1
ATOM 4099 N N . ASP B 1 275 ? 58.456 33.001 9.200 1.00 105.40 263 ASP B N 1
ATOM 4100 C CA . ASP B 1 275 ? 57.327 32.088 9.032 1.00 108.54 263 ASP B CA 1
ATOM 4101 C C . ASP B 1 275 ? 56.128 32.586 9.832 1.00 110.94 263 ASP B C 1
ATOM 4102 O O . ASP B 1 275 ? 56.264 33.422 10.730 1.00 110.76 263 ASP B O 1
ATOM 4103 N N . LEU B 1 276 ? 54.951 32.084 9.488 1.00 113.72 264 LEU B N 1
ATOM 4104 C CA . LEU B 1 276 ? 53.796 32.242 10.354 1.00 116.37 264 LEU B CA 1
ATOM 4105 C C . LEU B 1 276 ? 52.854 31.039 10.257 1.00 117.85 264 LEU B C 1
ATOM 4106 O O . LEU B 1 276 ? 52.877 30.185 11.141 1.00 118.44 264 LEU B O 1
ATOM 4111 N N . PRO B 1 277 ? 52.047 30.940 9.182 1.00 119.27 265 PRO B N 1
ATOM 4112 C CA . PRO B 1 277 ? 50.958 29.957 9.292 1.00 119.12 265 PRO B CA 1
ATOM 4113 C C . PRO B 1 277 ? 51.451 28.515 9.170 1.00 118.19 265 PRO B C 1
ATOM 4114 O O . PRO B 1 277 ? 52.658 28.282 9.121 1.00 116.36 265 PRO B O 1
ATOM 4118 N N . LEU B 1 281 ? 52.870 32.457 4.279 1.00 94.76 269 LEU B N 1
ATOM 4119 C CA . LEU B 1 281 ? 53.851 31.667 3.518 1.00 93.70 269 LEU B CA 1
ATOM 4120 C C . LEU B 1 281 ? 55.292 32.029 3.943 1.00 92.71 269 LEU B C 1
ATOM 4121 O O . LEU B 1 281 ? 55.464 32.932 4.775 1.00 91.68 269 LEU B O 1
ATOM 4126 N N . PRO B 1 282 ? 56.319 31.286 3.434 1.00 91.13 270 PRO B N 1
ATOM 4127 C CA . PRO B 1 282 ? 57.772 31.584 3.594 1.00 89.42 270 PRO B CA 1
ATOM 4128 C C . PRO B 1 282 ? 58.539 32.169 2.357 1.00 87.06 270 PRO B C 1
ATOM 4129 O O . PRO B 1 282 ? 58.958 33.332 2.383 1.00 84.53 270 PRO B O 1
ATOM 4133 N N . GLU B 1 283 ? 58.725 31.345 1.313 1.00 87.16 271 GLU B N 1
ATOM 4134 C CA . GLU B 1 283 ? 59.355 31.713 0.004 1.00 86.14 271 GLU B CA 1
ATOM 4135 C C . GLU B 1 283 ? 58.860 33.002 -0.680 1.00 83.52 271 GLU B C 1
ATOM 4136 O O . GLU B 1 283 ? 59.596 33.613 -1.470 1.00 81.01 271 GLU B O 1
ATOM 4137 N N A ASN B 1 284 ? 57.622 33.395 -0.377 0.50 83.28 272 ASN B N 1
ATOM 4138 N N B ASN B 1 284 ? 57.606 33.378 -0.402 0.50 82.89 272 ASN B N 1
ATOM 4139 C CA A ASN B 1 284 ? 57.108 34.714 -0.746 0.50 81.73 272 ASN B CA 1
ATOM 4140 C CA B ASN B 1 284 ? 57.104 34.718 -0.724 0.50 80.99 272 ASN B CA 1
ATOM 4141 C C A ASN B 1 284 ? 57.580 35.753 0.276 0.50 79.57 272 ASN B C 1
ATOM 4142 C C B ASN B 1 284 ? 57.610 35.714 0.320 0.50 79.19 272 ASN B C 1
ATOM 4143 O O A ASN B 1 284 ? 56.862 36.106 1.223 0.50 79.89 272 ASN B O 1
ATOM 4144 O O B ASN B 1 284 ? 56.948 35.995 1.330 0.50 79.51 272 ASN B O 1
ATOM 4153 N N . ILE B 1 285 ? 58.819 36.201 0.050 1.00 76.07 273 ILE B N 1
ATOM 4154 C CA . ILE B 1 285 ? 59.550 37.206 0.849 1.00 69.48 273 ILE B CA 1
ATOM 4155 C C . ILE B 1 285 ? 58.820 38.505 1.154 1.00 64.86 273 ILE B C 1
ATOM 4156 O O . ILE B 1 285 ? 57.994 38.925 0.386 1.00 67.34 273 ILE B O 1
ATOM 4161 N N . LEU B 1 286 ? 59.177 39.193 2.225 1.00 62.17 274 LEU B N 1
ATOM 4162 C CA . LEU B 1 286 ? 58.385 40.344 2.678 1.00 62.14 274 LEU B CA 1
ATOM 4163 C C . LEU B 1 286 ? 58.217 41.505 1.693 1.00 60.62 274 LEU B C 1
ATOM 4164 O O . LEU B 1 286 ? 57.086 41.856 1.374 1.00 61.48 274 LEU B O 1
ATOM 4167 N N . PRO B 1 287 ? 59.302 42.157 1.267 1.00 60.89 275 PRO B N 1
ATOM 4168 C CA . PRO B 1 287 ? 59.162 43.182 0.228 1.00 58.91 275 PRO B CA 1
ATOM 4169 C C . PRO B 1 287 ? 58.324 42.806 -0.966 1.00 57.62 275 PRO B C 1
ATOM 4170 O O . PRO B 1 287 ? 57.651 43.668 -1.518 1.00 57.74 275 PRO B O 1
ATOM 4174 N N . ILE B 1 288 ? 58.419 41.551 -1.393 1.00 56.32 276 ILE B N 1
ATOM 4175 C CA . ILE B 1 288 ? 57.649 41.063 -2.525 1.00 57.43 276 ILE B CA 1
ATOM 4176 C C . ILE B 1 288 ? 56.145 41.039 -2.161 1.00 55.56 276 ILE B C 1
ATOM 4177 O O . ILE B 1 288 ? 55.346 41.558 -2.904 1.00 55.99 276 ILE B O 1
ATOM 4182 N N . GLN B 1 289 ? 55.774 40.485 -1.007 1.00 54.51 277 GLN B N 1
ATOM 4183 C CA . GLN B 1 289 ? 54.377 40.526 -0.601 1.00 57.47 277 GLN B CA 1
ATOM 4184 C C . GLN B 1 289 ? 53.864 41.956 -0.503 1.00 54.56 277 GLN B C 1
ATOM 4185 O O . GLN B 1 289 ? 52.788 42.245 -1.004 1.00 52.18 277 GLN B O 1
ATOM 4191 N N . PHE B 1 290 ? 54.664 42.864 0.053 1.00 55.53 278 PHE B N 1
ATOM 4192 C CA . PHE B 1 290 ? 54.300 44.278 0.084 1.00 53.82 278 PHE B CA 1
ATOM 4193 C C . PHE B 1 290 ? 54.072 44.852 -1.322 1.00 53.76 278 PHE B C 1
ATOM 4194 O O . PHE B 1 290 ? 53.139 45.620 -1.547 1.00 56.02 278 PHE B O 1
ATOM 4202 N N . LEU B 1 291 ? 54.892 44.431 -2.276 1.00 53.25 279 LEU B N 1
ATOM 4203 C CA . LEU B 1 291 ? 54.781 44.875 -3.662 1.00 52.00 279 LEU B CA 1
ATOM 4204 C C . LEU B 1 291 ? 53.500 44.330 -4.320 1.00 54.69 279 LEU B C 1
ATOM 4205 O O . LEU B 1 291 ? 52.761 45.053 -5.011 1.00 52.59 279 LEU B O 1
ATOM 4210 N N . GLU B 1 292 ? 53.237 43.048 -4.091 1.00 56.22 280 GLU B N 1
ATOM 4211 C CA . GLU B 1 292 ? 52.075 42.410 -4.653 1.00 57.09 280 GLU B CA 1
ATOM 4212 C C . GLU B 1 292 ? 50.788 42.987 -4.068 1.00 56.04 280 GLU B C 1
ATOM 4213 O O . GLU B 1 292 ? 49.836 43.237 -4.831 1.00 58.10 280 GLU B O 1
ATOM 4219 N N . GLU B 1 293 ? 50.746 43.205 -2.757 1.00 53.74 281 GLU B N 1
ATOM 4220 C CA . GLU B 1 293 ? 49.590 43.862 -2.145 1.00 58.37 281 GLU B CA 1
ATOM 4221 C C . GLU B 1 293 ? 49.347 45.148 -2.890 1.00 55.61 281 GLU B C 1
ATOM 4222 O O . GLU B 1 293 ? 48.225 45.489 -3.191 1.00 56.43 281 GLU B O 1
ATOM 4228 N N . ASN B 1 294 ? 50.416 45.888 -3.137 1.00 58.59 282 ASN B N 1
ATOM 4229 C CA . ASN B 1 294 ? 50.316 47.239 -3.679 1.00 56.11 282 ASN B CA 1
ATOM 4230 C C . ASN B 1 294 ? 49.828 47.259 -5.120 1.00 55.16 282 ASN B C 1
ATOM 4231 O O . ASN B 1 294 ? 48.990 48.049 -5.472 1.00 55.65 282 ASN B O 1
ATOM 4236 N N . LEU B 1 295 ? 50.309 46.353 -5.945 1.00 54.47 283 LEU B N 1
ATOM 4237 C CA . LEU B 1 295 ? 49.802 46.261 -7.320 1.00 55.10 283 LEU B CA 1
ATOM 4238 C C . LEU B 1 295 ? 48.314 45.909 -7.397 1.00 58.26 283 LEU B C 1
ATOM 4239 O O . LEU B 1 295 ? 47.577 46.447 -8.233 1.00 60.06 283 LEU B O 1
ATOM 4244 N N . SER B 1 296 ? 47.886 44.999 -6.527 1.00 56.37 284 SER B N 1
ATOM 4245 C CA . SER B 1 296 ? 46.513 44.587 -6.454 1.00 58.14 284 SER B CA 1
ATOM 4246 C C . SER B 1 296 ? 45.580 45.740 -6.222 1.00 59.16 284 SER B C 1
ATOM 4247 O O . SER B 1 296 ? 44.490 45.745 -6.758 1.00 62.71 284 SER B O 1
ATOM 4250 N N . TYR B 1 297 ? 46.002 46.717 -5.442 1.00 60.47 285 TYR B N 1
ATOM 4251 C CA . TYR B 1 297 ? 45.204 47.916 -5.224 1.00 62.05 285 TYR B CA 1
ATOM 4252 C C . TYR B 1 297 ? 44.789 48.554 -6.540 1.00 60.75 285 TYR B C 1
ATOM 4253 O O . TYR B 1 297 ? 43.751 49.184 -6.595 1.00 64.52 285 TYR B O 1
ATOM 4256 N N . TYR B 1 298 ? 45.567 48.374 -7.599 1.00 56.57 286 TYR B N 1
ATOM 4257 C CA . TYR B 1 298 ? 45.310 49.113 -8.836 1.00 59.07 286 TYR B CA 1
ATOM 4258 C C . TYR B 1 298 ? 44.455 48.330 -9.847 1.00 61.25 286 TYR B C 1
ATOM 4259 O O . TYR B 1 298 ? 44.070 48.862 -10.897 1.00 60.37 286 TYR B O 1
ATOM 4268 N N . LEU B 1 299 ? 44.131 47.080 -9.515 1.00 60.08 287 LEU B N 1
ATOM 4269 C CA . LEU B 1 299 ? 43.434 46.237 -10.438 1.00 60.08 287 LEU B CA 1
ATOM 4270 C C . LEU B 1 299 ? 41.947 46.545 -10.394 1.00 60.37 287 LEU B C 1
ATOM 4271 O O . LEU B 1 299 ? 41.435 46.983 -9.397 1.00 57.06 287 LEU B O 1
ATOM 4276 N N . THR B 1 300 ? 41.258 46.305 -11.503 1.00 60.66 288 THR B N 1
ATOM 4277 C CA . THR B 1 300 ? 39.850 46.584 -11.591 1.00 57.95 288 THR B CA 1
ATOM 4278 C C . THR B 1 300 ? 39.059 45.567 -10.813 1.00 58.50 288 THR B C 1
ATOM 4279 O O . THR B 1 300 ? 39.290 44.355 -10.933 1.00 57.37 288 THR B O 1
ATOM 4283 N N . ASP B 1 301 ? 38.087 46.057 -10.060 1.00 58.65 289 ASP B N 1
ATOM 4284 C CA . ASP B 1 301 ? 37.100 45.211 -9.405 1.00 59.23 289 ASP B CA 1
ATOM 4285 C C . ASP B 1 301 ? 36.533 44.177 -10.370 1.00 60.89 289 ASP B C 1
ATOM 4286 O O . ASP B 1 301 ? 36.133 44.505 -11.474 1.00 57.92 289 ASP B O 1
ATOM 4291 N N . LYS B 1 302 ? 36.460 42.935 -9.908 1.00 63.01 290 LYS B N 1
ATOM 4292 C CA . LYS B 1 302 ? 36.145 41.816 -10.737 1.00 65.65 290 LYS B CA 1
ATOM 4293 C C . LYS B 1 302 ? 34.680 41.836 -11.110 1.00 63.87 290 LYS B C 1
ATOM 4294 O O . LYS B 1 302 ? 34.332 41.654 -12.281 1.00 62.34 290 LYS B O 1
ATOM 4300 N N . ASN B 1 303 ? 33.821 42.082 -10.136 1.00 64.00 291 ASN B N 1
ATOM 4301 C CA . ASN B 1 303 ? 32.388 42.067 -10.393 1.00 64.26 291 ASN B CA 1
ATOM 4302 C C . ASN B 1 303 ? 31.982 43.217 -11.281 1.00 62.09 291 ASN B C 1
ATOM 4303 O O . ASN B 1 303 ? 31.153 43.032 -12.164 1.00 60.60 291 ASN B O 1
ATOM 4308 N N . TYR B 1 304 ? 32.556 44.394 -11.029 1.00 57.36 292 TYR B N 1
ATOM 4309 C CA . TYR B 1 304 ? 32.303 45.539 -11.852 1.00 58.66 292 TYR B CA 1
ATOM 4310 C C . TYR B 1 304 ? 32.702 45.246 -13.299 1.00 57.07 292 TYR B C 1
ATOM 4311 O O . TYR B 1 304 ? 31.922 45.414 -14.222 1.00 56.37 292 TYR B O 1
ATOM 4328 N N . ASN B 1 306 ? 33.246 42.346 -14.852 1.00 58.66 294 ASN B N 1
ATOM 4329 C CA . ASN B 1 306 ? 32.493 41.255 -15.446 1.00 60.45 294 ASN B CA 1
ATOM 4330 C C . ASN B 1 306 ? 31.095 41.684 -15.872 1.00 60.95 294 ASN B C 1
ATOM 4331 O O . ASN B 1 306 ? 30.626 41.258 -16.921 1.00 59.49 294 ASN B O 1
ATOM 4336 N N . THR B 1 307 ? 30.483 42.557 -15.078 1.00 59.13 295 THR B N 1
ATOM 4337 C CA . THR B 1 307 ? 29.145 43.043 -15.345 1.00 61.28 295 THR B CA 1
ATOM 4338 C C . THR B 1 307 ? 29.120 43.900 -16.609 1.00 61.16 295 THR B C 1
ATOM 4339 O O . THR B 1 307 ? 28.253 43.750 -17.489 1.00 62.99 295 THR B O 1
ATOM 4343 N N . ARG B 1 308 ? 30.115 44.764 -16.694 1.00 57.40 296 ARG B N 1
ATOM 4344 C CA . ARG B 1 308 ? 30.391 45.544 -17.869 1.00 56.15 296 ARG B CA 1
ATOM 4345 C C . ARG B 1 308 ? 30.655 44.705 -19.121 1.00 56.04 296 ARG B C 1
ATOM 4346 O O . ARG B 1 308 ? 30.150 45.007 -20.217 1.00 56.25 296 ARG B O 1
ATOM 4354 N N . LEU B 1 309 ? 31.459 43.663 -18.988 1.00 53.50 297 LEU B N 1
ATOM 4355 C CA . LEU B 1 309 ? 31.771 42.857 -20.141 1.00 54.39 297 LEU B CA 1
ATOM 4356 C C . LEU B 1 309 ? 30.535 42.074 -20.546 1.00 54.53 297 LEU B C 1
ATOM 4357 O O . LEU B 1 309 ? 30.257 41.944 -21.727 1.00 53.64 297 LEU B O 1
ATOM 4362 N N . PHE B 1 310 ? 29.803 41.533 -19.576 1.00 56.41 298 PHE B N 1
ATOM 4363 C CA . PHE B 1 310 ? 28.633 40.694 -19.909 1.00 57.47 298 PHE B CA 1
ATOM 4364 C C . PHE B 1 310 ? 27.481 41.461 -20.565 1.00 58.08 298 PHE B C 1
ATOM 4365 O O . PHE B 1 310 ? 26.639 40.881 -21.234 1.00 57.97 298 PHE B O 1
ATOM 4373 N N . ALA B 1 311 ? 27.456 42.764 -20.392 1.00 55.11 299 ALA B N 1
ATOM 4374 C CA . ALA B 1 311 ? 26.445 43.543 -21.031 1.00 59.10 299 ALA B CA 1
ATOM 4375 C C . ALA B 1 311 ? 26.649 43.546 -22.561 1.00 58.03 299 ALA B C 1
ATOM 4376 O O . ALA B 1 311 ? 25.768 43.958 -23.272 1.00 57.05 299 ALA B O 1
ATOM 4378 N N . TYR B 1 312 ? 27.834 43.149 -23.032 1.00 58.00 300 TYR B N 1
ATOM 4379 C CA . TYR B 1 312 ? 28.131 43.027 -24.447 1.00 58.26 300 TYR B CA 1
ATOM 4380 C C . TYR B 1 312 ? 28.496 41.604 -24.880 1.00 62.69 300 TYR B C 1
ATOM 4381 O O . TYR B 1 312 ? 28.641 41.354 -26.046 1.00 64.16 300 TYR B O 1
ATOM 4390 N N . ILE B 1 313 ? 28.619 40.664 -23.965 1.00 67.20 301 ILE B N 1
ATOM 4391 C CA . ILE B 1 313 ? 28.690 39.257 -24.369 1.00 73.59 301 ILE B CA 1
ATOM 4392 C C . ILE B 1 313 ? 27.499 38.321 -23.956 1.00 76.20 301 ILE B C 1
ATOM 4393 O O . ILE B 1 313 ? 26.668 37.898 -24.790 1.00 78.83 301 ILE B O 1
ATOM 4398 N N . GLY B 1 314 ? 27.419 37.964 -22.692 1.00 79.50 302 GLY B N 1
ATOM 4399 C CA . GLY B 1 314 ? 26.460 36.915 -22.273 1.00 80.48 302 GLY B CA 1
ATOM 4400 C C . GLY B 1 314 ? 26.745 35.497 -22.746 1.00 77.41 302 GLY B C 1
ATOM 4401 O O . GLY B 1 314 ? 26.571 35.189 -23.915 1.00 78.21 302 GLY B O 1
#

Sequence (569 aa):
HHQVRIERAERIESELEEEHVGDQTFVEESRFLEEDEQREGEILDQIIFVDGKRRSFVRITTDEGITGIFAELCVGAVIWDREGGTKTLFSPDKPPVKERVLGFSQQSFQEEGYEEVGGILFKVVKEGKDAQSIDLYRSLEIEEVRKHDDKNILIVKDGPAARELPFEENVGPIGLVKNIGVTELSKEDFKKLRFLKKGKRSKFVSSLKKVGAYVKLIDGEGIRGLVRLETYVKDDNQIPYIRKVFDDLAKTLPHLTADLPNILPIQFLEENLSSYYYLTDKNYNTRLFAYIRIERAERIESELEEHVGDQTFVEESRFLEEDEQREGEILDQIIFVDGKRRSFVRITTDEGITGIFAELCVGAVIWDREGGTKTLFSPDKPPVKERVLGFSQSFQEEGYEEVGGILFKVVKEGKDAQSIDLYRSLEIEEVRKHDKNILIVKDGPAARELPFEENVGPIGLVKNIGVTELSKEDFKKLRFLKKGKRSKFVSKVGAYVKLIDGEGIRGLVRLETYDDNQIPYIRKVFDDLAKTLPHLTADLPLPENNILPIQFLEENLSYYLTDKNYNTRLFAYIG

Organism: Thermotoga maritima (strain ATCC 43589 / DSM 3109 / JCM 10099 / NBRC 100826 / MSB8) (NCBI:txid243274)

Nearest PDB structures (foldseek):
  1zup-assembly1_A  TM=1.002E+00  e=5.237E-58  Thermotoga maritima
  1zup-assembly1_B  TM=9.786E-01  e=4.755E-49  Thermotoga maritima
  7f6d-assembly1_G  TM=6.676E-01  e=1.129E-13  Deinococcus radiodurans R1 = ATCC 13939 = DSM 20539
  3wz3-assembly1_A  TM=4.969E-01  e=1.049E+00  Plasmid R64
  6oeq-assembly1_C  TM=2.751E-01  e=1.013E-01  Mus musculus

Radius of gyration: 27.3 Å; Cα contacts (8 Å, |Δi|>4): 1287; chains: 2; bounding box: 80×65×55 Å

Foldseek 3Di:
DADDDDQDDDDDDDDPDDDDDAFAADPAFAFPVPDDQDAAAAFQKEKEKEKDKDWADWDADPVGWIKTKMKMWIFIWMQGPPPGIDTPADPVRGTDMAIAIATELVDDDAAWDAFLNDTHGYFYDHHGSVSVVVVVVVRVVNLVVCVPLAAYEYEADADLVFAQDQRHFDKYKAQPCRHPSHHPVVVQVVLPAAQLDKDGHWPVCIKDKIWAAQHGHRGCHRIIMIMGRHDDPVSVVSVSNVSSNCSNHQSVQDDDPPPGNNVVVVNVSRVVPGDDRVVSVSRVVRD/DAQDDDDDDDPVDDPDDAFDADPAAAFPVVFDLDAAAAFQKEKEKEKDKAWFDWDADPVRWIKTWIKMFIAMWMAGPPPGIGGPADPVRGTDMAIAIATALVDDDAAWDDFLNDTHGYFHDHRGSVSVVVVVVVRVVRLVVCVVLAAYEYEADADPVDAQDFSYGDKYKFLDCRHPSHHDVVVVVCQPDAALDKDTRPVQDKIWAAQHDDGHCQSIMMIGYHPCVCCVRCSNVVSNCSNHQNVQADDDVHTSCGDSNVVVNVRRVVVDDDRVVSVSRVVRPD

InterPro domains:
  IPR012337 Ribonuclease H-like superfamily [SSF53098] (1-301)
  IPR018977 NurA domain [PF09376] (44-273)
  IPR018977 NurA domain [SM00933] (43-285)

B-factor: mean 65.89, std 11.03, range [34.73, 122.37]

Solvent-accessible surface area: 26220 Å² total